Protein AF-A0A5C5TGF4-F1 (afdb_monomer_lite)

Radius of gyration: 31.12 Å; chains: 1; bounding box: 78×48×120 Å

pLDDT: mean 72.96, std 18.48, range [24.88, 97.19]

Secondary structure (DSSP, 8-state):
--EEEEEE---GGGGHHHHHHHHHHHHTT-EEEEEEEETHHHHHHHHHHTT--HHHH---SSTTTTS-HHHHHTT-SSGGGGS-HHHHHHIIIIIHHHHH-THHHHHHHHHHHHHHHHHHHHHHHH-HHHHHHHHHHHHHHHHHHHHHHHH-SB--HHHHHHHHHHHHHHHTGGGSTT-PPBHHHHHTTT--EEEEEEETTTTEEEEEETTT-TTSBHHHHHHHHT--TTTBPPEEETTEEEEEGGGT-SS-GGGGHHHHHH-TT-EEEEEEEE-TTSSS-----SHHHHHHHHHHHHHHSTHHHHTTT-TTEEEEEEE----TT-TT--HHHHHHHHHHHHHHHHHHHHIIIIIHHHHHHHHHHHHHHHHHHHHHT-TTGGG-SS-GGG--EEEEEEEPPTT-SSEEEEEEEES-TT-TTTT-EEESTTBHHHHHHHH---EEEE--SSSS--TTB-SGGGHHHHHHS-TT--EEEEEEE----TTS-TTS---EEEEEEESS-GGGGT----HHHHHHHHHHHHHHHHHHHHHHHTSTT-S-TT-------S----TTT-----SS-HHHHHHHHHHHHHHHHHHHHHHHHHHHHHHHHHHHHHTS-S-HHHHHHHHH-

Foldseek 3Di:
DFEEAEWEFDQAPLSLLVLLLQQLCVVVVYHYQAYEAFAVSLLVRLLVLLPDGSCCQANCDDPRRLFHVLCVVLPHGALCQLFDPQLVCLCVVPVCCLQPVQVVVVVVVVCLVVVLLVVLVVCCVVPVVSSVVSVVVSVVVVVVLVVCLQQASGESVSNLVSSQVSSCVSLVVPVPPPQGDFLLSSVVVSYKYWYWWAFPVVRDIDIGTCVPGRRDHSSLRNRLQNAQHSHYGFRADPNTTIHHRLLAPRTPQCPCVVVCVVVVSYAYEYEAADDLPPFDDPDDPDPSCVVSVCSCCSRPVNHQVNQVRHPRYDYDHQYAPDHNHVSPDDSVRSSVSSNSSNVLSSQAVCCSSPVVLVLLQVLQVLVQVLLVVLQVPQPLLVVFPQPPVRKAKKKWKWWQGRNRPFWTWTDYMDRCPPALNRGPIGTLPQAPLNVCLVVQFKDKFFQDPDPQQRSRHGDPVCVVVVVRDDPLWGMKTKAWLDQDPVPDDSQFDTIMIMIMIISTHPVSSNCPDDSVNSRVVSVLSSVLVNLSVVLSCPPPNRGGPRPDPPPPPPDDPDPVNPPDCPDQDPSNVVSVVVSVVVSVVSVVVSVVVSVVVVVVQLVVLVVDPDDPVVSVVSVVD

Structure (mmCIF, N/CA/C/O backbone):
data_AF-A0A5C5TGF4-F1
#
_entry.id   AF-A0A5C5TGF4-F1
#
loop_
_atom_site.group_PDB
_atom_site.id
_atom_site.type_symbol
_atom_site.label_atom_id
_atom_site.label_alt_id
_atom_site.label_comp_id
_atom_site.label_asym_id
_atom_site.label_entity_id
_atom_site.label_seq_id
_atom_site.pdbx_PDB_ins_code
_atom_site.Cartn_x
_atom_site.Cartn_y
_atom_site.Cartn_z
_atom_site.occupancy
_atom_site.B_iso_or_equiv
_atom_site.auth_seq_id
_atom_site.auth_comp_id
_atom_site.auth_asym_id
_atom_site.auth_atom_id
_atom_site.pdbx_PDB_model_num
ATOM 1 N N . MET A 1 1 ? -8.331 -2.975 -20.069 1.00 56.41 1 MET A N 1
ATOM 2 C CA . MET A 1 1 ? -8.323 -2.434 -18.689 1.00 56.41 1 MET A CA 1
ATOM 3 C C . MET A 1 1 ? -7.082 -2.961 -18.004 1.00 56.41 1 MET A C 1
ATOM 5 O O . MET A 1 1 ? -6.738 -4.104 -18.270 1.00 56.41 1 MET A O 1
ATOM 9 N N . LYS A 1 2 ? -6.389 -2.155 -17.195 1.00 74.81 2 LYS A N 1
ATOM 10 C CA . LYS A 1 2 ? -5.240 -2.655 -16.430 1.00 74.81 2 LYS A CA 1
ATOM 11 C C . LYS A 1 2 ? -5.717 -3.359 -15.167 1.00 74.81 2 LYS A C 1
ATOM 13 O O . LYS A 1 2 ? -6.590 -2.838 -14.469 1.00 74.81 2 LYS A O 1
ATOM 18 N N . ASP A 1 3 ? -5.130 -4.518 -14.912 1.00 88.00 3 ASP A N 1
ATOM 19 C CA . ASP A 1 3 ? -5.316 -5.277 -13.685 1.00 88.00 3 ASP A CA 1
ATOM 20 C C . ASP A 1 3 ? -4.475 -4.643 -12.568 1.00 88.00 3 ASP A C 1
ATOM 22 O O . ASP A 1 3 ? -3.326 -4.254 -12.791 1.00 88.00 3 ASP A O 1
ATOM 26 N N . VAL A 1 4 ? -5.071 -4.470 -11.385 1.00 90.19 4 VAL A N 1
ATOM 27 C CA . VAL A 1 4 ? -4.455 -3.739 -10.271 1.00 90.19 4 VAL A CA 1
ATOM 28 C C . VAL A 1 4 ? -4.676 -4.443 -8.934 1.00 90.19 4 VAL A C 1
ATOM 30 O O . VAL A 1 4 ? -5.807 -4.781 -8.583 1.00 90.19 4 VAL A O 1
ATOM 33 N N . PHE A 1 5 ? -3.618 -4.576 -8.135 1.00 92.62 5 PHE A N 1
ATOM 34 C CA . PHE A 1 5 ? -3.720 -4.842 -6.696 1.00 92.62 5 PHE A CA 1
ATOM 35 C C . PHE A 1 5 ? -3.721 -3.523 -5.930 1.00 92.62 5 PHE A C 1
ATOM 37 O O . PHE A 1 5 ? -2.835 -2.696 -6.133 1.00 92.62 5 PHE A O 1
ATOM 44 N N . LEU A 1 6 ? -4.708 -3.311 -5.060 1.00 94.38 6 LEU A N 1
ATOM 45 C CA . LEU A 1 6 ? -4.896 -2.037 -4.370 1.00 94.38 6 LEU A CA 1
ATOM 46 C C . LEU A 1 6 ? -4.580 -2.155 -2.877 1.00 94.38 6 LEU A C 1
ATOM 48 O O . LEU A 1 6 ? -5.149 -2.979 -2.164 1.00 94.38 6 LEU A O 1
ATOM 52 N N . ILE A 1 7 ? -3.674 -1.313 -2.394 1.00 94.62 7 ILE A N 1
ATOM 53 C CA . ILE A 1 7 ? -3.165 -1.330 -1.024 1.00 94.62 7 ILE A CA 1
ATOM 54 C C . ILE A 1 7 ? -3.574 -0.035 -0.325 1.00 94.62 7 ILE A C 1
ATOM 56 O O . ILE A 1 7 ? -3.329 1.055 -0.837 1.00 94.62 7 ILE A O 1
ATOM 60 N N . PHE A 1 8 ? -4.179 -0.149 0.854 1.00 95.19 8 PHE A N 1
ATOM 61 C CA . PHE A 1 8 ? -4.631 0.978 1.665 1.00 95.19 8 PHE A CA 1
ATOM 62 C C . PHE A 1 8 ? -3.773 1.112 2.926 1.00 95.19 8 PHE A C 1
ATOM 64 O O . PHE A 1 8 ? -3.898 0.309 3.855 1.00 95.19 8 PHE A O 1
ATOM 71 N N . GLU A 1 9 ? -2.934 2.148 2.979 1.00 91.38 9 GLU A N 1
ATOM 72 C CA . GLU A 1 9 ? -2.116 2.443 4.158 1.00 91.38 9 GLU A CA 1
ATOM 73 C C . GLU A 1 9 ? -2.989 2.835 5.366 1.00 91.38 9 GLU A C 1
ATOM 75 O O . GLU A 1 9 ? -4.045 3.474 5.222 1.00 91.38 9 GLU A O 1
ATOM 80 N N . GLY A 1 10 ? -2.539 2.473 6.569 1.00 87.25 10 GLY A N 1
ATOM 81 C CA . GLY A 1 10 ? -3.119 2.942 7.821 1.00 87.25 10 GLY A CA 1
ATOM 82 C C . GLY A 1 10 ? -2.834 4.423 8.098 1.00 87.25 10 GLY A C 1
ATOM 83 O O . GLY A 1 10 ? -1.734 4.928 7.900 1.00 87.25 10 GLY A O 1
ATOM 84 N N . GLY A 1 11 ? -3.845 5.141 8.592 1.00 82.88 11 GLY A N 1
ATOM 85 C CA . GLY A 1 11 ? -3.732 6.575 8.889 1.00 82.88 11 GLY A CA 1
ATOM 86 C C . GLY A 1 11 ? -4.892 7.155 9.702 1.00 82.88 11 GLY A C 1
ATOM 87 O O . GLY A 1 11 ? -5.115 8.367 9.686 1.00 82.88 11 GLY A O 1
ATOM 88 N N . GLY A 1 12 ? -5.664 6.314 10.402 1.00 85.06 12 GLY A N 1
ATOM 89 C CA . GLY A 1 12 ? -6.824 6.741 11.196 1.00 85.06 12 GLY A CA 1
ATOM 90 C C . GLY A 1 12 ? -7.849 7.531 10.373 1.00 85.06 12 GLY A C 1
ATOM 91 O O . GLY A 1 12 ? -8.241 7.114 9.285 1.00 85.06 12 GLY A O 1
ATOM 92 N N . ALA A 1 13 ? -8.281 8.694 10.868 1.00 83.75 13 ALA A N 1
ATOM 93 C CA . ALA A 1 13 ? -9.261 9.533 10.170 1.00 83.75 13 ALA A CA 1
ATOM 94 C C . ALA A 1 13 ? -8.759 10.079 8.814 1.00 83.75 13 ALA A C 1
ATOM 96 O O . ALA A 1 13 ? -9.575 10.424 7.956 1.00 83.75 13 ALA A O 1
ATOM 97 N N . ARG A 1 14 ? -7.437 10.107 8.574 1.00 87.25 14 ARG A N 1
ATOM 98 C CA . ARG A 1 14 ? -6.843 10.533 7.292 1.00 87.25 14 ARG A CA 1
ATOM 99 C C . ARG A 1 14 ? -7.231 9.624 6.128 1.00 87.25 14 ARG A C 1
ATOM 101 O O . ARG A 1 14 ? -7.329 10.107 5.003 1.00 87.25 14 ARG A O 1
ATOM 108 N N . CYS A 1 15 ? -7.540 8.354 6.404 1.00 89.88 15 CYS A N 1
ATOM 109 C CA . CYS A 1 15 ? -7.978 7.377 5.405 1.00 89.88 15 CYS A CA 1
ATOM 110 C C . CYS A 1 15 ? -9.277 7.779 4.688 1.00 89.88 15 CYS A C 1
ATOM 112 O O . CYS A 1 15 ? -9.629 7.159 3.694 1.00 89.88 15 CYS A O 1
ATOM 114 N N . ILE A 1 16 ? -9.973 8.841 5.112 1.00 90.38 16 ILE A N 1
ATOM 115 C CA . ILE A 1 16 ? -11.055 9.427 4.313 1.00 90.38 16 ILE A CA 1
ATOM 116 C C . ILE A 1 16 ? -10.588 9.846 2.907 1.00 90.38 16 ILE A C 1
ATOM 118 O O . ILE A 1 16 ? -11.365 9.774 1.960 1.00 90.38 16 ILE A O 1
ATOM 122 N N . ALA A 1 17 ? -9.311 10.219 2.754 1.00 91.25 17 ALA A N 1
ATOM 123 C CA . ALA A 1 17 ? -8.700 10.523 1.462 1.00 91.25 17 ALA A CA 1
ATOM 124 C C . ALA A 1 17 ? -8.717 9.316 0.505 1.00 91.25 17 ALA A C 1
ATOM 126 O O . ALA A 1 17 ? -8.922 9.493 -0.697 1.00 91.25 17 ALA A O 1
ATOM 127 N N . HIS A 1 18 ? -8.610 8.089 1.034 1.00 95.38 18 HIS A N 1
ATOM 128 C CA . HIS A 1 18 ? -8.654 6.854 0.241 1.00 95.38 18 HIS A CA 1
ATOM 129 C C . HIS A 1 18 ? -9.961 6.712 -0.542 1.00 95.38 18 HIS A C 1
ATOM 131 O O . HIS A 1 18 ? -9.957 6.123 -1.615 1.00 95.38 18 HIS A O 1
ATOM 137 N N . ILE A 1 19 ? -11.072 7.276 -0.049 1.00 94.75 19 ILE A N 1
ATOM 138 C CA . ILE A 1 19 ? -12.363 7.258 -0.757 1.00 94.75 19 ILE A CA 1
ATOM 139 C C . ILE A 1 19 ? -12.278 8.071 -2.056 1.00 94.75 19 ILE A C 1
ATOM 141 O O . ILE A 1 19 ? -12.780 7.636 -3.090 1.00 94.75 19 ILE A O 1
ATOM 145 N N . GLY A 1 20 ? -11.621 9.235 -2.015 1.00 92.75 20 GLY A N 1
ATOM 146 C CA . GLY A 1 20 ? -11.423 10.076 -3.196 1.00 92.75 20 GLY A CA 1
ATOM 147 C C . GLY A 1 20 ? -10.522 9.404 -4.227 1.00 92.75 20 GLY A C 1
ATOM 148 O O . GLY A 1 20 ? -10.854 9.363 -5.409 1.00 92.75 20 GLY A O 1
ATOM 149 N N . ALA A 1 21 ? -9.424 8.807 -3.765 1.00 93.50 21 ALA A N 1
ATOM 150 C CA . ALA A 1 21 ? -8.505 8.070 -4.623 1.00 93.50 21 ALA A CA 1
ATOM 151 C C . ALA A 1 21 ? -9.158 6.816 -5.240 1.00 93.50 21 ALA A C 1
ATOM 153 O O . ALA A 1 21 ? -9.010 6.554 -6.434 1.00 93.50 21 ALA A O 1
ATOM 154 N N . LEU A 1 22 ? -9.964 6.084 -4.463 1.00 95.50 22 LEU A N 1
ATOM 155 C CA . LEU A 1 22 ? -10.764 4.963 -4.959 1.00 95.50 22 LEU A CA 1
ATOM 156 C C . LEU A 1 22 ? -11.753 5.415 -6.039 1.00 95.50 22 LEU A C 1
ATOM 158 O O . LEU A 1 22 ? -11.888 4.740 -7.056 1.00 95.50 22 LEU A O 1
ATOM 162 N N . ARG A 1 23 ? -12.411 6.570 -5.865 1.00 94.31 23 ARG A N 1
ATOM 163 C CA . ARG A 1 23 ? -13.320 7.103 -6.887 1.00 94.31 23 ARG A CA 1
ATOM 164 C C . ARG A 1 23 ? -12.602 7.381 -8.205 1.00 94.31 23 ARG A C 1
ATOM 166 O O . ARG A 1 23 ? -13.139 7.055 -9.261 1.00 94.31 23 ARG A O 1
ATOM 173 N N . ALA A 1 24 ? -11.407 7.966 -8.149 1.00 92.00 24 ALA A N 1
ATOM 174 C CA . ALA A 1 24 ? -10.595 8.211 -9.339 1.00 92.00 24 ALA A CA 1
ATOM 175 C C . ALA A 1 24 ? -10.281 6.895 -10.077 1.00 92.00 24 ALA A C 1
ATOM 177 O O . ALA A 1 24 ? -10.525 6.781 -11.279 1.00 92.00 24 ALA A O 1
ATOM 178 N N . LEU A 1 25 ? -9.855 5.854 -9.347 1.00 92.38 25 LEU A N 1
ATOM 179 C CA . LEU A 1 25 ? -9.638 4.516 -9.914 1.00 92.38 25 LEU A CA 1
ATOM 180 C C . LEU A 1 25 ? -10.903 3.945 -10.572 1.00 92.38 25 LEU A C 1
ATOM 182 O O . LEU A 1 25 ? -10.859 3.494 -11.718 1.00 92.38 25 LEU A O 1
ATOM 186 N N . GLU A 1 26 ? -12.037 3.981 -9.869 1.00 92.19 26 GLU A N 1
ATOM 187 C CA . GLU A 1 26 ? -13.316 3.464 -10.367 1.00 92.19 26 GLU A CA 1
ATOM 188 C C . GLU A 1 26 ? -13.758 4.166 -11.659 1.00 92.19 26 GLU A C 1
ATOM 190 O O . GLU A 1 26 ? -14.243 3.508 -12.580 1.00 92.19 26 GLU A O 1
ATOM 195 N N . ARG A 1 27 ? -13.560 5.488 -11.760 1.00 91.19 27 ARG A N 1
ATOM 196 C CA . ARG A 1 27 ? -13.882 6.275 -12.964 1.00 91.19 27 ARG A CA 1
ATOM 197 C C . ARG A 1 27 ? -13.002 5.920 -14.158 1.00 91.19 27 ARG A C 1
ATOM 199 O O . ARG A 1 27 ? -13.466 6.002 -15.291 1.00 91.19 27 ARG A O 1
ATOM 206 N N . LYS A 1 28 ? -11.753 5.513 -13.919 1.00 88.50 28 LYS A N 1
ATOM 207 C CA . LYS A 1 28 ? -10.829 5.046 -14.964 1.00 88.50 28 LYS A CA 1
ATOM 208 C C . LYS A 1 28 ? -11.100 3.610 -15.415 1.00 88.50 28 LYS A C 1
ATOM 210 O O . LYS A 1 28 ? -10.481 3.153 -16.373 1.00 88.50 28 LYS A O 1
ATOM 215 N N . GLY A 1 29 ? -12.014 2.896 -14.754 1.00 87.88 29 GLY A N 1
ATOM 216 C CA . GLY A 1 29 ? -12.360 1.521 -15.109 1.00 87.88 29 GLY A CA 1
ATOM 217 C C . GLY A 1 29 ? -11.197 0.546 -14.917 1.00 87.88 29 GLY A C 1
ATOM 218 O O . GLY A 1 29 ? -11.022 -0.367 -15.723 1.00 87.88 29 GLY A O 1
ATOM 219 N N . VAL A 1 30 ? -10.362 0.752 -13.892 1.00 87.56 30 VAL A N 1
ATOM 220 C CA . VAL A 1 30 ? -9.318 -0.224 -13.538 1.00 87.56 30 VAL A CA 1
ATOM 221 C C . VAL A 1 30 ? -9.948 -1.504 -12.990 1.00 87.56 30 VAL A C 1
ATOM 223 O O . VAL A 1 30 ? -10.977 -1.465 -12.314 1.00 87.56 30 VAL A O 1
ATOM 226 N N . ASN A 1 31 ? -9.317 -2.645 -13.259 1.00 89.94 31 ASN A N 1
ATOM 227 C CA . ASN A 1 31 ? -9.803 -3.935 -12.788 1.00 89.94 31 ASN A CA 1
ATOM 228 C C . ASN A 1 31 ? -9.072 -4.335 -11.503 1.00 89.94 31 ASN A C 1
ATOM 230 O O . ASN A 1 31 ? -7.909 -4.738 -11.541 1.00 89.94 31 ASN A O 1
ATOM 234 N N . ILE A 1 32 ? -9.736 -4.204 -10.355 1.00 92.25 32 ILE A N 1
ATOM 235 C CA . ILE A 1 32 ? -9.128 -4.520 -9.059 1.00 92.25 32 ILE A CA 1
ATOM 236 C C . ILE A 1 32 ? -9.110 -6.044 -8.873 1.00 92.25 32 ILE A C 1
ATOM 238 O O . ILE A 1 32 ? -10.160 -6.681 -8.837 1.00 92.25 32 ILE A O 1
ATOM 242 N N . LYS A 1 33 ? -7.916 -6.627 -8.736 1.00 91.69 33 LYS A N 1
ATOM 243 C CA . LYS A 1 33 ? -7.697 -8.075 -8.557 1.00 91.69 33 LYS A CA 1
ATOM 244 C C . LYS A 1 33 ? -7.577 -8.513 -7.110 1.00 91.69 33 LYS A C 1
ATOM 246 O O . LYS A 1 33 ? -7.691 -9.698 -6.823 1.00 91.69 33 LYS A O 1
ATOM 251 N N . GLY A 1 34 ? -7.336 -7.577 -6.205 1.00 92.81 34 GLY A N 1
ATOM 252 C CA . GLY A 1 34 ? -7.210 -7.844 -4.782 1.00 92.81 34 GLY A CA 1
ATOM 253 C C . GLY A 1 34 ? -6.989 -6.558 -4.010 1.00 92.81 34 GLY A C 1
ATOM 254 O O . GLY A 1 34 ? -6.498 -5.569 -4.561 1.00 92.81 34 GLY A O 1
ATOM 255 N N . VAL A 1 35 ? -7.369 -6.579 -2.735 1.00 96.25 35 VAL A N 1
ATOM 256 C CA . VAL A 1 35 ? -7.209 -5.445 -1.827 1.00 96.25 35 VAL A CA 1
ATOM 257 C C . VAL A 1 35 ? -6.501 -5.848 -0.539 1.00 96.25 35 VAL A C 1
ATOM 259 O O . VAL A 1 35 ? -6.792 -6.892 0.049 1.00 96.25 35 VAL A O 1
ATOM 262 N N . ALA A 1 36 ? -5.582 -5.010 -0.072 1.00 95.88 36 ALA A N 1
ATOM 263 C CA . ALA A 1 36 ? -4.975 -5.154 1.247 1.00 95.88 36 ALA A CA 1
ATOM 264 C C . ALA A 1 36 ? -5.049 -3.848 2.027 1.00 95.88 36 ALA A C 1
ATOM 266 O O . ALA A 1 36 ? -5.083 -2.768 1.440 1.00 95.88 36 ALA A O 1
ATOM 267 N N . GLY A 1 37 ? -5.034 -3.929 3.353 1.00 95.31 37 GLY A N 1
ATOM 268 C CA . GLY A 1 37 ? -4.913 -2.727 4.163 1.00 95.31 37 GLY A CA 1
ATOM 269 C C . GLY A 1 37 ? -4.522 -2.973 5.609 1.00 95.31 37 GLY A C 1
ATOM 270 O O . GLY A 1 37 ? -4.650 -4.082 6.135 1.00 95.31 37 GLY A O 1
ATOM 271 N N . THR A 1 38 ? -4.087 -1.889 6.243 1.00 93.56 38 THR A N 1
ATOM 272 C CA . THR A 1 38 ? -3.729 -1.829 7.664 1.00 93.56 38 THR A CA 1
ATOM 273 C C . THR A 1 38 ? -4.552 -0.745 8.361 1.00 93.56 38 THR A C 1
ATOM 275 O O . THR A 1 38 ? -4.883 0.282 7.764 1.00 93.56 38 THR A O 1
ATOM 278 N N . SER A 1 39 ? -4.921 -0.955 9.627 1.00 92.94 39 SER A N 1
ATOM 279 C CA . SER A 1 39 ? -5.671 0.004 10.444 1.00 92.94 39 SER A CA 1
ATOM 280 C C . SER A 1 39 ? -6.953 0.485 9.751 1.00 92.94 39 SER A C 1
ATOM 282 O O . SER A 1 39 ? -7.720 -0.315 9.215 1.00 92.94 39 SER A O 1
ATOM 284 N N . ALA A 1 40 ? -7.228 1.790 9.744 1.00 91.69 40 ALA A N 1
ATOM 285 C CA . ALA A 1 40 ? -8.383 2.350 9.044 1.00 91.69 40 ALA A CA 1
ATOM 286 C C . ALA A 1 40 ? -8.377 2.059 7.523 1.00 91.69 40 ALA A C 1
ATOM 288 O O . ALA A 1 40 ? -9.447 2.007 6.915 1.00 91.69 40 ALA A O 1
ATOM 289 N N . GLY A 1 41 ? -7.211 1.797 6.919 1.00 94.38 41 GLY A N 1
ATOM 290 C CA . GLY A 1 41 ? -7.096 1.299 5.547 1.00 94.38 41 GLY A CA 1
ATOM 291 C C . GLY A 1 41 ? -7.662 -0.116 5.381 1.00 94.38 41 GLY A C 1
ATOM 292 O O . GLY A 1 41 ? -8.352 -0.380 4.399 1.00 94.38 41 GLY A O 1
ATOM 293 N N . ALA A 1 42 ? -7.490 -0.997 6.376 1.00 96.56 42 ALA A N 1
ATOM 294 C CA . ALA A 1 42 ? -8.073 -2.345 6.384 1.00 96.56 42 ALA A CA 1
ATOM 295 C C . ALA A 1 42 ? -9.608 -2.318 6.361 1.00 96.56 42 ALA A C 1
ATOM 297 O O . ALA A 1 42 ? -10.239 -3.153 5.716 1.00 96.56 42 ALA A O 1
ATOM 298 N N . MET A 1 43 ? -10.219 -1.338 7.035 1.00 95.94 43 MET A N 1
ATOM 299 C CA . MET A 1 43 ? -11.670 -1.142 7.006 1.00 95.94 43 MET A CA 1
ATOM 300 C C . MET A 1 43 ? -12.160 -0.796 5.596 1.00 95.94 43 MET A C 1
ATOM 302 O O . MET A 1 43 ? -13.142 -1.373 5.134 1.00 95.94 43 MET A O 1
ATOM 306 N N . ILE A 1 44 ? -11.473 0.116 4.902 1.00 96.25 44 ILE A N 1
ATOM 307 C CA . ILE A 1 44 ? -11.818 0.487 3.523 1.00 96.25 44 ILE A CA 1
ATOM 308 C C . ILE A 1 44 ? -11.588 -0.703 2.588 1.00 96.25 44 ILE A C 1
ATOM 310 O O . ILE A 1 44 ? -12.485 -1.037 1.820 1.00 96.25 44 ILE A O 1
ATOM 314 N N . ALA A 1 45 ? -10.458 -1.404 2.718 1.00 96.94 45 ALA A N 1
ATOM 315 C CA . ALA A 1 45 ? -10.171 -2.616 1.953 1.00 96.94 45 ALA A CA 1
ATOM 316 C C . ALA A 1 45 ? -11.268 -3.681 2.129 1.00 96.94 45 ALA A C 1
ATOM 318 O O . ALA A 1 45 ? -11.747 -4.234 1.144 1.00 96.94 45 ALA A O 1
ATOM 319 N N . ALA A 1 46 ? -11.727 -3.930 3.360 1.00 97.19 46 ALA A N 1
ATOM 320 C CA . ALA A 1 46 ? -12.792 -4.896 3.633 1.00 97.19 46 ALA A CA 1
ATOM 321 C C . ALA A 1 46 ? -14.127 -4.512 2.976 1.00 97.19 46 ALA A C 1
ATOM 323 O O . ALA A 1 46 ? -14.817 -5.369 2.423 1.00 97.19 46 ALA A O 1
ATOM 324 N N . LEU A 1 47 ? -14.483 -3.225 3.003 1.00 96.44 47 LEU A N 1
ATOM 325 C CA . LEU A 1 47 ? -15.687 -2.727 2.340 1.00 96.44 47 LEU A CA 1
ATOM 326 C C . LEU A 1 47 ? -15.571 -2.864 0.812 1.00 96.44 47 LEU A C 1
ATOM 328 O O . LEU A 1 47 ? -16.501 -3.354 0.172 1.00 96.44 47 LEU A O 1
ATOM 332 N N . VAL A 1 48 ? -14.420 -2.517 0.231 1.00 96.06 48 VAL A N 1
ATOM 333 C CA . VAL A 1 48 ? -14.166 -2.683 -1.210 1.00 96.06 48 VAL A CA 1
ATOM 334 C C . VAL A 1 48 ? -14.210 -4.159 -1.615 1.00 96.06 48 VAL A C 1
ATOM 336 O O . VAL A 1 48 ? -14.860 -4.492 -2.602 1.00 96.06 48 VAL A O 1
ATOM 339 N N . ALA A 1 49 ? -13.624 -5.066 -0.826 1.00 95.75 49 ALA A N 1
ATOM 340 C CA . ALA A 1 49 ? -13.688 -6.512 -1.068 1.00 95.75 49 ALA A CA 1
ATOM 341 C C . ALA A 1 49 ? -15.126 -7.062 -1.035 1.00 95.75 49 ALA A C 1
ATOM 343 O O . ALA A 1 49 ? -15.468 -7.965 -1.796 1.00 95.75 49 ALA A O 1
ATOM 344 N N . ALA A 1 50 ? -15.999 -6.497 -0.193 1.00 94.69 50 ALA A N 1
ATOM 345 C CA . ALA A 1 50 ? -17.428 -6.827 -0.188 1.00 94.69 50 ALA A CA 1
ATOM 346 C C . ALA A 1 50 ? -18.186 -6.264 -1.407 1.00 94.69 50 ALA A C 1
ATOM 348 O O . ALA A 1 50 ? -19.335 -6.639 -1.665 1.00 94.69 50 ALA A O 1
ATOM 349 N N . GLY A 1 51 ? -17.548 -5.386 -2.182 1.00 93.31 51 GLY A N 1
ATOM 350 C CA . GLY A 1 51 ? -18.092 -4.758 -3.378 1.00 93.31 51 GLY A CA 1
ATOM 351 C C . GLY A 1 51 ? -18.748 -3.406 -3.119 1.00 93.31 51 GLY A C 1
ATOM 352 O O . GLY A 1 51 ? -19.607 -3.009 -3.907 1.00 93.31 51 GLY A O 1
ATOM 353 N N . TYR A 1 52 ? -18.423 -2.720 -2.021 1.00 94.31 52 TYR A N 1
ATOM 354 C CA . TYR A 1 52 ? -18.782 -1.311 -1.853 1.00 94.31 52 TYR A CA 1
ATOM 355 C C . TYR A 1 52 ? -17.943 -0.430 -2.776 1.00 94.31 52 TYR A C 1
ATOM 357 O O . TYR A 1 52 ? -16.730 -0.607 -2.871 1.00 94.31 52 TYR A O 1
ATOM 365 N N . ARG A 1 53 ? -18.599 0.535 -3.420 1.00 93.75 53 ARG A N 1
ATOM 366 C CA . ARG A 1 53 ? -17.955 1.544 -4.265 1.00 93.75 53 ARG A CA 1
ATOM 367 C C . ARG A 1 53 ? -17.684 2.829 -3.498 1.00 93.75 53 ARG A C 1
ATOM 369 O O . ARG A 1 53 ? -18.308 3.084 -2.467 1.00 93.75 53 ARG A O 1
ATOM 376 N N . SER A 1 54 ? -16.820 3.681 -4.035 1.00 93.56 54 SER A N 1
ATOM 377 C CA . SER A 1 54 ? -16.528 5.008 -3.475 1.00 93.56 54 SER A CA 1
ATOM 378 C C . SER A 1 54 ? -17.791 5.829 -3.153 1.00 93.56 54 SER A C 1
ATOM 380 O O . SER A 1 54 ? -17.882 6.422 -2.076 1.00 93.56 54 SER A O 1
ATOM 382 N N . ASP A 1 55 ? -18.805 5.787 -4.021 1.00 90.81 55 ASP A N 1
ATOM 383 C CA . ASP A 1 55 ? -20.087 6.478 -3.824 1.00 90.81 55 ASP A CA 1
ATOM 384 C C . ASP A 1 55 ? -20.957 5.865 -2.721 1.00 90.81 55 ASP A C 1
ATOM 386 O O . ASP A 1 55 ? -21.672 6.598 -2.035 1.00 90.81 55 ASP A O 1
ATOM 390 N N . ASP A 1 56 ? -20.857 4.550 -2.490 1.00 91.81 56 ASP A N 1
ATOM 391 C CA . ASP A 1 56 ? -21.518 3.899 -1.356 1.00 91.81 56 ASP A CA 1
ATOM 392 C C . ASP A 1 56 ? -20.880 4.353 -0.029 1.00 91.81 56 ASP A C 1
ATOM 394 O O . ASP A 1 56 ? -21.572 4.539 0.977 1.00 91.81 56 ASP A O 1
ATOM 398 N N . LEU A 1 57 ? -19.554 4.548 -0.022 1.00 90.56 57 LEU A N 1
ATOM 399 C CA . LEU A 1 57 ? -18.802 4.992 1.153 1.00 90.56 57 LEU A CA 1
ATOM 400 C C . LEU A 1 57 ? -19.080 6.459 1.475 1.00 90.56 57 LEU A C 1
ATOM 402 O O . LEU A 1 57 ? -19.336 6.795 2.635 1.00 90.56 57 LEU A O 1
ATOM 406 N N . PHE A 1 58 ? -19.045 7.335 0.472 1.00 88.94 58 PHE A N 1
ATOM 407 C CA . PHE A 1 58 ? -19.337 8.753 0.639 1.00 88.94 58 PHE A CA 1
ATOM 408 C C . PHE A 1 58 ? -19.758 9.394 -0.685 1.00 88.94 58 PHE A C 1
ATOM 410 O O . PHE A 1 58 ? -18.932 9.612 -1.566 1.00 88.94 58 PHE A O 1
ATOM 417 N N . SER A 1 59 ? -21.024 9.780 -0.801 1.00 84.50 59 SER A N 1
ATOM 418 C CA . SER A 1 59 ? -21.550 10.467 -1.981 1.00 84.50 59 SER A CA 1
ATOM 419 C C . SER A 1 59 ? -21.052 11.915 -2.021 1.00 84.50 59 SER A C 1
ATOM 421 O O . SER A 1 59 ? -21.083 12.616 -1.010 1.00 84.50 59 SER A O 1
ATOM 423 N N . THR A 1 60 ? -20.605 12.396 -3.183 1.00 73.25 60 THR A N 1
ATOM 424 C CA . THR A 1 60 ? -20.253 13.817 -3.405 1.00 73.25 60 THR A CA 1
ATOM 425 C C . THR A 1 60 ? -21.124 14.512 -4.445 1.00 73.25 60 THR A C 1
ATOM 427 O O . THR A 1 60 ? -20.918 15.702 -4.688 1.00 73.25 60 THR A O 1
ATOM 430 N N . GLU A 1 61 ? -22.070 13.788 -5.040 1.00 68.06 61 GLU A N 1
ATOM 431 C CA . GLU A 1 61 ? -22.911 14.214 -6.162 1.00 68.06 61 GLU A CA 1
ATOM 432 C C . GLU A 1 61 ? -24.375 13.796 -5.922 1.00 68.06 61 GLU A C 1
ATOM 434 O O . GLU A 1 61 ? -24.650 12.867 -5.158 1.00 68.06 61 GLU A O 1
ATOM 439 N N . GLY A 1 62 ? -25.319 14.502 -6.551 1.00 68.75 62 GLY A N 1
ATOM 440 C CA . GLY A 1 62 ? -26.760 14.259 -6.410 1.00 68.75 62 GLY A CA 1
ATOM 441 C C . GLY A 1 62 ? -27.364 14.725 -5.077 1.00 68.75 62 GLY A C 1
ATOM 442 O O . GLY A 1 62 ? -26.719 15.397 -4.272 1.00 68.75 62 GLY A O 1
ATOM 443 N N . GLU A 1 63 ? -28.619 14.347 -4.818 1.00 62.03 63 GLU A N 1
ATOM 444 C CA . GLU A 1 63 ? -29.377 14.761 -3.619 1.00 62.03 63 GLU A CA 1
ATOM 445 C C . GLU A 1 63 ? -28.729 14.312 -2.295 1.00 62.03 63 GLU A C 1
ATOM 447 O O . GLU A 1 63 ? -28.931 14.916 -1.240 1.00 62.03 63 GLU A O 1
ATOM 452 N N . MET A 1 64 ? -27.900 13.265 -2.345 1.00 66.25 64 MET A N 1
ATOM 453 C CA . MET A 1 64 ? -27.168 12.729 -1.194 1.00 66.25 64 MET A CA 1
ATOM 454 C C . MET A 1 64 ? -25.742 13.289 -1.044 1.00 66.25 64 MET A C 1
ATOM 456 O O . MET A 1 64 ? -25.023 12.875 -0.124 1.00 66.25 64 MET A O 1
ATOM 460 N N . ALA A 1 65 ? -25.339 14.259 -1.873 1.00 72.06 65 ALA A N 1
ATOM 461 C CA . ALA A 1 65 ? -23.993 14.828 -1.892 1.00 72.06 65 ALA A CA 1
ATOM 462 C C . ALA A 1 65 ? -23.532 15.301 -0.510 1.00 72.06 65 ALA A C 1
ATOM 464 O O . ALA A 1 65 ? -24.151 16.149 0.123 1.00 72.06 65 ALA A O 1
ATOM 465 N N . GLY A 1 66 ? -22.416 14.771 -0.024 1.00 72.69 66 GLY A N 1
ATOM 466 C CA . GLY A 1 66 ? -21.831 15.035 1.286 1.00 72.69 66 GLY A CA 1
ATOM 467 C C . GLY A 1 66 ? -22.315 14.098 2.394 1.00 72.69 66 GLY A C 1
ATOM 468 O O . GLY A 1 66 ? -22.049 14.372 3.562 1.00 72.69 66 GLY A O 1
ATOM 469 N N . THR A 1 67 ? -23.073 13.049 2.085 1.00 78.94 67 THR A N 1
ATOM 470 C CA . THR A 1 67 ? -23.440 12.017 3.065 1.00 78.94 67 THR A CA 1
ATOM 471 C C . THR A 1 67 ? -22.810 10.680 2.721 1.00 78.94 67 THR A C 1
ATOM 473 O O . THR A 1 67 ? -22.365 10.461 1.601 1.00 78.94 67 THR A O 1
ATOM 476 N N . SER A 1 68 ? -22.765 9.780 3.700 1.00 84.31 68 SER A N 1
ATOM 477 C CA . SER A 1 68 ? -22.377 8.389 3.485 1.00 84.31 68 SER A CA 1
ATOM 478 C C . SER A 1 68 ? -23.638 7.522 3.402 1.00 84.31 68 SER A C 1
ATOM 480 O O . SER A 1 68 ? -24.296 7.332 4.436 1.00 84.31 68 SER A O 1
ATOM 482 N N . PRO A 1 69 ? -24.000 7.014 2.206 1.00 84.88 69 PRO A N 1
ATOM 483 C CA . PRO A 1 69 ? -25.091 6.052 2.049 1.00 84.88 69 PRO A CA 1
ATOM 484 C C . PRO A 1 69 ? -24.888 4.825 2.936 1.00 84.88 69 PRO A C 1
ATOM 486 O O . PRO A 1 69 ? -25.817 4.399 3.624 1.00 84.88 69 PRO A O 1
ATOM 489 N N . LEU A 1 70 ? -23.648 4.331 3.006 1.00 87.19 70 LEU A N 1
ATOM 490 C CA . LEU A 1 70 ? -23.252 3.249 3.892 1.00 87.19 70 LEU A CA 1
ATOM 491 C C . LEU A 1 70 ? -23.610 3.552 5.348 1.00 87.19 70 LEU A C 1
ATOM 493 O O . LEU A 1 70 ? -24.369 2.789 5.940 1.00 87.19 70 LEU A O 1
ATOM 497 N N . LEU A 1 71 ? -23.122 4.660 5.922 1.00 84.62 71 LEU A N 1
ATOM 498 C CA . LEU A 1 71 ? -23.398 4.983 7.327 1.00 84.62 71 LEU A CA 1
ATOM 499 C C . LEU A 1 71 ? -24.904 5.064 7.597 1.00 84.62 71 LEU A C 1
ATOM 501 O O . LEU A 1 71 ? -25.373 4.501 8.586 1.00 84.62 71 LEU A O 1
ATOM 505 N N . ARG A 1 72 ? -25.675 5.677 6.690 1.00 84.62 72 ARG A N 1
ATOM 506 C CA . ARG A 1 72 ? -27.138 5.748 6.812 1.00 84.62 72 ARG A CA 1
ATOM 507 C C . ARG A 1 72 ? -27.789 4.366 6.792 1.00 84.62 72 ARG A C 1
ATOM 509 O O . ARG A 1 72 ? -28.655 4.112 7.625 1.00 84.62 72 ARG A O 1
ATOM 516 N N . SER A 1 73 ? -27.343 3.470 5.909 1.00 83.06 73 SER A N 1
ATOM 517 C CA . SER A 1 73 ? -27.885 2.107 5.789 1.00 83.06 73 SER A CA 1
ATOM 518 C C . SER A 1 73 ? -27.711 1.270 7.064 1.00 83.06 73 SER A C 1
ATOM 520 O O . SER A 1 73 ? -28.549 0.429 7.374 1.00 83.06 73 SER A O 1
ATOM 522 N N . ILE A 1 74 ? -26.672 1.553 7.858 1.00 84.88 74 ILE A N 1
ATOM 523 C CA . ILE A 1 74 ? -26.416 0.906 9.156 1.00 84.88 74 ILE A CA 1
ATOM 524 C C . ILE A 1 74 ? -26.898 1.741 10.357 1.00 84.88 74 ILE A C 1
ATOM 526 O O . ILE A 1 74 ? -26.571 1.434 11.512 1.00 84.88 74 ILE A O 1
ATOM 530 N N . GLY A 1 75 ? -27.698 2.783 10.106 1.00 81.94 75 GLY A N 1
ATOM 531 C CA . GLY A 1 75 ? -28.334 3.616 11.129 1.00 81.94 75 GLY A CA 1
ATOM 532 C C . GLY A 1 75 ? -27.393 4.600 11.831 1.00 81.94 75 GLY A C 1
ATOM 533 O O . GLY A 1 75 ? -27.642 4.974 12.976 1.00 81.94 75 GLY A O 1
ATOM 534 N N . LEU A 1 76 ? -26.299 4.999 11.183 1.00 84.50 76 LEU A N 1
ATOM 535 C CA . LEU A 1 76 ? -25.332 5.973 11.691 1.00 84.50 76 LEU A CA 1
ATOM 536 C C . LEU A 1 76 ? -25.459 7.299 10.934 1.00 84.50 76 LEU A C 1
ATOM 538 O O . LEU A 1 76 ? -25.697 7.330 9.727 1.00 84.50 76 LEU A O 1
ATOM 542 N N . ARG A 1 77 ? -25.288 8.420 11.645 1.00 77.31 77 ARG A N 1
ATOM 543 C CA . ARG A 1 77 ? -25.331 9.762 11.041 1.00 77.31 77 ARG A CA 1
ATOM 544 C C . ARG A 1 77 ? -23.931 10.292 10.763 1.00 77.31 77 ARG A C 1
ATOM 546 O O . ARG A 1 77 ? -23.726 10.995 9.778 1.00 77.31 77 ARG A O 1
ATOM 553 N N . THR A 1 78 ? -22.979 9.968 11.635 1.00 78.44 78 THR A N 1
ATOM 554 C CA . THR A 1 78 ? -21.603 10.473 11.593 1.00 78.44 78 THR A CA 1
ATOM 555 C C . THR A 1 78 ? -20.593 9.387 11.963 1.00 78.44 78 THR A C 1
ATOM 557 O O . THR A 1 78 ? -20.934 8.410 12.625 1.00 78.44 78 THR A O 1
ATOM 560 N N . ALA A 1 79 ? -19.321 9.577 11.595 1.00 76.44 79 ALA A N 1
ATOM 561 C CA . ALA A 1 79 ? -18.239 8.660 11.970 1.00 76.44 79 ALA A CA 1
ATOM 562 C C . ALA A 1 79 ? -18.052 8.537 13.497 1.00 76.44 79 ALA A C 1
ATOM 564 O O . ALA A 1 79 ? -17.660 7.482 13.988 1.00 76.44 79 ALA A O 1
ATOM 565 N N . ARG A 1 80 ? -18.409 9.574 14.274 1.00 80.75 80 ARG A N 1
ATOM 566 C CA . ARG A 1 80 ? -18.409 9.533 15.750 1.00 80.75 80 ARG A CA 1
ATOM 567 C C . ARG A 1 80 ? -19.317 8.436 16.304 1.00 80.75 80 ARG A C 1
ATOM 569 O O . ARG A 1 80 ? -19.036 7.892 17.369 1.00 80.75 80 ARG A O 1
ATOM 576 N N . ASP A 1 81 ? -20.389 8.103 15.584 1.00 81.94 81 ASP A N 1
ATOM 577 C CA . ASP A 1 81 ? -21.366 7.105 16.019 1.00 81.94 81 ASP A CA 1
ATOM 578 C C . ASP A 1 81 ? -20.805 5.674 15.977 1.00 81.94 81 ASP A C 1
ATOM 580 O O . ASP A 1 81 ? -21.410 4.768 16.550 1.00 81.94 81 ASP A O 1
ATOM 584 N N . LEU A 1 82 ? -19.635 5.467 15.359 1.00 81.25 82 LEU A N 1
ATOM 585 C CA . LEU A 1 82 ? -18.900 4.199 15.404 1.00 81.25 82 LEU A CA 1
ATOM 586 C C . LEU A 1 82 ? -18.362 3.891 16.808 1.00 81.25 82 LEU A C 1
ATOM 588 O O . LEU A 1 82 ? -18.144 2.728 17.143 1.00 81.25 82 LEU A O 1
ATOM 592 N N . PHE A 1 83 ? -18.216 4.908 17.660 1.00 84.69 83 PHE A N 1
ATOM 593 C CA . PHE A 1 83 ? -17.748 4.773 19.037 1.00 84.69 83 PHE A CA 1
ATOM 594 C C . PHE A 1 83 ? -18.910 4.932 20.028 1.00 84.69 83 PHE A C 1
ATOM 596 O O . PHE A 1 83 ? -19.938 5.551 19.733 1.00 84.69 83 PHE A O 1
ATOM 603 N N . ARG A 1 84 ? -18.804 4.352 21.232 1.00 86.12 84 ARG A N 1
ATOM 604 C CA . ARG A 1 84 ? -19.781 4.633 22.303 1.00 86.12 84 ARG A CA 1
ATOM 605 C C . ARG A 1 84 ? -19.501 6.023 22.879 1.00 86.12 84 ARG A C 1
ATOM 607 O O . ARG A 1 84 ? -18.355 6.458 22.908 1.00 86.12 84 ARG A O 1
ATOM 614 N N . ARG A 1 85 ? -20.523 6.697 23.423 1.00 82.81 85 ARG A N 1
ATOM 615 C CA . ARG A 1 85 ? -20.367 8.042 24.023 1.00 82.81 85 ARG A CA 1
ATOM 616 C C . ARG A 1 85 ? -19.257 8.098 25.079 1.00 82.81 85 ARG A C 1
ATOM 618 O O . ARG A 1 85 ? -18.460 9.027 25.073 1.00 82.81 85 ARG A O 1
ATOM 625 N N . ARG A 1 86 ? -19.176 7.075 25.937 1.00 82.94 86 ARG A N 1
ATOM 626 C CA . ARG A 1 86 ? -18.130 6.946 26.968 1.00 82.94 86 ARG A CA 1
ATOM 627 C C . ARG A 1 86 ? -16.720 6.807 26.381 1.00 82.94 86 ARG A C 1
ATOM 629 O O . ARG A 1 86 ? -15.779 7.367 26.925 1.00 82.94 86 ARG A O 1
ATOM 636 N N . ASP A 1 87 ? -16.595 6.083 25.271 1.00 83.38 87 ASP A N 1
ATOM 637 C CA . ASP A 1 87 ? -15.313 5.795 24.628 1.00 83.38 87 ASP A CA 1
ATOM 638 C C . ASP A 1 87 ? -14.816 7.057 23.911 1.00 83.38 87 ASP A C 1
ATOM 640 O O . ASP A 1 87 ? -13.653 7.429 24.029 1.00 83.38 87 ASP A O 1
ATOM 644 N N . LEU A 1 88 ? -15.729 7.783 23.254 1.00 78.25 88 LEU A N 1
ATOM 645 C CA . LEU A 1 88 ? -15.433 9.079 22.652 1.00 78.25 88 LEU A CA 1
ATOM 646 C C . LEU A 1 88 ? -15.021 10.102 23.716 1.00 78.25 88 LEU A C 1
ATOM 648 O O . LEU A 1 88 ? -14.018 10.776 23.525 1.00 78.25 88 LEU A O 1
ATOM 652 N N . ALA A 1 89 ? -15.736 10.168 24.846 1.00 77.75 89 ALA A N 1
ATOM 653 C CA . ALA A 1 89 ? -15.379 11.038 25.965 1.00 77.75 89 ALA A CA 1
ATOM 654 C C . ALA A 1 89 ? -13.976 10.723 26.507 1.00 77.75 89 ALA A C 1
ATOM 656 O O . ALA A 1 89 ? -13.188 11.641 26.718 1.00 77.75 89 ALA A O 1
ATOM 657 N N . ALA A 1 90 ? -13.629 9.441 26.667 1.00 75.69 90 ALA A N 1
ATOM 658 C CA . ALA A 1 90 ? -12.286 9.030 27.074 1.00 75.69 90 ALA A CA 1
ATOM 659 C C . ALA A 1 90 ? -11.220 9.457 26.049 1.00 75.69 90 ALA A C 1
ATOM 661 O O . ALA A 1 90 ? -10.192 10.017 26.425 1.00 75.69 90 ALA A O 1
ATOM 662 N N . LEU A 1 91 ? -11.475 9.274 24.751 1.00 73.25 91 LEU A N 1
ATOM 663 C CA . LEU A 1 91 ? -10.556 9.711 23.696 1.00 73.25 91 LEU A CA 1
ATOM 664 C C . LEU A 1 91 ? -10.413 11.240 23.644 1.00 73.25 91 LEU A C 1
ATOM 666 O O . LEU A 1 91 ? -9.310 11.750 23.461 1.00 73.25 91 LEU A O 1
ATOM 670 N N . THR A 1 92 ? -11.494 11.997 23.831 1.00 70.44 92 THR A N 1
ATOM 671 C CA . THR A 1 92 ? -11.450 13.464 23.775 1.00 70.44 92 THR A CA 1
ATOM 672 C C . THR A 1 92 ? -10.873 14.101 25.034 1.00 70.44 92 THR A C 1
ATOM 674 O O . THR A 1 92 ? -10.185 15.108 24.924 1.00 70.44 92 THR A O 1
ATOM 677 N N . LEU A 1 93 ? -11.143 13.542 26.217 1.00 67.00 93 LEU A N 1
ATOM 678 C CA . LEU A 1 93 ? -10.726 14.121 27.499 1.00 67.00 93 LEU A CA 1
ATOM 679 C C . LEU A 1 93 ? -9.336 13.654 27.935 1.00 67.00 93 LEU A C 1
ATOM 681 O O . LEU A 1 93 ? -8.637 14.406 28.603 1.00 67.00 93 LEU A O 1
ATOM 685 N N . LEU A 1 94 ? -8.934 12.433 27.568 1.00 66.50 94 LEU A N 1
ATOM 686 C CA . LEU A 1 94 ? -7.650 11.857 27.978 1.00 66.50 94 LEU A CA 1
ATOM 687 C C . LEU A 1 94 ? -6.670 11.812 26.803 1.00 66.50 94 LEU A C 1
ATOM 689 O O . LEU A 1 94 ? -5.592 12.391 26.885 1.00 66.50 94 LEU A O 1
ATOM 693 N N . ALA A 1 95 ? -7.039 11.184 25.683 1.00 64.81 95 ALA A N 1
ATOM 694 C CA . ALA A 1 95 ? -6.089 10.946 24.592 1.00 64.81 95 ALA A CA 1
ATOM 695 C C . ALA A 1 95 ? -5.747 12.200 23.771 1.00 64.81 95 ALA A C 1
ATOM 697 O O . ALA A 1 95 ? -4.576 12.432 23.479 1.00 64.81 95 ALA A O 1
ATOM 698 N N . ARG A 1 96 ? -6.741 13.023 23.404 1.00 63.66 96 ARG A N 1
ATOM 699 C CA . ARG A 1 96 ? -6.513 14.267 22.648 1.00 63.66 96 ARG A CA 1
ATOM 700 C C . ARG A 1 96 ? -5.506 15.191 23.336 1.00 63.66 96 ARG A C 1
ATOM 702 O O . ARG A 1 96 ? -4.503 15.468 22.694 1.00 63.66 96 ARG A O 1
ATOM 709 N N . PRO A 1 97 ? -5.670 15.614 24.604 1.00 61.06 97 PRO A N 1
ATOM 710 C CA . PRO A 1 97 ? -4.686 16.489 25.241 1.00 61.06 97 PRO A CA 1
ATOM 711 C C . PRO A 1 97 ? -3.302 15.838 25.367 1.00 61.06 97 PRO A C 1
ATOM 713 O O . PRO A 1 97 ? -2.304 16.511 25.129 1.00 61.06 97 PRO A O 1
ATOM 716 N N . LEU A 1 98 ? -3.218 14.530 25.635 1.00 58.06 98 LEU A N 1
ATOM 717 C CA . LEU A 1 98 ? -1.946 13.792 25.630 1.00 58.06 98 LEU A CA 1
ATOM 718 C C . LEU A 1 98 ? -1.220 13.861 24.271 1.00 58.06 98 LEU A C 1
ATOM 720 O O . LEU A 1 98 ? 0.003 13.974 24.236 1.00 58.06 98 LEU A O 1
ATOM 724 N N . LEU A 1 99 ? -1.961 13.827 23.160 1.00 55.38 99 LEU A N 1
ATOM 725 C CA . LEU A 1 99 ? -1.411 13.795 21.799 1.00 55.38 99 LEU A CA 1
ATOM 726 C C . LEU A 1 99 ? -1.259 15.179 21.147 1.00 55.38 99 LEU A C 1
ATOM 728 O O . LEU A 1 99 ? -0.372 15.365 20.316 1.00 55.38 99 LEU A O 1
ATOM 732 N N . THR A 1 100 ? -2.111 16.149 21.493 1.00 54.16 100 THR A N 1
ATOM 733 C CA . THR A 1 100 ? -2.149 17.484 20.873 1.00 54.16 100 THR A CA 1
ATOM 734 C C . THR A 1 100 ? -1.573 18.581 21.758 1.00 54.16 100 THR A C 1
ATOM 736 O O . THR A 1 100 ? -1.099 19.581 21.226 1.00 54.16 100 THR A O 1
ATOM 739 N N . ALA A 1 101 ? -1.603 18.438 23.088 1.00 49.69 101 ALA A N 1
ATOM 740 C CA . ALA A 1 101 ? -1.250 19.528 24.002 1.00 49.69 101 ALA A CA 1
ATOM 741 C C . ALA A 1 101 ? 0.236 19.564 24.400 1.00 49.69 101 ALA A C 1
ATOM 743 O O . ALA A 1 101 ? 0.658 20.508 25.069 1.00 49.69 101 ALA A O 1
ATOM 744 N N . GLY A 1 102 ? 1.047 18.584 23.985 1.00 60.38 102 GLY A N 1
ATOM 745 C CA . GLY A 1 102 ? 2.496 18.583 24.208 1.00 60.38 102 GLY A CA 1
ATOM 746 C C . GLY A 1 102 ? 2.880 18.952 25.650 1.00 60.38 102 GLY A C 1
ATOM 747 O O . GLY A 1 102 ? 2.499 18.264 26.596 1.00 60.38 102 GLY A O 1
ATOM 748 N N . ARG A 1 103 ? 3.606 20.068 25.821 1.00 48.50 103 ARG A N 1
ATOM 749 C CA . ARG A 1 103 ? 4.081 20.595 27.118 1.00 48.50 103 ARG A CA 1
ATOM 750 C C . ARG A 1 103 ? 2.972 20.743 28.167 1.00 48.50 103 ARG A C 1
ATOM 752 O O . ARG A 1 103 ? 3.260 20.562 29.340 1.00 48.50 103 ARG A O 1
ATOM 759 N N . TRP A 1 104 ? 1.723 21.004 27.781 1.00 52.50 104 TRP A N 1
ATOM 760 C CA . TRP A 1 104 ? 0.628 21.202 28.736 1.00 52.50 104 TRP A CA 1
ATOM 761 C C . TRP A 1 104 ? 0.130 19.910 29.378 1.00 52.50 104 TRP A C 1
ATOM 763 O O . TRP A 1 104 ? -0.250 19.941 30.539 1.00 52.50 104 TRP A O 1
ATOM 773 N N . ALA A 1 105 ? 0.183 18.766 28.689 1.00 56.78 105 ALA A N 1
ATOM 774 C CA . ALA A 1 105 ? -0.154 17.482 29.311 1.00 56.78 105 ALA A CA 1
ATOM 775 C C . ALA A 1 105 ? 0.892 17.091 30.368 1.00 56.78 105 ALA A C 1
ATOM 777 O O . ALA A 1 105 ? 0.537 16.633 31.451 1.00 56.78 105 ALA A O 1
ATOM 778 N N . ALA A 1 106 ? 2.173 17.348 30.079 1.00 55.69 106 ALA A N 1
ATOM 779 C CA . ALA A 1 106 ? 3.255 17.183 31.043 1.00 55.69 106 ALA A CA 1
ATOM 780 C C . ALA A 1 106 ? 3.141 18.186 32.196 1.00 55.69 106 ALA A C 1
ATOM 782 O O . ALA A 1 106 ? 3.294 17.788 33.339 1.00 55.69 106 ALA A O 1
ATOM 783 N N . VAL A 1 107 ? 2.810 19.454 31.929 1.00 58.69 107 VAL A N 1
ATOM 784 C CA . VAL A 1 107 ? 2.571 20.457 32.978 1.00 58.69 107 VAL A CA 1
ATOM 785 C C . VAL A 1 107 ? 1.378 20.062 33.838 1.00 58.69 107 VAL A C 1
ATOM 787 O O . VAL A 1 107 ? 1.519 20.072 35.042 1.00 58.69 107 VAL A O 1
ATOM 790 N N . ILE A 1 108 ? 0.249 19.631 33.273 1.00 65.75 108 ILE A N 1
ATOM 791 C CA . ILE A 1 108 ? -0.911 19.176 34.055 1.00 65.75 108 ILE A CA 1
ATOM 792 C C . ILE A 1 108 ? -0.551 17.946 34.891 1.00 65.75 108 ILE A C 1
ATOM 794 O O . ILE A 1 108 ? -0.874 17.913 36.072 1.00 65.75 108 ILE A O 1
ATOM 798 N N . ALA A 1 109 ? 0.149 16.959 34.323 1.00 65.81 109 ALA A N 1
ATOM 799 C CA . ALA A 1 109 ? 0.598 15.787 35.071 1.00 65.81 109 ALA A CA 1
ATOM 800 C C . ALA A 1 109 ? 1.584 16.167 36.189 1.00 65.81 109 ALA A C 1
ATOM 802 O O . ALA A 1 109 ? 1.411 15.736 37.321 1.00 65.81 109 ALA A O 1
ATOM 803 N N . ILE A 1 110 ? 2.568 17.025 35.902 1.00 66.50 110 ILE A N 1
ATOM 804 C CA . ILE A 1 110 ? 3.532 17.538 36.884 1.00 66.50 110 ILE A CA 1
ATOM 805 C C . ILE A 1 110 ? 2.818 18.378 37.942 1.00 66.50 110 ILE A C 1
ATOM 807 O O . ILE A 1 110 ? 3.127 18.238 39.110 1.00 66.50 110 ILE A O 1
ATOM 811 N N . THR A 1 111 ? 1.848 19.215 37.585 1.00 71.25 111 THR A N 1
ATOM 812 C CA . THR A 1 111 ? 1.074 20.030 38.527 1.00 71.25 111 THR A CA 1
ATOM 813 C C . THR A 1 111 ? 0.156 19.168 39.386 1.00 71.25 111 THR A C 1
ATOM 815 O O . THR A 1 111 ? 0.010 19.464 40.565 1.00 71.25 111 THR A O 1
ATOM 818 N N . LEU A 1 112 ? -0.424 18.093 38.847 1.00 71.62 112 LEU A N 1
ATOM 819 C CA . LEU A 1 112 ? -1.197 17.126 39.629 1.00 71.62 112 LEU A CA 1
ATOM 820 C C . LEU A 1 112 ? -0.301 16.358 40.601 1.00 71.62 112 LEU A C 1
ATOM 822 O O . LEU A 1 112 ? -0.676 16.228 41.758 1.00 71.62 112 LEU A O 1
ATOM 826 N N . ILE A 1 113 ? 0.885 15.931 40.157 1.00 77.12 113 ILE A N 1
ATOM 827 C CA . ILE A 1 113 ? 1.872 15.251 41.004 1.00 77.12 113 ILE A CA 1
ATOM 828 C C . ILE A 1 113 ? 2.394 16.213 42.081 1.00 77.12 113 ILE A C 1
ATOM 830 O O . ILE A 1 113 ? 2.279 15.967 43.272 1.00 77.12 113 ILE A O 1
ATOM 834 N N . VAL A 1 114 ? 2.927 17.370 41.689 1.00 79.56 114 VAL A N 1
ATOM 835 C CA . VAL A 1 114 ? 3.485 18.370 42.613 1.00 79.56 114 VAL A CA 1
ATOM 836 C C . VAL A 1 114 ? 2.410 18.908 43.555 1.00 79.56 114 VAL A C 1
ATOM 838 O O . VAL A 1 114 ? 2.655 19.021 44.751 1.00 79.56 114 VAL A O 1
ATOM 841 N N . GLY A 1 115 ? 1.217 19.217 43.046 1.00 78.44 115 GLY A N 1
ATOM 842 C CA . GLY A 1 115 ? 0.085 19.681 43.845 1.00 78.44 115 GLY A CA 1
ATOM 843 C C . GLY A 1 115 ? -0.447 18.607 44.794 1.00 78.44 115 GLY A C 1
ATOM 844 O O . GLY A 1 115 ? -0.769 18.926 45.937 1.00 78.44 115 GLY A O 1
ATOM 845 N N . GLY A 1 116 ? -0.478 17.346 44.358 1.00 77.44 116 GLY A N 1
ATOM 846 C CA . GLY A 1 116 ? -0.829 16.186 45.176 1.00 77.44 116 GLY A CA 1
ATOM 847 C C . GLY A 1 116 ? 0.163 15.970 46.318 1.00 77.44 116 GLY A C 1
ATOM 848 O O . GLY A 1 116 ? -0.237 15.999 47.482 1.00 77.44 116 GLY A O 1
ATOM 849 N N . PHE A 1 117 ? 1.465 15.929 46.018 1.00 79.19 117 PHE A N 1
ATOM 850 C CA . PHE A 1 117 ? 2.528 15.840 47.024 1.00 79.19 117 PHE A CA 1
ATOM 851 C C . PHE A 1 117 ? 2.564 17.049 47.970 1.00 79.19 117 PHE A C 1
ATOM 853 O O . PHE A 1 117 ? 2.772 16.879 49.173 1.00 79.19 117 PHE A O 1
ATOM 860 N N . MET A 1 118 ? 2.329 18.270 47.474 1.00 81.00 118 MET A N 1
ATOM 861 C CA . MET A 1 118 ? 2.212 19.459 48.328 1.00 81.00 118 MET A CA 1
ATOM 862 C C . MET A 1 118 ? 0.984 19.385 49.238 1.00 81.00 118 MET A C 1
ATOM 864 O O . MET A 1 118 ? 1.089 19.703 50.422 1.00 81.00 118 MET A O 1
ATOM 868 N N . GLY A 1 119 ? -0.160 18.930 48.721 1.00 79.81 119 GLY A N 1
ATOM 869 C CA . GLY A 1 119 ? -1.374 18.705 49.501 1.00 79.81 119 GLY A CA 1
ATOM 870 C C . GLY A 1 119 ? -1.176 17.629 50.568 1.00 79.81 119 GLY A C 1
ATOM 871 O O . GLY A 1 119 ? -1.492 17.856 51.734 1.00 79.81 119 GLY A O 1
ATOM 872 N N . ALA A 1 120 ? -0.578 16.494 50.205 1.00 79.50 120 ALA A N 1
ATOM 873 C CA . ALA A 1 120 ? -0.221 15.428 51.133 1.00 79.50 120 ALA A CA 1
ATOM 874 C C . ALA A 1 120 ? 0.750 15.924 52.215 1.00 79.50 120 ALA A C 1
ATOM 876 O O . ALA A 1 120 ? 0.550 15.640 53.393 1.00 79.50 120 ALA A O 1
ATOM 877 N N . GLY A 1 121 ? 1.751 16.729 51.846 1.00 81.12 121 GLY A N 1
ATOM 878 C CA . GLY A 1 121 ? 2.681 17.360 52.784 1.00 81.12 121 GLY A CA 1
ATOM 879 C C . GLY A 1 121 ? 2.012 18.373 53.719 1.00 81.12 121 GLY A C 1
ATOM 880 O O . GLY A 1 121 ? 2.319 18.402 54.911 1.00 81.12 121 GLY A O 1
ATOM 881 N N . TYR A 1 122 ? 1.070 19.176 53.216 1.00 85.50 122 TYR A N 1
ATOM 882 C CA . TYR A 1 122 ? 0.264 20.085 54.034 1.00 85.50 122 TYR A CA 1
ATOM 883 C C . TYR A 1 122 ? -0.570 19.308 55.054 1.00 85.50 122 TYR A C 1
ATOM 885 O O . TYR A 1 122 ? -0.479 19.566 56.255 1.00 85.50 122 TYR A O 1
ATOM 893 N N . TRP A 1 123 ? -1.315 18.300 54.596 1.00 80.94 123 TRP A N 1
ATOM 894 C CA . TRP A 1 123 ? -2.099 17.446 55.481 1.00 80.94 123 TRP A CA 1
ATOM 895 C C . TRP A 1 123 ? -1.217 16.682 56.457 1.00 80.94 123 TRP A C 1
ATOM 897 O O . TRP A 1 123 ? -1.605 16.573 57.605 1.00 80.94 123 TRP A O 1
ATOM 907 N N . ALA A 1 124 ? -0.018 16.239 56.074 1.00 79.06 124 ALA A N 1
ATOM 908 C CA . ALA A 1 124 ? 0.912 15.583 56.991 1.00 79.06 124 ALA A CA 1
ATOM 909 C C . ALA A 1 124 ? 1.371 16.506 58.133 1.00 79.06 124 ALA A C 1
ATOM 911 O O . ALA A 1 124 ? 1.542 16.039 59.258 1.00 79.06 124 ALA A O 1
ATOM 912 N N . ARG A 1 125 ? 1.534 17.811 57.864 1.00 84.69 125 ARG A N 1
ATOM 913 C CA . ARG A 1 125 ? 1.868 18.821 58.885 1.00 84.69 125 ARG A CA 1
ATOM 914 C C . ARG A 1 125 ? 0.708 19.104 59.840 1.00 84.69 125 ARG A C 1
ATOM 916 O O . ARG A 1 125 ? 0.957 19.394 61.003 1.00 84.69 125 ARG A O 1
ATOM 923 N N . VAL A 1 126 ? -0.534 19.036 59.356 1.00 86.38 126 VAL A N 1
ATOM 924 C CA . VAL A 1 126 ? -1.746 19.262 60.168 1.00 86.38 126 VAL A CA 1
ATOM 925 C C . VAL A 1 126 ? -2.161 17.988 60.919 1.00 86.38 126 VAL A C 1
ATOM 927 O O . VAL A 1 126 ? -2.522 18.034 62.089 1.00 86.38 126 VAL A O 1
ATOM 930 N N . CYS A 1 127 ? -2.119 16.843 60.241 1.00 86.75 127 CYS A N 1
ATOM 931 C CA . CYS A 1 127 ? -2.542 15.526 60.702 1.00 86.75 127 CYS A CA 1
ATOM 932 C C . CYS A 1 127 ? -1.843 14.421 59.878 1.00 86.75 127 CYS A C 1
ATOM 934 O O . CYS A 1 127 ? -2.262 14.091 58.765 1.00 86.75 127 CYS A O 1
ATOM 936 N N . LEU A 1 128 ? -0.791 13.807 60.434 1.00 82.81 128 LEU A N 1
ATOM 937 C CA . LEU A 1 128 ? 0.026 12.787 59.755 1.00 82.81 128 LEU A CA 1
ATOM 938 C C . LEU A 1 128 ? -0.790 11.663 59.064 1.00 82.81 128 LEU A C 1
ATOM 940 O O . LEU A 1 128 ? -0.511 11.383 57.895 1.00 82.81 128 LEU A O 1
ATOM 944 N N . PRO A 1 129 ? -1.834 11.070 59.686 1.00 87.56 129 PRO A N 1
ATOM 945 C CA . PRO A 1 129 ? -2.694 10.088 59.017 1.00 87.56 129 PRO A CA 1
ATOM 946 C C . PRO A 1 129 ? -3.392 10.618 57.756 1.00 87.56 129 PRO A C 1
ATOM 948 O O . PRO A 1 129 ? -3.504 9.893 56.768 1.00 87.56 129 PRO A O 1
ATOM 951 N N . CYS A 1 130 ? -3.825 11.884 57.754 1.00 80.94 130 CYS A N 1
ATOM 952 C CA . CYS A 1 130 ? -4.476 12.504 56.596 1.00 80.94 130 CYS A CA 1
ATOM 953 C C . CYS A 1 130 ? -3.493 12.696 55.433 1.00 80.94 130 CYS A C 1
ATOM 955 O O . CYS A 1 130 ? -3.852 12.468 54.280 1.00 80.94 130 CYS A O 1
ATOM 957 N N . GLY A 1 131 ? -2.242 13.066 55.729 1.00 79.00 131 GLY A N 1
ATOM 958 C CA . GLY A 1 131 ? -1.189 13.187 54.717 1.00 79.00 131 GLY A CA 1
ATOM 959 C C . GLY A 1 131 ? -0.830 11.850 54.065 1.00 79.00 131 GLY A C 1
ATOM 960 O O . GLY A 1 131 ? -0.737 11.767 52.840 1.00 79.00 131 GLY A O 1
ATOM 961 N N . ILE A 1 132 ? -0.706 10.785 54.867 1.00 82.06 132 ILE A N 1
ATOM 962 C CA . ILE A 1 132 ? -0.470 9.422 54.361 1.00 82.06 132 ILE A CA 1
ATOM 963 C C . ILE A 1 132 ? -1.646 8.968 53.486 1.00 82.06 132 ILE A C 1
ATOM 965 O O . ILE A 1 132 ? -1.430 8.469 52.383 1.00 82.06 132 ILE A O 1
ATOM 969 N N . ALA A 1 133 ? -2.888 9.183 53.934 1.00 84.06 133 ALA A N 1
ATOM 970 C CA . ALA A 1 133 ? -4.078 8.828 53.163 1.00 84.06 133 ALA A CA 1
ATOM 971 C C . ALA A 1 133 ? -4.130 9.552 51.805 1.00 84.06 133 ALA A C 1
ATOM 973 O O . ALA A 1 133 ? -4.402 8.918 50.786 1.00 84.06 133 ALA A O 1
ATOM 974 N N . ALA A 1 134 ? -3.812 10.850 51.769 1.00 80.62 134 ALA A N 1
ATOM 975 C CA . ALA A 1 134 ? -3.770 11.630 50.533 1.00 80.62 134 ALA A CA 1
ATOM 976 C C . ALA A 1 134 ? -2.723 11.096 49.537 1.00 80.62 134 ALA A C 1
ATOM 978 O O . ALA A 1 134 ? -3.049 10.888 48.368 1.00 80.62 134 ALA A O 1
ATOM 979 N N . ALA A 1 135 ? -1.503 10.798 50.001 1.00 80.38 135 ALA A N 1
ATOM 980 C CA . ALA A 1 135 ? -0.445 10.238 49.156 1.00 80.38 135 ALA A CA 1
ATOM 981 C C . ALA A 1 135 ? -0.810 8.847 48.603 1.00 80.38 135 ALA A C 1
ATOM 983 O O . ALA A 1 135 ? -0.573 8.554 47.431 1.00 80.38 135 ALA A O 1
ATOM 984 N N . VAL A 1 136 ? -1.434 7.992 49.421 1.00 86.75 136 VAL A N 1
ATOM 985 C CA . VAL A 1 136 ? -1.909 6.669 48.981 1.00 86.75 136 VAL A CA 1
ATOM 986 C C . VAL A 1 136 ? -2.986 6.804 47.903 1.00 86.75 136 VAL A C 1
ATOM 988 O O . VAL A 1 136 ? -2.919 6.109 46.889 1.00 86.75 136 VAL A O 1
ATOM 991 N N . ILE A 1 137 ? -3.953 7.710 48.080 1.00 86.75 137 ILE A N 1
ATOM 992 C CA . ILE A 1 137 ? -5.000 7.976 47.081 1.00 86.75 137 ILE A CA 1
ATOM 993 C C . ILE A 1 137 ? -4.377 8.428 45.755 1.00 86.75 137 ILE A C 1
ATOM 995 O O . ILE A 1 137 ? -4.757 7.924 44.700 1.00 86.75 137 ILE A O 1
ATOM 999 N N . GLU A 1 138 ? -3.400 9.331 45.795 1.00 80.94 138 GLU A N 1
ATOM 1000 C CA . GLU A 1 138 ? -2.711 9.818 44.598 1.00 80.94 138 GLU A CA 1
ATOM 1001 C C . GLU A 1 138 ? -1.985 8.693 43.846 1.00 80.94 138 GLU A C 1
ATOM 1003 O O . GLU A 1 138 ? -2.182 8.525 42.639 1.00 80.94 138 GLU A O 1
ATOM 1008 N N . ILE A 1 139 ? -1.211 7.865 44.555 1.00 83.19 139 ILE A N 1
ATOM 1009 C CA . ILE A 1 139 ? -0.517 6.711 43.964 1.00 83.19 139 ILE A CA 1
ATOM 1010 C C . ILE A 1 139 ? -1.524 5.744 43.331 1.00 83.19 139 ILE A C 1
ATOM 1012 O O . ILE A 1 139 ? -1.320 5.292 42.203 1.00 83.19 139 ILE A O 1
ATOM 1016 N N . LEU A 1 140 ? -2.634 5.449 44.012 1.00 86.81 140 LEU A N 1
ATOM 1017 C CA . LEU A 1 140 ? -3.685 4.580 43.478 1.00 86.81 140 LEU A CA 1
ATOM 1018 C C . LEU A 1 140 ? -4.330 5.162 42.214 1.00 86.81 140 LEU A C 1
ATOM 1020 O O . LEU A 1 140 ? -4.586 4.418 41.266 1.00 86.81 140 LEU A O 1
ATOM 1024 N N . LEU A 1 141 ? -4.558 6.477 42.157 1.00 82.50 141 LEU A N 1
ATOM 1025 C CA . LEU A 1 141 ? -5.083 7.152 40.965 1.00 82.50 141 LEU A CA 1
ATOM 1026 C C . LEU A 1 141 ? -4.093 7.095 39.793 1.00 82.50 141 LEU A C 1
ATOM 1028 O O . LEU A 1 141 ? -4.510 6.828 38.664 1.00 82.50 141 LEU A O 1
ATOM 1032 N N . LEU A 1 142 ? -2.794 7.282 40.048 1.00 79.56 142 LEU A N 1
ATOM 1033 C CA . LEU A 1 142 ? -1.743 7.152 39.033 1.00 79.56 142 LEU A CA 1
ATOM 1034 C C . LEU A 1 142 ? -1.630 5.715 38.512 1.00 79.56 142 LEU A C 1
ATOM 1036 O O . LEU A 1 142 ? -1.571 5.506 37.299 1.00 79.56 142 LEU A O 1
ATOM 1040 N N . LEU A 1 143 ? -1.671 4.719 39.402 1.00 82.38 143 LEU A N 1
ATOM 1041 C CA . LEU A 1 143 ? -1.685 3.302 39.028 1.00 82.38 143 LEU A CA 1
ATOM 1042 C C . LEU A 1 143 ? -2.939 2.945 38.221 1.00 82.38 143 LEU A C 1
ATOM 1044 O O . LEU A 1 143 ? -2.844 2.233 37.222 1.00 82.38 143 LEU A O 1
ATOM 1048 N N . LEU A 1 144 ? -4.106 3.474 38.597 1.00 83.94 144 LEU A N 1
ATOM 1049 C CA . LEU A 1 144 ? -5.353 3.275 37.861 1.00 83.94 144 LEU A CA 1
ATOM 1050 C C . LEU A 1 144 ? -5.301 3.916 36.467 1.00 83.94 144 LEU A C 1
ATOM 1052 O O . LEU A 1 144 ? -5.758 3.310 35.495 1.00 83.94 144 LEU A O 1
ATOM 1056 N N . LEU A 1 145 ? -4.739 5.123 36.353 1.00 79.19 145 LEU A N 1
ATOM 1057 C CA . LEU A 1 145 ? -4.536 5.805 35.076 1.00 79.19 145 LEU A CA 1
ATOM 1058 C C . LEU A 1 145 ? -3.565 5.023 34.183 1.00 79.19 145 LEU A C 1
ATOM 1060 O O . LEU A 1 145 ? -3.876 4.778 33.016 1.00 79.19 145 LEU A O 1
ATOM 1064 N N . ALA A 1 146 ? -2.434 4.575 34.734 1.00 74.88 146 ALA A N 1
ATOM 1065 C CA . ALA A 1 146 ? -1.466 3.739 34.030 1.00 74.88 146 ALA A CA 1
ATOM 1066 C C . ALA A 1 146 ? -2.102 2.422 33.563 1.00 74.88 146 ALA A C 1
ATOM 1068 O O . ALA A 1 146 ? -1.977 2.055 32.396 1.00 74.88 146 ALA A O 1
ATOM 1069 N N . TYR A 1 147 ? -2.867 1.751 34.428 1.00 82.31 147 TYR A N 1
ATOM 1070 C CA . TYR A 1 147 ? -3.603 0.537 34.083 1.00 82.31 147 TYR A CA 1
ATOM 1071 C C . TYR A 1 147 ? -4.625 0.774 32.961 1.00 82.31 147 TYR A C 1
ATOM 1073 O O . TYR A 1 147 ? -4.712 -0.025 32.027 1.00 82.31 147 TYR A O 1
ATOM 1081 N N . ARG A 1 148 ? -5.379 1.882 33.010 1.00 79.88 148 ARG A N 1
ATOM 1082 C CA . ARG A 1 148 ? -6.341 2.274 31.962 1.00 79.88 148 ARG A CA 1
ATOM 1083 C C . ARG A 1 148 ? -5.656 2.528 30.622 1.00 79.88 148 ARG A C 1
ATOM 1085 O O . ARG A 1 148 ? -6.166 2.068 29.605 1.00 79.88 148 ARG A O 1
ATOM 1092 N N . LEU A 1 149 ? -4.518 3.222 30.619 1.00 74.19 149 LEU A N 1
ATOM 1093 C CA . LEU A 1 149 ? -3.729 3.457 29.410 1.00 74.19 149 LEU A CA 1
ATOM 1094 C C . LEU A 1 149 ? -3.176 2.140 28.857 1.00 74.19 149 LEU A C 1
ATOM 1096 O O . LEU A 1 149 ? -3.383 1.846 27.689 1.00 74.19 149 LEU A O 1
ATOM 1100 N N . LEU A 1 150 ? -2.566 1.291 29.685 1.00 76.25 150 LEU A N 1
ATOM 1101 C CA . LEU A 1 150 ? -2.031 -0.006 29.245 1.00 76.25 150 LEU A CA 1
ATOM 1102 C C . LEU A 1 150 ? -3.119 -0.966 28.740 1.00 76.25 150 LEU A C 1
ATOM 1104 O O . LEU A 1 150 ? -2.870 -1.774 27.847 1.00 76.25 150 LEU A O 1
ATOM 1108 N N . SER A 1 151 ? -4.331 -0.867 29.285 1.00 80.06 151 SER A N 1
ATOM 1109 C CA . SER A 1 151 ? -5.466 -1.713 28.899 1.00 80.06 151 SER A CA 1
ATOM 1110 C C . SER A 1 151 ? -6.256 -1.184 27.693 1.00 80.06 151 SER A C 1
ATOM 1112 O O . SER A 1 151 ? -7.090 -1.917 27.161 1.00 80.06 151 SER A O 1
ATOM 1114 N N . GLY A 1 152 ? -6.011 0.059 27.259 1.00 81.94 152 GLY A N 1
ATOM 1115 C CA . GLY A 1 152 ? -6.743 0.752 26.196 1.00 81.94 152 GLY A CA 1
ATOM 1116 C C . GLY A 1 152 ? -7.929 1.588 26.705 1.00 81.94 152 GLY A C 1
ATOM 1117 O O . GLY A 1 152 ? -8.803 1.093 27.424 1.00 81.94 152 GLY A O 1
ATOM 1118 N N . LEU A 1 153 ? -7.985 2.859 26.289 1.00 82.56 153 LEU A N 1
ATOM 1119 C CA . LEU A 1 153 ? -8.991 3.839 26.731 1.00 82.56 153 LEU A CA 1
ATOM 1120 C C . LEU A 1 153 ? -10.401 3.608 26.159 1.00 82.56 153 LEU A C 1
ATOM 1122 O O . LEU A 1 153 ? -11.391 3.907 26.828 1.00 82.56 153 LEU A O 1
ATOM 1126 N N . ALA A 1 154 ? -10.500 3.086 24.937 1.00 86.00 154 ALA A N 1
ATOM 1127 C CA . ALA A 1 154 ? -11.746 2.907 24.196 1.00 86.00 154 ALA A CA 1
ATOM 1128 C C . ALA A 1 154 ? -11.888 1.482 23.640 1.00 86.00 154 ALA A C 1
ATOM 1130 O O . ALA A 1 154 ? -10.901 0.804 23.363 1.00 86.00 154 ALA A O 1
ATOM 1131 N N . SER A 1 155 ? -13.126 1.014 23.451 1.00 89.69 155 SER A N 1
ATOM 1132 C CA . SER A 1 155 ? -13.394 -0.257 22.761 1.00 89.69 155 SER A CA 1
ATOM 1133 C C . SER A 1 155 ? -13.792 -0.042 21.299 1.00 89.69 155 SER A C 1
ATOM 1135 O O . SER A 1 155 ? -14.452 0.943 20.966 1.00 89.69 155 SER A O 1
ATOM 1137 N N . LEU A 1 156 ? -13.448 -1.009 20.445 1.00 91.44 156 LEU A N 1
ATOM 1138 C CA . LEU A 1 156 ? -13.849 -1.070 19.037 1.00 91.44 156 LEU A CA 1
ATOM 1139 C C . LEU A 1 156 ? -15.043 -2.010 18.787 1.00 91.44 156 LEU A C 1
ATOM 1141 O O . LEU A 1 156 ? -15.410 -2.223 17.636 1.00 91.44 156 LEU A O 1
ATOM 1145 N N . ASP A 1 157 ? -15.700 -2.538 19.827 1.00 91.81 157 ASP A N 1
ATOM 1146 C CA . ASP A 1 157 ? -16.816 -3.494 19.666 1.00 91.81 157 ASP A CA 1
ATOM 1147 C C . ASP A 1 157 ? -17.964 -2.919 18.824 1.00 91.81 157 ASP A C 1
ATOM 1149 O O . ASP A 1 157 ? -18.496 -3.577 17.937 1.00 91.81 157 ASP A O 1
ATOM 1153 N N . ARG A 1 158 ? -18.314 -1.644 19.049 1.00 90.81 158 ARG A N 1
ATOM 1154 C CA . ARG A 1 158 ? -19.391 -0.990 18.290 1.00 90.81 158 ARG A CA 1
ATOM 1155 C C . ARG A 1 158 ? -19.023 -0.820 16.813 1.00 90.81 158 ARG A C 1
ATOM 1157 O O . ARG A 1 158 ? -19.884 -1.004 15.957 1.00 90.81 158 ARG A O 1
ATOM 1164 N N . LEU A 1 159 ? -17.761 -0.492 16.525 1.00 91.38 159 LEU A N 1
ATOM 1165 C CA . LEU A 1 159 ? -17.232 -0.427 15.164 1.00 91.38 159 LEU A CA 1
ATOM 1166 C C . LEU A 1 159 ? -17.299 -1.808 14.505 1.00 91.38 159 LEU A C 1
ATOM 1168 O O . LEU A 1 159 ? -17.786 -1.915 13.385 1.00 91.38 159 LEU A O 1
ATOM 1172 N N . ARG A 1 160 ? -16.865 -2.854 15.217 1.00 94.50 160 ARG A N 1
ATOM 1173 C CA . ARG A 1 160 ? -16.912 -4.244 14.755 1.00 94.50 160 ARG A CA 1
ATOM 1174 C C . ARG A 1 160 ? -18.324 -4.656 14.362 1.00 94.50 160 ARG A C 1
ATOM 1176 O O . ARG A 1 160 ? -18.523 -5.132 13.251 1.00 94.50 160 ARG A O 1
ATOM 1183 N N . ASP A 1 161 ? -19.297 -4.442 15.242 1.00 92.38 161 ASP A N 1
ATOM 1184 C CA . ASP A 1 161 ? -20.679 -4.866 14.996 1.00 92.38 161 ASP A CA 1
ATOM 1185 C C . ASP A 1 161 ? -21.299 -4.105 13.818 1.00 92.38 161 ASP A C 1
ATOM 1187 O O . ASP A 1 161 ? -22.019 -4.678 13.002 1.00 92.38 161 ASP A O 1
ATOM 1191 N N . LYS A 1 162 ? -20.989 -2.809 13.690 1.00 92.69 162 LYS A N 1
ATOM 1192 C CA . LYS A 1 162 ? -21.476 -1.975 12.585 1.00 92.69 162 LYS A CA 1
ATOM 1193 C C . LYS A 1 162 ? -20.814 -2.307 11.251 1.00 92.69 162 LYS A C 1
ATOM 1195 O O . LYS A 1 162 ? -21.489 -2.272 10.224 1.00 92.69 162 LYS A O 1
ATOM 1200 N N . LEU A 1 163 ? -19.533 -2.660 11.266 1.00 93.81 163 LEU A N 1
ATOM 1201 C CA . LEU A 1 163 ? -18.822 -3.136 10.087 1.00 93.81 163 LEU A CA 1
ATOM 1202 C C . LEU A 1 163 ? -19.341 -4.508 9.644 1.00 93.81 163 LEU A C 1
ATOM 1204 O O . LEU A 1 163 ? -19.634 -4.684 8.470 1.00 93.81 163 LEU A O 1
ATOM 1208 N N . ASP A 1 164 ? -19.527 -5.454 10.566 1.00 94.12 164 ASP A N 1
ATOM 1209 C CA . ASP A 1 164 ? -20.118 -6.760 10.248 1.00 94.12 164 ASP A CA 1
ATOM 1210 C C . ASP A 1 164 ? -21.540 -6.601 9.686 1.00 94.12 164 ASP A C 1
ATOM 1212 O O . ASP A 1 164 ? -21.877 -7.202 8.669 1.00 94.12 164 ASP A O 1
ATOM 1216 N N . GLN A 1 165 ? -22.349 -5.701 10.262 1.00 92.19 165 GLN A N 1
ATOM 1217 C CA . GLN A 1 165 ? -23.666 -5.351 9.722 1.00 92.19 165 GLN A CA 1
ATOM 1218 C C . GLN A 1 165 ? -23.578 -4.831 8.278 1.00 92.19 165 GLN A C 1
ATOM 1220 O O . GLN A 1 165 ? -24.349 -5.276 7.429 1.00 92.19 165 GLN A O 1
ATOM 1225 N N . ALA A 1 166 ? -22.646 -3.919 7.986 1.00 92.56 166 ALA A N 1
ATOM 1226 C CA . ALA A 1 166 ? -22.408 -3.426 6.630 1.00 92.56 166 ALA A CA 1
ATOM 1227 C C . ALA A 1 166 ? -22.033 -4.564 5.667 1.00 92.56 166 ALA A C 1
ATOM 1229 O O . ALA A 1 166 ? -22.667 -4.746 4.630 1.00 92.56 166 ALA A O 1
ATOM 1230 N N . LEU A 1 167 ? -21.053 -5.390 6.029 1.00 93.69 167 LEU A N 1
ATOM 1231 C CA . LEU A 1 167 ? -20.619 -6.503 5.184 1.00 93.69 167 LEU A CA 1
ATOM 1232 C C . LEU A 1 167 ? -21.776 -7.477 4.900 1.00 93.69 167 LEU A C 1
ATOM 1234 O O . LEU A 1 167 ? -21.993 -7.849 3.747 1.00 93.69 167 LEU A O 1
ATOM 1238 N N . ARG A 1 168 ? -22.585 -7.822 5.911 1.00 91.94 168 ARG A N 1
ATOM 1239 C CA . ARG A 1 168 ? -23.769 -8.682 5.734 1.00 91.94 168 ARG A CA 1
ATOM 1240 C C . ARG A 1 168 ? -24.814 -8.071 4.811 1.00 91.94 168 ARG A C 1
ATOM 1242 O O . ARG A 1 168 ? -25.369 -8.795 3.987 1.00 91.94 168 ARG A O 1
ATOM 1249 N N . LEU A 1 169 ? -25.080 -6.766 4.941 1.00 90.12 169 LEU A N 1
ATOM 1250 C CA . LEU A 1 169 ? -26.010 -6.044 4.066 1.00 90.12 169 LEU A CA 1
ATOM 1251 C C . LEU A 1 169 ? -25.580 -6.178 2.602 1.00 90.12 169 LEU A C 1
ATOM 1253 O O . LEU A 1 169 ? -26.403 -6.517 1.755 1.00 90.12 169 LEU A O 1
ATOM 1257 N N . ARG A 1 170 ? -24.292 -5.966 2.298 1.00 91.81 170 ARG A N 1
ATOM 1258 C CA . ARG A 1 170 ? -23.790 -6.021 0.915 1.00 91.81 170 ARG A CA 1
ATOM 1259 C C . ARG A 1 170 ? -23.727 -7.433 0.342 1.00 91.81 170 ARG A C 1
ATOM 1261 O O . ARG A 1 170 ? -23.916 -7.604 -0.860 1.00 91.81 170 ARG A O 1
ATOM 1268 N N . LEU A 1 171 ? -23.482 -8.431 1.188 1.00 89.81 171 LEU A N 1
ATOM 1269 C CA . LEU A 1 171 ? -23.425 -9.840 0.789 1.00 89.81 171 LEU A CA 1
ATOM 1270 C C . LEU A 1 171 ? -24.795 -10.535 0.780 1.00 89.81 171 LEU A C 1
ATOM 1272 O O . LEU A 1 171 ? -24.869 -11.707 0.425 1.00 89.81 171 LEU A O 1
ATOM 1276 N N . GLY A 1 172 ? -25.876 -9.850 1.171 1.00 87.38 172 GLY A N 1
ATOM 1277 C CA . GLY A 1 172 ? -27.209 -10.456 1.259 1.00 87.38 172 GLY A CA 1
ATOM 1278 C C . GLY A 1 172 ? -27.342 -11.496 2.380 1.00 87.38 172 GLY A C 1
ATOM 1279 O O . GLY A 1 172 ? -28.241 -12.328 2.352 1.00 87.38 172 GLY A O 1
ATOM 1280 N N . MET A 1 173 ? -26.468 -11.451 3.391 1.00 83.56 173 MET A N 1
ATOM 1281 C CA . MET A 1 173 ? -26.404 -12.426 4.492 1.00 83.56 173 MET A CA 1
ATOM 1282 C C . MET A 1 173 ? -27.302 -12.057 5.687 1.00 83.56 173 MET A C 1
ATOM 1284 O O . MET A 1 173 ? -27.112 -12.550 6.796 1.00 83.56 173 MET A O 1
ATOM 1288 N N . LEU A 1 174 ? -28.291 -11.180 5.494 1.00 73.00 174 LEU A N 1
ATOM 1289 C CA . LEU A 1 174 ? -29.172 -10.710 6.575 1.00 73.00 174 LEU A CA 1
ATOM 1290 C C . LEU A 1 174 ? -30.047 -11.820 7.171 1.00 73.00 174 LEU A C 1
ATOM 1292 O O . LEU A 1 174 ? -30.434 -11.731 8.333 1.00 73.00 174 LEU A O 1
ATOM 1296 N N . ASN A 1 175 ? -30.309 -12.875 6.398 1.00 70.56 175 ASN A N 1
ATOM 1297 C CA . ASN A 1 175 ? -31.160 -13.996 6.799 1.00 70.56 175 ASN A CA 1
ATOM 1298 C C . ASN A 1 175 ? -30.440 -15.020 7.700 1.00 70.56 175 ASN A C 1
ATOM 1300 O O . ASN A 1 175 ? -31.075 -15.962 8.163 1.00 70.56 175 ASN A O 1
ATOM 1304 N N . ALA A 1 176 ? -29.141 -14.834 7.974 1.00 68.88 176 ALA A N 1
ATOM 1305 C CA . ALA A 1 176 ? -28.350 -15.649 8.900 1.00 68.88 176 ALA A CA 1
ATOM 1306 C C . ALA A 1 176 ? -27.933 -14.817 10.136 1.00 68.88 176 ALA A C 1
ATOM 1308 O O . ALA A 1 176 ? -26.763 -14.437 10.282 1.00 68.88 176 ALA A O 1
ATOM 1309 N N . PRO A 1 177 ? -28.881 -14.461 11.026 1.00 63.81 177 PRO A N 1
ATOM 1310 C CA . PRO A 1 177 ? -28.587 -13.636 12.189 1.00 63.81 177 PRO A CA 1
ATOM 1311 C C . PRO A 1 177 ? -27.587 -14.341 13.115 1.00 63.81 177 PRO A C 1
ATOM 1313 O O . PRO A 1 177 ? -27.843 -15.424 13.628 1.00 63.81 177 PRO A O 1
ATOM 1316 N N . GLY A 1 178 ? -26.435 -13.703 13.332 1.00 72.00 178 GLY A N 1
ATOM 1317 C CA . GLY A 1 178 ? -25.398 -14.166 14.261 1.00 72.00 178 GLY A CA 1
ATOM 1318 C C . GLY A 1 178 ? -24.168 -14.796 13.605 1.00 72.00 178 GLY A C 1
ATOM 1319 O O . GLY A 1 178 ? -23.147 -14.921 14.274 1.00 72.00 178 GLY A O 1
ATOM 1320 N N . GLN A 1 179 ? -24.203 -15.113 12.306 1.00 85.00 179 GLN A N 1
ATOM 1321 C CA . GLN A 1 179 ? -23.024 -15.612 11.591 1.00 85.00 179 GLN A CA 1
ATOM 1322 C C . GLN A 1 179 ? -22.204 -14.435 11.039 1.00 85.00 179 GLN A C 1
ATOM 1324 O O . GLN A 1 179 ? -22.716 -13.671 10.220 1.00 85.00 179 GLN A O 1
ATOM 1329 N N . PRO A 1 180 ? -20.981 -14.165 11.529 1.00 91.50 180 PRO A N 1
ATOM 1330 C CA . PRO A 1 180 ? -20.170 -13.057 11.025 1.00 91.50 180 PRO A CA 1
ATOM 1331 C C . PRO A 1 180 ? -19.707 -13.315 9.590 1.00 91.50 180 PRO A C 1
ATOM 1333 O O . PRO A 1 180 ? -19.562 -14.466 9.181 1.00 91.50 180 PRO A O 1
ATOM 1336 N N . VAL A 1 181 ? -19.446 -12.245 8.838 1.00 93.94 181 VAL A N 1
ATOM 1337 C CA . VAL A 1 181 ? -18.854 -12.371 7.498 1.00 93.94 181 VAL A CA 1
ATOM 1338 C C . VAL A 1 181 ? -17.400 -12.805 7.626 1.00 93.94 181 VAL A C 1
ATOM 1340 O O . VAL A 1 181 ? -16.612 -12.136 8.302 1.00 93.94 181 VAL A O 1
ATOM 1343 N N . THR A 1 182 ? -17.036 -13.898 6.959 1.00 95.44 182 THR A N 1
ATOM 1344 C CA . THR A 1 182 ? -15.682 -14.465 7.002 1.00 95.44 182 THR A CA 1
ATOM 1345 C C . THR A 1 182 ? -14.858 -14.136 5.755 1.00 95.44 182 THR A C 1
ATOM 1347 O O . THR A 1 182 ? -15.393 -13.705 4.729 1.00 95.44 182 THR A O 1
ATOM 1350 N N . PHE A 1 183 ? -13.538 -14.349 5.806 1.00 95.44 183 PHE A N 1
ATOM 1351 C CA . PHE A 1 183 ? -12.676 -14.192 4.623 1.00 95.44 183 PHE A CA 1
ATOM 1352 C C . PHE A 1 183 ? -13.071 -15.149 3.490 1.00 95.44 183 PHE A C 1
ATOM 1354 O O . PHE A 1 183 ? -12.995 -14.787 2.315 1.00 95.44 183 PHE A O 1
ATOM 1361 N N . ARG A 1 184 ? -13.548 -16.351 3.832 1.00 93.00 184 ARG A N 1
ATOM 1362 C CA . ARG A 1 184 ? -14.084 -17.328 2.878 1.00 93.00 184 ARG A CA 1
ATOM 1363 C C . ARG A 1 184 ? -15.287 -16.774 2.113 1.00 93.00 184 ARG A C 1
ATOM 1365 O O . ARG A 1 184 ? -15.383 -16.987 0.905 1.00 93.00 184 ARG A O 1
ATOM 1372 N N . ASP A 1 185 ? -16.176 -16.051 2.790 1.00 92.19 185 ASP A N 1
ATOM 1373 C CA . ASP A 1 185 ? -17.362 -15.458 2.161 1.00 92.19 185 ASP A CA 1
ATOM 1374 C C . ASP A 1 185 ? -16.980 -14.356 1.166 1.00 92.19 185 ASP A C 1
ATOM 1376 O O . ASP A 1 185 ? -17.527 -14.301 0.065 1.00 92.19 185 ASP A O 1
ATOM 1380 N N . LEU A 1 186 ? -15.983 -13.530 1.504 1.00 90.94 186 LEU A N 1
ATOM 1381 C CA . LEU A 1 186 ? -15.457 -12.515 0.587 1.00 90.94 186 LEU A CA 1
ATOM 1382 C C . LEU A 1 186 ? -14.722 -13.128 -0.609 1.00 90.94 186 LEU A C 1
ATOM 1384 O O . LEU A 1 186 ? -14.915 -12.674 -1.736 1.00 90.94 186 LEU A O 1
ATOM 1388 N N . ARG A 1 187 ? -13.952 -14.208 -0.418 1.00 86.44 187 ARG A N 1
ATOM 1389 C CA . ARG A 1 187 ? -13.266 -14.899 -1.525 1.00 86.44 187 ARG A CA 1
ATOM 1390 C C . ARG A 1 187 ? -14.243 -15.368 -2.606 1.00 86.44 187 ARG A C 1
ATOM 1392 O O . ARG A 1 187 ? -13.937 -15.262 -3.791 1.00 86.44 187 ARG A O 1
ATOM 1399 N N . ARG A 1 188 ? -15.439 -15.832 -2.224 1.00 85.62 188 ARG A N 1
ATOM 1400 C CA . ARG A 1 188 ? -16.494 -16.254 -3.170 1.00 85.62 188 ARG A CA 1
ATOM 1401 C C . ARG A 1 188 ? -16.973 -15.127 -4.092 1.00 85.62 188 ARG A C 1
ATOM 1403 O O . ARG A 1 188 ? -17.544 -15.415 -5.137 1.00 85.62 188 ARG A O 1
ATOM 1410 N N . ARG A 1 189 ? -16.733 -13.861 -3.735 1.00 82.06 189 ARG A N 1
ATOM 1411 C CA . ARG A 1 189 ? -17.038 -12.683 -4.567 1.00 82.06 189 ARG A CA 1
ATOM 1412 C C . ARG A 1 189 ? -15.945 -12.360 -5.590 1.00 82.06 189 ARG A C 1
ATOM 1414 O O . ARG A 1 189 ? -16.166 -11.493 -6.426 1.00 82.06 189 ARG A O 1
ATOM 1421 N N . GLY A 1 190 ? -14.799 -13.041 -5.541 1.00 82.12 190 GLY A N 1
ATOM 1422 C CA . GLY A 1 190 ? -13.721 -12.894 -6.523 1.00 82.12 190 GLY A CA 1
ATOM 1423 C C . GLY A 1 190 ? -12.699 -11.793 -6.222 1.00 82.12 190 GLY A C 1
ATOM 1424 O O . GLY A 1 190 ? -11.860 -11.521 -7.073 1.00 82.12 190 GLY A O 1
ATOM 1425 N N . LEU A 1 191 ? -12.734 -11.184 -5.031 1.00 89.19 191 LEU A N 1
ATOM 1426 C CA . LEU A 1 191 ? -11.785 -10.152 -4.590 1.00 89.19 191 LEU A CA 1
ATOM 1427 C C . LEU A 1 191 ? -11.086 -10.589 -3.287 1.00 89.19 191 LEU A C 1
ATOM 1429 O O . LEU A 1 191 ? -11.663 -10.448 -2.206 1.00 89.19 191 LEU A O 1
ATOM 1433 N N . PRO A 1 192 ? -9.856 -11.134 -3.360 1.00 92.00 192 PRO A N 1
ATOM 1434 C CA . PRO A 1 192 ? -9.065 -11.491 -2.188 1.00 92.00 192 PRO A CA 1
ATOM 1435 C C . PRO A 1 192 ? -8.784 -10.272 -1.300 1.00 92.00 192 PRO A C 1
ATOM 1437 O O . PRO A 1 192 ? -8.353 -9.221 -1.785 1.00 92.00 192 PRO A O 1
ATOM 1440 N N . LEU A 1 193 ? -8.994 -10.444 0.007 1.00 96.12 193 LEU A N 1
ATOM 1441 C CA . LEU A 1 193 ? -8.750 -9.441 1.044 1.00 96.12 193 LEU A CA 1
ATOM 1442 C C . LEU A 1 193 ? -7.593 -9.877 1.943 1.00 96.12 193 LEU A C 1
ATOM 1444 O O . LEU A 1 193 ? -7.587 -11.000 2.451 1.00 96.12 193 LEU A O 1
ATOM 1448 N N . ARG A 1 194 ? -6.665 -8.956 2.207 1.00 96.00 194 ARG A N 1
ATOM 1449 C CA . ARG A 1 194 ? -5.562 -9.138 3.158 1.00 96.00 194 ARG A CA 1
ATOM 1450 C C . ARG A 1 194 ? -5.547 -8.036 4.203 1.00 96.00 194 ARG A C 1
ATOM 1452 O O . ARG A 1 194 ? -5.601 -6.854 3.877 1.00 96.00 194 ARG A O 1
ATOM 1459 N N . ILE A 1 195 ? -5.467 -8.427 5.467 1.00 96.81 195 ILE A N 1
ATOM 1460 C CA . ILE A 1 195 ? -5.424 -7.496 6.595 1.00 96.81 195 ILE A CA 1
ATOM 1461 C C . ILE A 1 195 ? -4.241 -7.848 7.477 1.00 96.81 195 ILE A C 1
ATOM 1463 O O . ILE A 1 195 ? -4.053 -9.009 7.840 1.00 96.81 195 ILE A O 1
ATOM 1467 N N . VAL A 1 196 ? -3.473 -6.835 7.859 1.00 93.56 196 VAL A N 1
ATOM 1468 C CA . VAL A 1 196 ? -2.318 -7.002 8.739 1.00 93.56 196 VAL A CA 1
ATOM 1469 C C . VAL A 1 196 ? -2.618 -6.464 10.132 1.00 93.56 196 VAL A C 1
ATOM 1471 O O . VAL A 1 196 ? -3.144 -5.364 10.284 1.00 93.56 196 VAL A O 1
ATOM 1474 N N . ALA A 1 197 ? -2.272 -7.232 11.161 1.00 93.81 197 ALA A N 1
ATOM 1475 C CA . ALA A 1 197 ? -2.262 -6.789 12.551 1.00 93.81 197 ALA A CA 1
ATOM 1476 C C . ALA A 1 197 ? -0.966 -7.217 13.246 1.00 93.81 197 ALA A C 1
ATOM 1478 O O . ALA A 1 197 ? -0.246 -8.096 12.769 1.00 93.81 197 ALA A O 1
ATOM 1479 N N . THR A 1 198 ? -0.702 -6.638 14.412 1.00 91.12 198 THR A N 1
ATOM 1480 C CA . THR A 1 198 ? 0.466 -6.977 15.226 1.00 91.12 198 THR A CA 1
ATOM 1481 C C . THR A 1 198 ? 0.049 -7.881 16.374 1.00 91.12 198 THR A C 1
ATOM 1483 O O . THR A 1 198 ? -0.784 -7.499 17.192 1.00 91.12 198 THR A O 1
ATOM 1486 N N . ASN A 1 199 ? 0.632 -9.071 16.472 1.00 92.06 199 ASN A N 1
ATOM 1487 C CA . ASN A 1 199 ? 0.480 -9.941 17.629 1.00 92.06 199 ASN A CA 1
ATOM 1488 C C . ASN A 1 199 ? 1.482 -9.529 18.712 1.00 92.06 199 ASN A C 1
ATOM 1490 O O . ASN A 1 199 ? 2.685 -9.752 18.567 1.00 92.06 199 ASN A O 1
ATOM 1494 N N . VAL A 1 200 ? 0.995 -8.930 19.799 1.00 88.25 200 VAL A N 1
ATOM 1495 C CA . VAL A 1 200 ? 1.871 -8.388 20.854 1.00 88.25 200 VAL A CA 1
ATOM 1496 C C . VAL A 1 200 ? 2.362 -9.442 21.834 1.00 88.25 200 VAL A C 1
ATOM 1498 O O . VAL A 1 200 ? 3.362 -9.216 22.502 1.00 88.25 200 VAL A O 1
ATOM 1501 N N . ASP A 1 201 ? 1.684 -10.586 21.924 1.00 87.12 201 ASP A N 1
ATOM 1502 C CA . ASP A 1 201 ? 2.106 -11.664 22.821 1.00 87.12 201 ASP A CA 1
ATOM 1503 C C . ASP A 1 201 ? 3.327 -12.404 22.264 1.00 87.12 201 ASP A C 1
ATOM 1505 O O . ASP A 1 201 ? 4.167 -12.870 23.028 1.00 87.12 201 ASP A O 1
ATOM 1509 N N . ARG A 1 202 ? 3.442 -12.488 20.933 1.00 84.69 202 ARG A N 1
ATOM 1510 C CA . ARG A 1 202 ? 4.581 -13.103 20.234 1.00 84.69 202 ARG A CA 1
ATOM 1511 C C . ARG A 1 202 ? 5.555 -12.093 19.626 1.00 84.69 202 ARG A C 1
ATOM 1513 O O . ARG A 1 202 ? 6.618 -12.501 19.179 1.00 84.69 202 ARG A O 1
ATOM 1520 N N . GLY A 1 203 ? 5.185 -10.814 19.549 1.00 83.06 203 GLY A N 1
ATOM 1521 C CA . GLY A 1 203 ? 5.966 -9.789 18.849 1.00 83.06 203 GLY A CA 1
ATOM 1522 C C . GLY A 1 203 ? 6.068 -10.037 17.340 1.00 83.06 203 GLY A C 1
ATOM 1523 O O . GLY A 1 203 ? 7.104 -9.771 16.742 1.00 83.06 203 GLY A O 1
ATOM 1524 N N . THR A 1 204 ? 5.022 -10.597 16.723 1.00 84.38 204 THR A N 1
ATOM 1525 C CA . THR A 1 204 ? 5.035 -11.020 15.308 1.00 84.38 204 THR A CA 1
ATOM 1526 C C . THR A 1 204 ? 3.903 -10.390 14.507 1.00 84.38 204 THR A C 1
ATOM 1528 O O . THR A 1 204 ? 2.874 -9.987 15.051 1.00 84.38 204 THR A O 1
ATOM 1531 N N . LEU A 1 205 ? 4.080 -10.327 13.189 1.00 88.94 205 LEU A N 1
ATOM 1532 C CA . LEU A 1 205 ? 3.024 -9.943 12.262 1.00 88.94 205 LEU A CA 1
ATOM 1533 C C . LEU A 1 205 ? 1.971 -11.055 12.152 1.00 88.94 205 LEU A C 1
ATOM 1535 O O . LEU A 1 205 ? 2.303 -12.228 11.984 1.00 88.94 205 LEU A O 1
ATOM 1539 N N . ARG A 1 206 ? 0.689 -10.685 12.183 1.00 93.88 206 ARG A N 1
ATOM 1540 C CA . ARG A 1 206 ? -0.439 -11.572 11.879 1.00 93.88 206 ARG A CA 1
ATOM 1541 C C . ARG A 1 206 ? -1.100 -11.117 10.580 1.00 93.88 206 ARG A C 1
ATOM 1543 O O . ARG A 1 206 ? -1.731 -10.064 10.541 1.00 93.88 206 ARG A O 1
ATOM 1550 N N . LEU A 1 207 ? -0.970 -11.934 9.534 1.00 94.12 207 LEU A N 1
ATOM 1551 C CA . LEU A 1 207 ? -1.667 -11.754 8.260 1.00 94.12 207 LEU A CA 1
ATOM 1552 C C . LEU A 1 207 ? -2.988 -12.531 8.271 1.00 94.12 207 LEU A C 1
ATOM 1554 O O . LEU A 1 207 ? -2.993 -13.766 8.302 1.00 94.12 207 LEU A O 1
ATOM 1558 N N . PHE A 1 208 ? -4.100 -11.806 8.208 1.00 96.06 208 PHE A N 1
ATOM 1559 C CA . PHE A 1 208 ? -5.430 -12.363 7.996 1.00 96.06 208 PHE A CA 1
ATOM 1560 C C . PHE A 1 208 ? -5.759 -12.350 6.504 1.00 96.06 208 PHE A C 1
ATOM 1562 O O . PHE A 1 208 ? -5.654 -11.313 5.844 1.00 96.06 208 PHE A O 1
ATOM 1569 N N . SER A 1 209 ? -6.142 -13.504 5.971 1.00 94.75 209 SER A N 1
ATOM 1570 C CA . SER A 1 209 ? -6.495 -13.679 4.562 1.00 94.75 209 SER A CA 1
ATOM 1571 C C . SER A 1 209 ? -7.428 -14.872 4.381 1.00 94.75 209 SER A C 1
ATOM 1573 O O . SER A 1 209 ? -7.636 -15.662 5.305 1.00 94.75 209 SER A O 1
ATOM 1575 N N . ASP A 1 210 ? -7.946 -15.048 3.171 1.00 90.38 210 ASP A N 1
ATOM 1576 C CA . ASP A 1 210 ? -8.706 -16.238 2.794 1.00 90.38 210 ASP A CA 1
ATOM 1577 C C . ASP A 1 210 ? -7.852 -17.517 2.752 1.00 90.38 210 ASP A C 1
ATOM 1579 O O . ASP A 1 210 ? -8.398 -18.610 2.879 1.00 90.38 210 ASP A O 1
ATOM 1583 N N . LYS A 1 211 ? -6.524 -17.394 2.608 1.00 88.38 211 LYS A N 1
ATOM 1584 C CA . LYS A 1 211 ? -5.587 -18.528 2.630 1.00 88.38 211 LYS A CA 1
ATOM 1585 C C . LYS A 1 211 ? -5.209 -18.933 4.057 1.00 88.38 211 LYS A C 1
ATOM 1587 O O . LYS A 1 211 ? -5.208 -20.113 4.386 1.00 88.38 211 LYS A O 1
ATOM 1592 N N . THR A 1 212 ? -4.886 -17.958 4.907 1.00 89.12 212 THR A N 1
ATOM 1593 C CA . THR A 1 212 ? -4.355 -18.199 6.262 1.00 89.12 212 THR A CA 1
ATOM 1594 C C . THR A 1 212 ? -5.443 -18.331 7.321 1.00 89.12 212 THR A C 1
ATOM 1596 O O . THR A 1 212 ? -5.269 -19.060 8.296 1.00 89.12 212 THR A O 1
ATOM 1599 N N . THR A 1 213 ? -6.556 -17.613 7.162 1.00 94.06 213 THR A N 1
ATOM 1600 C CA . THR A 1 213 ? -7.632 -17.519 8.157 1.00 94.06 213 THR A CA 1
ATOM 1601 C C . THR A 1 213 ? -9.017 -17.462 7.490 1.00 94.06 213 THR A C 1
ATOM 1603 O O . THR A 1 213 ? -9.752 -16.493 7.701 1.00 94.06 213 THR A O 1
ATOM 1606 N N . PRO A 1 214 ? -9.405 -18.470 6.681 1.00 93.81 214 PRO A N 1
ATOM 1607 C CA . PRO A 1 214 ? -10.643 -18.440 5.896 1.00 93.81 214 PRO A CA 1
ATOM 1608 C C . PRO A 1 214 ? -11.902 -18.245 6.748 1.00 93.81 214 PRO A C 1
ATOM 1610 O O . PRO A 1 214 ? -12.799 -17.512 6.343 1.00 93.81 214 PRO A O 1
ATOM 1613 N N . ASP A 1 215 ? -11.959 -18.864 7.928 1.00 93.81 215 ASP A N 1
ATOM 1614 C CA . ASP A 1 215 ? -13.134 -18.855 8.813 1.00 93.81 215 ASP A CA 1
ATOM 1615 C C . ASP A 1 215 ? -13.147 -17.687 9.813 1.00 93.81 215 ASP A C 1
ATOM 1617 O O . ASP A 1 215 ? -14.065 -17.555 10.621 1.00 93.81 215 ASP A O 1
ATOM 1621 N N . MET A 1 216 ? -12.134 -16.816 9.769 1.00 94.69 216 MET A N 1
ATOM 1622 C CA . MET A 1 216 ? -12.059 -15.648 10.642 1.00 94.69 216 MET A CA 1
ATOM 1623 C C . MET A 1 216 ? -13.083 -14.598 10.224 1.00 94.69 216 MET A C 1
ATOM 1625 O O . MET A 1 216 ? -13.189 -14.258 9.045 1.00 94.69 216 MET A O 1
ATOM 1629 N N . ALA A 1 217 ? -13.779 -14.019 11.200 1.00 96.00 217 ALA A N 1
ATOM 1630 C CA . ALA A 1 217 ? -14.647 -12.876 10.971 1.00 96.00 217 ALA A CA 1
ATOM 1631 C C . ALA A 1 217 ? -13.830 -11.658 10.509 1.00 96.00 217 ALA A C 1
ATOM 1633 O O . ALA A 1 217 ? -12.925 -11.188 11.204 1.00 96.00 217 ALA A O 1
ATOM 1634 N N . VAL A 1 218 ? -14.186 -11.093 9.356 1.00 96.88 218 VAL A N 1
ATOM 1635 C CA . VAL A 1 218 ? -13.470 -9.961 8.747 1.00 96.88 218 VAL A CA 1
ATOM 1636 C C . VAL A 1 218 ? -13.511 -8.737 9.660 1.00 96.88 218 VAL A C 1
ATOM 1638 O O . VAL A 1 218 ? -12.497 -8.071 9.854 1.00 96.88 218 VAL A O 1
ATOM 1641 N N . ALA A 1 219 ? -14.656 -8.466 10.291 1.00 96.19 219 ALA A N 1
ATOM 1642 C CA . ALA A 1 219 ? -14.793 -7.342 11.214 1.00 96.19 219 ALA A CA 1
ATOM 1643 C C . ALA A 1 219 ? -13.902 -7.481 12.468 1.00 96.19 219 ALA A C 1
ATOM 1645 O O . ALA A 1 219 ? -13.432 -6.479 13.018 1.00 96.19 219 ALA A O 1
ATOM 1646 N N . ASP A 1 220 ? -13.615 -8.711 12.902 1.00 96.25 220 ASP A N 1
ATOM 1647 C CA . ASP A 1 220 ? -12.707 -8.971 14.023 1.00 96.25 220 ASP A CA 1
ATOM 1648 C C . ASP A 1 220 ? -11.248 -8.736 13.613 1.00 96.25 220 ASP A C 1
ATOM 1650 O O . ASP A 1 220 ? -10.509 -8.081 14.350 1.00 96.25 220 ASP A O 1
ATOM 1654 N N . ALA A 1 221 ? -10.864 -9.148 12.401 1.00 96.94 221 ALA A N 1
ATOM 1655 C CA . ALA A 1 221 ? -9.551 -8.851 11.829 1.00 96.94 221 ALA A CA 1
ATOM 1656 C C . ALA A 1 221 ? -9.326 -7.342 11.613 1.00 96.94 221 ALA A C 1
ATOM 1658 O O . ALA A 1 221 ? -8.280 -6.818 11.997 1.00 96.94 221 ALA A O 1
ATOM 1659 N N . VAL A 1 222 ? -10.313 -6.615 11.069 1.00 97.00 222 VAL A N 1
ATOM 1660 C CA . VAL A 1 222 ? -10.232 -5.151 10.890 1.00 97.00 222 VAL A CA 1
ATOM 1661 C C . VAL A 1 222 ? -10.064 -4.448 12.234 1.00 97.00 222 VAL A C 1
ATOM 1663 O O . VAL A 1 222 ? -9.190 -3.600 12.384 1.00 97.00 222 VAL A O 1
ATOM 1666 N N . THR A 1 223 ? -10.866 -4.803 13.242 1.00 95.38 223 THR A N 1
ATOM 1667 C CA . THR A 1 223 ? -10.754 -4.146 14.554 1.00 95.38 223 THR A CA 1
ATOM 1668 C C . THR A 1 223 ? -9.489 -4.518 15.317 1.00 95.38 223 THR A C 1
ATOM 1670 O O . THR A 1 223 ? -8.974 -3.670 16.038 1.00 95.38 223 THR A O 1
ATOM 1673 N N . ALA A 1 224 ? -8.935 -5.720 15.125 1.00 95.19 224 ALA A N 1
ATOM 1674 C CA . ALA A 1 224 ? -7.587 -6.042 15.591 1.00 95.19 224 ALA A CA 1
ATOM 1675 C C . ALA A 1 224 ? -6.535 -5.150 14.914 1.00 95.19 224 ALA A C 1
ATOM 1677 O O . ALA A 1 224 ? -5.709 -4.553 15.598 1.00 95.19 224 ALA A O 1
ATOM 1678 N N . SER A 1 225 ? -6.626 -4.989 13.591 1.00 95.00 225 SER A N 1
ATOM 1679 C CA . SER A 1 225 ? -5.742 -4.130 12.794 1.00 95.00 225 SER A CA 1
ATOM 1680 C C . SER A 1 225 ? -5.864 -2.638 13.130 1.00 95.00 225 SER A C 1
ATOM 1682 O O . SER A 1 225 ? -4.926 -1.897 12.882 1.00 95.00 225 SER A O 1
ATOM 1684 N N . MET A 1 226 ? -6.978 -2.192 13.722 1.00 92.69 226 MET A N 1
ATOM 1685 C CA . MET A 1 226 ? -7.223 -0.802 14.145 1.00 92.69 226 MET A CA 1
ATOM 1686 C C . MET A 1 226 ? -6.978 -0.545 15.639 1.00 92.69 226 MET A C 1
ATOM 1688 O O . MET A 1 226 ? -7.185 0.576 16.114 1.00 92.69 226 MET A O 1
ATOM 1692 N N . ALA A 1 227 ? -6.609 -1.566 16.417 1.00 90.94 227 ALA A N 1
ATOM 1693 C CA . ALA A 1 227 ? -6.474 -1.451 17.865 1.00 90.94 227 ALA A CA 1
ATOM 1694 C C . ALA A 1 227 ? -5.158 -0.750 18.248 1.00 90.94 227 ALA A C 1
ATOM 1696 O O . ALA A 1 227 ? -4.228 -1.379 18.751 1.00 90.94 227 ALA A O 1
ATOM 1697 N N . VAL A 1 228 ? -5.073 0.559 17.985 1.00 87.25 228 VAL A N 1
ATOM 1698 C CA . VAL A 1 228 ? -3.907 1.395 18.312 1.00 87.25 228 VAL A CA 1
ATOM 1699 C C . VAL A 1 228 ? -3.602 1.284 19.810 1.00 87.25 228 VAL A C 1
ATOM 1701 O O . VAL A 1 228 ? -4.498 1.561 20.620 1.00 87.25 228 VAL A O 1
ATOM 1704 N N . PRO A 1 229 ? -2.364 0.914 20.201 1.00 82.38 229 PRO A N 1
ATOM 1705 C CA . PRO A 1 229 ? -1.980 0.803 21.603 1.00 82.38 229 PRO A CA 1
ATOM 1706 C C . PRO A 1 229 ? -2.316 2.059 22.402 1.00 82.38 229 PRO A C 1
ATOM 1708 O O . PRO A 1 229 ? -2.258 3.178 21.893 1.00 82.38 229 PRO A O 1
ATOM 1711 N N . MET A 1 230 ? -2.660 1.866 23.673 1.00 80.38 230 MET A N 1
ATOM 1712 C CA . MET A 1 230 ? -3.123 2.895 24.612 1.00 80.38 230 MET A CA 1
ATOM 1713 C C . MET A 1 230 ? -4.479 3.537 24.287 1.00 80.38 230 MET A C 1
ATOM 1715 O O . MET A 1 230 ? -5.262 3.811 25.197 1.00 80.38 230 MET A O 1
ATOM 1719 N N . LEU A 1 231 ? -4.811 3.738 23.012 1.00 81.50 231 LEU A N 1
ATOM 1720 C CA . LEU A 1 231 ? -6.089 4.314 22.595 1.00 81.50 231 LEU A CA 1
ATOM 1721 C C . LEU A 1 231 ? -7.214 3.288 22.633 1.00 81.50 231 LEU A C 1
ATOM 1723 O O . LEU A 1 231 ? -8.282 3.566 23.178 1.00 81.50 231 LEU A O 1
ATOM 1727 N N . PHE A 1 232 ? -6.966 2.104 22.084 1.00 88.44 232 PHE A N 1
ATOM 1728 C CA . PHE A 1 232 ? -7.972 1.066 21.927 1.00 88.44 232 PHE A CA 1
ATOM 1729 C C . PHE A 1 232 ? -7.577 -0.211 22.657 1.00 88.44 232 PHE A C 1
ATOM 1731 O O . PHE A 1 232 ? -6.401 -0.556 22.766 1.00 88.44 232 PHE A O 1
ATOM 1738 N N . LYS A 1 233 ? -8.583 -0.920 23.175 1.00 91.50 233 LYS A N 1
ATOM 1739 C CA . LYS A 1 233 ? -8.388 -2.220 23.819 1.00 91.50 233 LYS A CA 1
ATOM 1740 C C . LYS A 1 233 ? -7.808 -3.227 22.814 1.00 91.50 233 LYS A C 1
ATOM 1742 O O . LYS A 1 233 ? -8.421 -3.407 21.758 1.00 91.50 233 LYS A O 1
ATOM 1747 N N . PRO A 1 234 ? -6.695 -3.919 23.135 1.00 92.31 234 PRO A N 1
ATOM 1748 C CA . PRO A 1 234 ? -6.161 -4.984 22.290 1.00 92.31 234 PRO A CA 1
ATOM 1749 C C . PRO A 1 234 ? -7.203 -6.073 22.040 1.00 92.31 234 PRO A C 1
ATOM 1751 O O . PRO A 1 234 ? -7.895 -6.515 22.966 1.00 92.31 234 PRO A O 1
ATOM 1754 N N . ARG A 1 235 ? -7.301 -6.538 20.796 1.00 94.06 235 ARG A N 1
ATOM 1755 C CA . ARG A 1 235 ? -8.257 -7.576 20.415 1.00 94.06 235 ARG A CA 1
ATOM 1756 C C . ARG A 1 235 ? -7.682 -8.950 20.724 1.00 94.06 235 ARG A C 1
ATOM 1758 O O . ARG A 1 235 ? -6.547 -9.238 20.362 1.00 94.06 235 ARG A O 1
ATOM 1765 N N . ARG A 1 236 ? -8.458 -9.821 21.368 1.00 93.56 236 ARG A N 1
ATOM 1766 C CA . ARG A 1 236 ? -8.058 -11.219 21.566 1.00 93.56 236 ARG A CA 1
ATOM 1767 C C . ARG A 1 236 ? -8.583 -12.078 20.423 1.00 93.56 236 ARG A C 1
ATOM 1769 O O . ARG A 1 236 ? -9.790 -12.122 20.208 1.00 93.56 236 ARG A O 1
ATOM 1776 N N . ILE A 1 237 ? -7.673 -12.734 19.714 1.00 91.81 237 ILE A N 1
ATOM 1777 C CA . ILE A 1 237 ? -7.953 -13.680 18.631 1.00 91.81 237 ILE A CA 1
ATOM 1778 C C . ILE A 1 237 ? -7.102 -14.917 18.910 1.00 91.81 237 ILE A C 1
ATOM 1780 O O . ILE A 1 237 ? -5.914 -14.781 19.196 1.00 91.81 237 ILE A O 1
ATOM 1784 N N . ASP A 1 238 ? -7.713 -16.103 18.902 1.00 88.44 238 ASP A N 1
ATOM 1785 C CA . ASP A 1 238 ? -7.045 -17.377 19.218 1.00 88.44 238 ASP A CA 1
ATOM 1786 C C . ASP A 1 238 ? -6.296 -17.347 20.571 1.00 88.44 238 ASP A C 1
ATOM 1788 O O . ASP A 1 238 ? -5.182 -17.847 20.717 1.00 88.44 238 ASP A O 1
ATOM 1792 N N . GLY A 1 239 ? -6.882 -16.670 21.567 1.00 90.00 239 GLY A N 1
ATOM 1793 C CA . GLY A 1 239 ? -6.294 -16.486 22.900 1.00 90.00 239 GLY A CA 1
ATOM 1794 C C . GLY A 1 239 ? -5.172 -15.442 22.991 1.00 90.00 239 GLY A C 1
ATOM 1795 O O . GLY A 1 239 ? -4.757 -15.119 24.101 1.00 90.00 239 GLY A O 1
ATOM 1796 N N . GLN A 1 240 ? -4.730 -14.867 21.869 1.00 93.00 240 GLN A N 1
ATOM 1797 C CA . GLN A 1 240 ? -3.591 -13.946 21.797 1.00 93.00 240 GLN A CA 1
ATOM 1798 C C . GLN A 1 240 ? -4.038 -12.504 21.540 1.00 93.00 240 GLN A C 1
ATOM 1800 O O . GLN A 1 240 ? -5.015 -12.247 20.829 1.00 93.00 240 GLN A O 1
ATOM 1805 N N . ARG A 1 241 ? -3.325 -11.541 22.124 1.00 91.81 241 ARG A N 1
ATOM 1806 C CA . ARG A 1 241 ? -3.581 -10.107 21.978 1.00 91.81 241 ARG A CA 1
ATOM 1807 C C . ARG A 1 241 ? -2.999 -9.584 20.670 1.00 91.81 241 ARG A C 1
ATOM 1809 O O . ARG A 1 241 ? -1.817 -9.749 20.374 1.00 91.81 241 ARG A O 1
ATOM 1816 N N . HIS A 1 242 ? -3.849 -8.889 19.934 1.00 94.12 242 HIS A N 1
ATOM 1817 C CA . HIS A 1 242 ? -3.538 -8.236 18.680 1.00 94.12 242 HIS A CA 1
ATOM 1818 C C . HIS A 1 242 ? -3.822 -6.737 18.795 1.00 94.12 242 HIS A C 1
ATOM 1820 O O . HIS A 1 242 ? -4.814 -6.322 19.405 1.00 94.12 242 HIS A O 1
ATOM 1826 N N . VAL A 1 243 ? -2.933 -5.938 18.222 1.00 92.31 243 VAL A N 1
ATOM 1827 C CA . VAL A 1 243 ? -3.012 -4.476 18.147 1.00 92.31 243 VAL A CA 1
ATOM 1828 C C . VAL A 1 243 ? -2.794 -4.027 16.706 1.00 92.31 243 VAL A C 1
ATOM 1830 O O . VAL A 1 243 ? -2.574 -4.854 15.815 1.00 92.31 243 VAL A O 1
ATOM 1833 N N . ASP A 1 244 ? -2.833 -2.712 16.499 1.00 89.81 244 ASP A N 1
ATOM 1834 C CA . ASP A 1 244 ? -2.706 -2.103 15.182 1.00 89.81 244 ASP A CA 1
ATOM 1835 C C . ASP A 1 244 ? -1.516 -2.652 14.375 1.00 89.81 244 ASP A C 1
ATOM 1837 O O . ASP A 1 244 ? -0.397 -2.807 14.882 1.00 89.81 244 ASP A O 1
ATOM 1841 N N . GLY A 1 245 ? -1.786 -2.994 13.113 1.00 84.31 245 GLY A N 1
ATOM 1842 C CA . GLY A 1 245 ? -0.791 -3.555 12.200 1.00 84.31 245 GLY A CA 1
ATOM 1843 C C . GLY A 1 245 ? 0.308 -2.567 11.834 1.00 84.31 245 GLY A C 1
ATOM 1844 O O . GLY A 1 245 ? 1.419 -2.995 11.539 1.00 84.31 245 GLY A O 1
ATOM 1845 N N . ALA A 1 246 ? 0.046 -1.263 11.947 1.00 83.00 246 ALA A N 1
ATOM 1846 C CA . ALA A 1 246 ? 0.989 -0.208 11.603 1.00 83.00 246 ALA A CA 1
ATOM 1847 C C . ALA A 1 246 ? 2.273 -0.242 12.450 1.00 83.00 246 ALA A C 1
ATOM 1849 O O . ALA A 1 246 ? 3.289 0.280 12.012 1.00 83.00 246 ALA A O 1
ATOM 1850 N N . LEU A 1 247 ? 2.264 -0.900 13.621 1.00 78.25 247 LEU A N 1
ATOM 1851 C CA . LEU A 1 247 ? 3.476 -1.107 14.430 1.00 78.25 247 LEU A CA 1
ATOM 1852 C C . LEU A 1 247 ? 4.535 -1.979 13.744 1.00 78.25 247 LEU A C 1
ATOM 1854 O O . LEU A 1 247 ? 5.709 -1.897 14.095 1.00 78.25 247 LEU A O 1
ATOM 1858 N N . VAL A 1 248 ? 4.115 -2.861 12.835 1.00 77.88 248 VAL A N 1
ATOM 1859 C CA . VAL A 1 248 ? 5.007 -3.804 12.145 1.00 77.88 248 VAL A CA 1
ATOM 1860 C C . VAL A 1 248 ? 4.975 -3.591 10.636 1.00 77.88 248 VAL A C 1
ATOM 1862 O O . VAL A 1 248 ? 6.006 -3.724 9.985 1.00 77.88 248 VAL A O 1
ATOM 1865 N N . SER A 1 249 ? 3.807 -3.277 10.072 1.00 83.06 249 SER A N 1
ATOM 1866 C CA . SER A 1 249 ? 3.589 -3.198 8.629 1.00 83.06 249 SER A CA 1
ATOM 1867 C C . SER A 1 249 ? 2.388 -2.296 8.308 1.00 83.06 249 SER A C 1
ATOM 1869 O O . SER A 1 249 ? 1.226 -2.702 8.421 1.00 83.06 249 SER A O 1
ATOM 1871 N N . ASN A 1 250 ? 2.660 -1.034 7.950 1.00 85.00 250 ASN A N 1
ATOM 1872 C CA . ASN A 1 250 ? 1.617 -0.035 7.681 1.00 85.00 250 ASN A CA 1
ATOM 1873 C C . ASN A 1 250 ? 1.141 -0.053 6.220 1.00 85.00 250 ASN A C 1
ATOM 1875 O O . ASN A 1 250 ? -0.007 0.296 5.937 1.00 85.00 250 ASN A O 1
ATOM 1879 N N . LEU A 1 251 ? 1.998 -0.502 5.304 1.00 85.75 251 LEU A N 1
ATOM 1880 C CA . LEU A 1 251 ? 1.732 -0.654 3.883 1.00 85.75 251 LEU A CA 1
ATOM 1881 C C . LEU A 1 251 ? 1.962 -2.117 3.455 1.00 85.75 251 LEU A C 1
ATOM 1883 O O . LEU A 1 251 ? 3.049 -2.476 2.996 1.00 85.75 251 LEU A O 1
ATOM 1887 N N . PRO A 1 252 ? 0.929 -2.977 3.532 1.00 87.56 252 PRO A N 1
ATOM 1888 C CA . PRO A 1 252 ? 1.064 -4.420 3.330 1.00 87.56 252 PRO A CA 1
ATOM 1889 C C . PRO A 1 252 ? 1.118 -4.817 1.841 1.00 87.56 252 PRO A C 1
ATOM 1891 O O . PRO A 1 252 ? 0.412 -5.722 1.393 1.00 87.56 252 PRO A O 1
ATOM 1894 N N . ALA A 1 253 ? 1.938 -4.132 1.043 1.00 83.12 253 ALA A N 1
ATOM 1895 C CA . ALA A 1 253 ? 1.998 -4.292 -0.409 1.00 83.12 253 ALA A CA 1
ATOM 1896 C C . ALA A 1 253 ? 2.567 -5.654 -0.850 1.00 83.12 253 ALA A C 1
ATOM 1898 O O . ALA A 1 253 ? 2.093 -6.233 -1.832 1.00 83.12 253 ALA A O 1
ATOM 1899 N N . TRP A 1 254 ? 3.500 -6.208 -0.071 1.00 84.12 254 TRP A N 1
ATOM 1900 C CA . TRP A 1 254 ? 4.128 -7.528 -0.248 1.00 84.12 254 TRP A CA 1
ATOM 1901 C C . TRP A 1 254 ? 3.133 -8.697 -0.163 1.00 84.12 254 TRP A C 1
ATOM 1903 O O . TRP A 1 254 ? 3.378 -9.782 -0.675 1.00 84.12 254 TRP A O 1
ATOM 1913 N N . THR A 1 255 ? 1.954 -8.490 0.429 1.00 87.06 255 THR A N 1
ATOM 1914 C CA . THR A 1 255 ? 1.004 -9.586 0.680 1.00 87.06 255 THR A CA 1
ATOM 1915 C C . THR A 1 255 ? 0.512 -10.296 -0.588 1.00 87.06 255 THR A C 1
ATOM 1917 O O . THR A 1 255 ? 0.060 -11.436 -0.484 1.00 87.06 255 THR A O 1
ATOM 1920 N N . PHE A 1 256 ? 0.620 -9.665 -1.762 1.00 87.88 256 PHE A N 1
ATOM 1921 C CA . PHE A 1 256 ? 0.235 -10.202 -3.074 1.00 87.88 256 PHE A CA 1
ATOM 1922 C C . PHE A 1 256 ? 1.417 -10.688 -3.939 1.00 87.88 256 PHE A C 1
ATOM 1924 O O . PHE A 1 256 ? 1.267 -10.780 -5.154 1.00 87.88 256 PHE A O 1
ATOM 1931 N N . ASP A 1 257 ? 2.597 -10.966 -3.368 1.00 81.38 257 ASP A N 1
ATOM 1932 C CA . ASP A 1 257 ? 3.774 -11.391 -4.153 1.00 81.38 257 ASP A CA 1
ATOM 1933 C C . ASP A 1 257 ? 3.506 -12.652 -4.994 1.00 81.38 257 ASP A C 1
ATOM 1935 O O . ASP A 1 257 ? 3.831 -12.681 -6.180 1.00 81.38 257 ASP A O 1
ATOM 1939 N N . GLU A 1 258 ? 2.837 -13.659 -4.422 1.00 79.00 258 GLU A N 1
ATOM 1940 C CA . GLU A 1 258 ? 2.456 -14.880 -5.147 1.00 79.00 258 GLU A CA 1
ATOM 1941 C C . GLU A 1 258 ? 1.508 -14.588 -6.318 1.00 79.00 258 GLU A C 1
ATOM 1943 O O . GLU A 1 258 ? 1.681 -15.114 -7.413 1.00 79.00 258 GLU A O 1
ATOM 1948 N N . GLU A 1 259 ? 0.490 -13.749 -6.113 1.00 82.94 259 GLU A N 1
ATOM 1949 C CA . GLU A 1 259 ? -0.458 -13.399 -7.169 1.00 82.94 259 GLU A CA 1
ATOM 1950 C C . GLU A 1 259 ? 0.185 -12.539 -8.253 1.00 82.94 259 GLU A C 1
ATOM 1952 O O . GLU A 1 259 ? -0.156 -12.694 -9.420 1.00 82.94 259 GLU A O 1
ATOM 1957 N N . ARG A 1 260 ? 1.140 -11.673 -7.909 1.00 76.81 260 ARG A N 1
ATOM 1958 C CA . ARG A 1 260 ? 1.912 -10.923 -8.907 1.00 76.81 260 ARG A CA 1
ATOM 1959 C C . ARG A 1 260 ? 2.742 -11.836 -9.797 1.00 76.81 260 ARG A C 1
ATOM 1961 O O . ARG A 1 260 ? 2.802 -11.590 -10.994 1.00 76.81 260 ARG A O 1
ATOM 1968 N N . ALA A 1 261 ? 3.301 -12.915 -9.253 1.00 74.06 261 ALA A N 1
ATOM 1969 C CA . ALA A 1 261 ? 3.983 -13.916 -10.071 1.00 74.06 261 ALA A CA 1
ATOM 1970 C C . ALA A 1 261 ? 3.033 -14.592 -11.084 1.00 74.06 261 ALA A C 1
ATOM 1972 O O . ALA A 1 261 ? 3.470 -15.002 -12.155 1.00 74.06 261 ALA A O 1
ATOM 1973 N N . LEU A 1 262 ? 1.732 -14.676 -10.776 1.00 76.75 262 LEU A N 1
ATOM 1974 C CA . LEU A 1 262 ? 0.701 -15.190 -11.689 1.00 76.75 262 LEU A CA 1
ATOM 1975 C C . LEU A 1 262 ? 0.160 -14.125 -12.660 1.00 76.75 262 LEU A C 1
ATOM 1977 O O . LEU A 1 262 ? -0.365 -14.475 -13.716 1.00 76.75 262 LEU A O 1
ATOM 1981 N N . PHE A 1 263 ? 0.272 -12.842 -12.311 1.00 78.56 263 PHE A N 1
ATOM 1982 C CA . PHE A 1 263 ? -0.197 -11.700 -13.099 1.00 78.56 263 PHE A CA 1
ATOM 1983 C C . PHE A 1 263 ? 0.923 -10.653 -13.254 1.00 78.56 263 PHE A C 1
ATOM 1985 O O . PHE A 1 263 ? 0.829 -9.578 -12.655 1.00 78.56 263 PHE A O 1
ATOM 1992 N N . PRO A 1 264 ? 1.973 -10.931 -14.051 1.00 69.25 264 PRO A N 1
ATOM 1993 C CA . PRO A 1 264 ? 3.152 -10.061 -14.152 1.00 69.25 264 PRO A CA 1
ATOM 1994 C C . PRO A 1 264 ? 2.832 -8.657 -14.692 1.00 69.25 264 PRO A C 1
ATOM 1996 O O . PRO A 1 264 ? 3.477 -7.684 -14.317 1.00 69.25 264 PRO A O 1
ATOM 1999 N N . ASP A 1 265 ? 1.779 -8.519 -15.502 1.00 73.62 265 ASP A N 1
ATOM 2000 C CA . ASP A 1 265 ? 1.333 -7.225 -16.036 1.00 73.62 265 ASP A CA 1
ATOM 2001 C C . ASP A 1 265 ? 0.465 -6.405 -15.060 1.00 73.62 265 ASP A C 1
ATOM 2003 O O . ASP A 1 265 ? 0.100 -5.259 -15.357 1.00 73.62 265 ASP A O 1
ATOM 2007 N N . ALA A 1 266 ? 0.090 -6.974 -13.907 1.00 81.25 266 ALA A N 1
ATOM 2008 C CA . ALA A 1 266 ? -0.748 -6.291 -12.932 1.00 81.25 266 ALA A CA 1
ATOM 2009 C C . ALA A 1 266 ? 0.063 -5.267 -12.125 1.00 81.25 266 ALA A C 1
ATOM 2011 O O . ALA A 1 266 ? 1.053 -5.587 -11.465 1.00 81.25 266 ALA A O 1
ATOM 2012 N N . ALA A 1 267 ? -0.395 -4.015 -12.117 1.00 83.19 267 ALA A N 1
ATOM 2013 C CA . ALA A 1 267 ? 0.227 -2.974 -11.304 1.00 83.19 267 ALA A CA 1
ATOM 2014 C C . ALA A 1 267 ? -0.193 -3.112 -9.832 1.00 83.19 267 ALA A C 1
ATOM 2016 O O . ALA A 1 267 ? -1.315 -3.513 -9.527 1.00 83.19 267 ALA A O 1
ATOM 2017 N N . THR A 1 268 ? 0.671 -2.720 -8.895 1.00 86.75 268 THR A N 1
ATOM 2018 C CA . THR A 1 268 ? 0.268 -2.566 -7.489 1.00 86.75 268 THR A CA 1
ATOM 2019 C C . THR A 1 268 ? 0.131 -1.085 -7.183 1.00 86.75 268 THR A C 1
ATOM 2021 O O . THR A 1 268 ? 1.098 -0.343 -7.287 1.00 86.75 268 THR A O 1
ATOM 2024 N N . ILE A 1 269 ? -1.059 -0.637 -6.802 1.00 89.81 269 ILE A N 1
ATOM 2025 C CA . ILE A 1 269 ? -1.313 0.748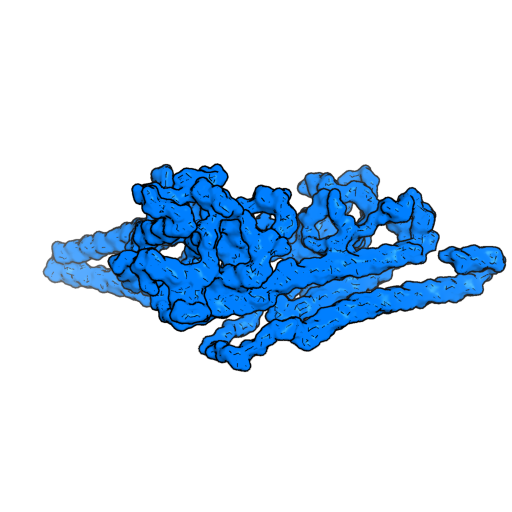 -6.407 1.00 89.81 269 ILE A CA 1
ATOM 2026 C C . ILE A 1 269 ? -1.390 0.810 -4.891 1.00 89.81 269 ILE A C 1
ATOM 2028 O O . ILE A 1 269 ? -2.189 0.108 -4.278 1.00 89.81 269 ILE A O 1
ATOM 2032 N N . ALA A 1 270 ? -0.578 1.669 -4.289 1.00 89.25 270 ALA A N 1
ATOM 2033 C CA . ALA A 1 270 ? -0.615 1.954 -2.866 1.00 89.25 270 ALA A CA 1
ATOM 2034 C C . ALA A 1 270 ? -1.165 3.355 -2.626 1.00 89.25 270 ALA A C 1
ATOM 2036 O O . ALA A 1 270 ? -0.570 4.340 -3.051 1.00 89.25 270 ALA A O 1
ATOM 2037 N N . PHE A 1 271 ? -2.287 3.448 -1.921 1.00 91.25 271 PHE A N 1
ATOM 2038 C CA . PHE A 1 271 ? -2.769 4.707 -1.376 1.00 91.25 271 PHE A CA 1
ATOM 2039 C C . PHE A 1 271 ? -2.091 4.959 -0.044 1.00 91.25 271 PHE A C 1
ATOM 2041 O O . PHE A 1 271 ? -2.375 4.299 0.958 1.00 91.25 271 PHE A O 1
ATOM 2048 N N . GLU A 1 272 ? -1.187 5.924 -0.071 1.00 85.81 272 GLU A N 1
ATOM 2049 C CA . GLU A 1 272 ? -0.366 6.309 1.058 1.00 85.81 272 GLU A CA 1
ATOM 2050 C C . GLU A 1 272 ? -0.914 7.595 1.666 1.00 85.81 272 GLU A C 1
ATOM 2052 O O . GLU A 1 272 ? -1.472 8.446 0.974 1.00 85.81 272 GLU A O 1
ATOM 2057 N N . ILE A 1 273 ? -0.756 7.762 2.969 1.00 80.50 273 ILE A N 1
ATOM 2058 C CA . ILE A 1 273 ? -1.138 8.985 3.661 1.00 80.50 273 ILE A CA 1
ATOM 2059 C C . ILE A 1 273 ? 0.125 9.811 3.877 1.00 80.50 273 ILE A C 1
ATOM 2061 O O . ILE A 1 273 ? 0.926 9.532 4.766 1.00 80.50 273 ILE A O 1
ATOM 2065 N N . ALA A 1 274 ? 0.292 10.862 3.073 1.00 67.06 274 ALA A N 1
ATOM 2066 C CA . ALA A 1 274 ? 1.450 11.739 3.186 1.00 67.06 274 ALA A CA 1
ATOM 2067 C C . ALA A 1 274 ? 1.410 12.515 4.512 1.00 67.06 274 ALA A C 1
ATOM 2069 O O . ALA A 1 274 ? 0.409 13.174 4.816 1.00 67.06 274 ALA A O 1
ATOM 2070 N N . ASP A 1 275 ? 2.499 12.484 5.288 1.00 57.28 275 ASP A N 1
ATOM 2071 C CA . ASP A 1 275 ? 2.667 13.390 6.425 1.00 57.28 275 ASP A CA 1
ATOM 2072 C C . ASP A 1 275 ? 3.395 14.665 5.959 1.00 57.28 275 ASP A C 1
ATOM 2074 O O . ASP A 1 275 ? 4.555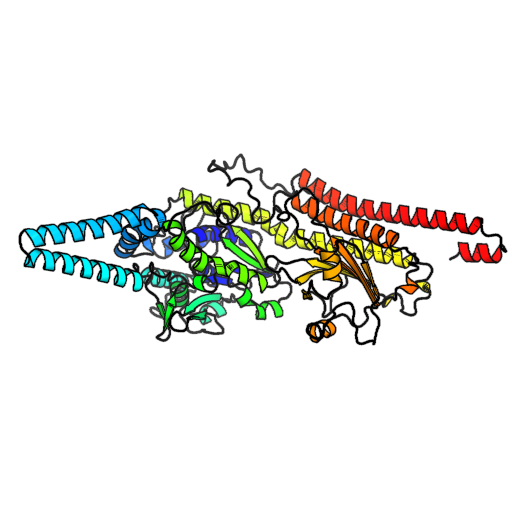 14.590 5.557 1.00 57.28 275 ASP A O 1
ATOM 2078 N N . PRO A 1 276 ? 2.771 15.856 6.023 1.00 42.81 276 PRO A N 1
ATOM 2079 C CA . PRO A 1 276 ? 3.409 17.105 5.603 1.00 42.81 276 PRO A CA 1
ATOM 2080 C C . PRO A 1 276 ? 4.694 17.452 6.372 1.00 42.81 276 PRO A C 1
ATOM 2082 O O . PRO A 1 276 ? 5.400 18.367 5.968 1.00 42.81 276 PRO A O 1
ATOM 2085 N N . ARG A 1 277 ? 4.988 16.769 7.491 1.00 45.12 277 ARG A N 1
ATOM 2086 C CA . ARG A 1 277 ? 6.162 17.032 8.342 1.00 45.12 277 ARG A CA 1
ATOM 2087 C C . ARG A 1 277 ? 7.291 16.012 8.181 1.00 45.12 277 ARG A C 1
ATOM 2089 O O . ARG A 1 277 ? 8.292 16.123 8.881 1.00 45.12 277 ARG A O 1
ATOM 2096 N N . SER A 1 278 ? 7.146 15.007 7.313 1.00 39.97 278 SER A N 1
ATOM 2097 C CA . SER A 1 278 ? 8.187 13.988 7.102 1.00 39.97 278 SER A CA 1
ATOM 2098 C C . SER A 1 278 ? 9.307 14.441 6.159 1.00 39.97 278 SER A C 1
ATOM 2100 O O . SER A 1 278 ? 10.301 13.734 6.023 1.00 39.97 278 SER A O 1
ATOM 2102 N N . VAL A 1 279 ? 9.182 15.616 5.533 1.00 36.56 279 VAL A N 1
ATOM 2103 C CA . VAL A 1 279 ? 10.214 16.203 4.669 1.00 36.56 279 VAL A CA 1
ATOM 2104 C C . VAL A 1 279 ? 10.457 17.646 5.115 1.00 36.56 279 VAL A C 1
ATOM 2106 O O . VAL A 1 279 ? 9.761 18.560 4.694 1.00 36.56 279 VAL A O 1
ATOM 2109 N N . GLY A 1 280 ? 11.432 17.826 6.012 1.00 34.06 280 GLY A N 1
ATOM 2110 C CA . GLY A 1 280 ? 11.947 19.138 6.416 1.00 34.06 280 GLY A CA 1
ATOM 2111 C C . GLY A 1 280 ? 11.244 19.778 7.615 1.00 34.06 280 GLY A C 1
ATOM 2112 O O . GLY A 1 280 ? 10.403 20.641 7.434 1.00 34.06 280 GLY A O 1
ATOM 2113 N N . GLU A 1 281 ? 11.606 19.355 8.830 1.00 33.03 281 GLU A N 1
ATOM 2114 C CA . GLU A 1 281 ? 11.793 20.202 10.028 1.00 33.03 281 GLU A CA 1
ATOM 2115 C C . GLU A 1 281 ? 12.053 19.297 11.246 1.00 33.03 281 GLU A C 1
ATOM 2117 O O . GLU A 1 281 ? 11.185 19.008 12.072 1.00 33.03 281 GLU A O 1
ATOM 2122 N N . ALA A 1 282 ? 13.300 18.838 11.379 1.00 36.00 282 ALA A N 1
ATOM 2123 C CA . ALA A 1 282 ? 13.825 18.394 12.666 1.00 36.00 282 ALA A CA 1
ATOM 2124 C C . ALA A 1 282 ? 14.117 19.643 13.518 1.00 36.00 282 ALA A C 1
ATOM 2126 O O . ALA A 1 282 ? 15.256 20.076 13.641 1.00 36.00 282 ALA A O 1
ATOM 2127 N N . GLY A 1 283 ? 13.069 20.277 14.046 1.00 36.91 283 GLY A N 1
ATOM 2128 C CA . GLY A 1 283 ? 13.175 21.530 14.796 1.00 36.91 283 GLY A CA 1
ATOM 2129 C C . GLY A 1 283 ? 12.180 21.586 15.947 1.00 36.91 283 GLY A C 1
ATOM 2130 O O . GLY A 1 283 ? 11.170 22.273 15.873 1.00 36.91 283 GLY A O 1
ATOM 2131 N N . GLY A 1 284 ? 12.438 20.842 17.023 1.00 37.78 284 GLY A N 1
ATOM 2132 C CA . GLY A 1 284 ? 11.586 20.874 18.212 1.00 37.78 284 GLY A CA 1
ATOM 2133 C C . GLY A 1 284 ? 12.226 20.201 19.421 1.00 37.78 284 GLY A C 1
ATOM 2134 O O . GLY A 1 284 ? 11.882 19.065 19.754 1.00 37.78 284 GLY A O 1
ATOM 2135 N N . ASN A 1 285 ? 13.142 20.911 20.086 1.00 42.09 285 ASN A N 1
ATOM 2136 C CA . ASN A 1 285 ? 13.775 20.484 21.336 1.00 42.09 285 ASN A CA 1
ATOM 2137 C C . ASN A 1 285 ? 12.741 20.436 22.476 1.00 42.09 285 ASN A C 1
ATOM 2139 O O . ASN A 1 285 ? 12.349 21.466 23.028 1.00 42.09 285 ASN A O 1
ATOM 2143 N N . GLY A 1 286 ? 12.296 19.232 22.844 1.00 44.81 286 GLY A N 1
ATOM 2144 C CA . GLY A 1 286 ? 11.513 18.998 24.058 1.00 44.81 286 GLY A CA 1
ATOM 2145 C C . GLY A 1 286 ? 10.945 17.582 24.151 1.00 44.81 286 GLY A C 1
ATOM 2146 O O . GLY A 1 286 ? 10.537 17.010 23.150 1.00 44.81 286 GLY A O 1
ATOM 2147 N N . ALA A 1 287 ? 10.842 17.027 25.363 1.00 41.03 287 ALA A N 1
ATOM 2148 C CA . ALA A 1 287 ? 10.351 15.664 25.619 1.00 41.03 287 ALA A CA 1
ATOM 2149 C C . ALA A 1 287 ? 8.945 15.350 25.044 1.00 41.03 287 ALA A C 1
ATOM 2151 O O . ALA A 1 287 ? 8.603 14.187 24.841 1.00 41.03 287 ALA A O 1
ATOM 2152 N N . SER A 1 288 ? 8.138 16.366 24.706 1.00 43.25 288 SER A N 1
ATOM 2153 C CA . SER A 1 288 ? 6.849 16.193 24.020 1.00 43.25 288 SER A CA 1
ATOM 2154 C C . SER A 1 288 ? 6.970 15.800 22.538 1.00 43.25 288 SER A C 1
ATOM 2156 O O . SER A 1 288 ? 6.029 15.230 21.990 1.00 43.25 288 SER A O 1
ATOM 2158 N N . SER A 1 289 ? 8.106 16.066 21.879 1.00 50.28 289 SER A N 1
ATOM 2159 C CA . SER A 1 289 ? 8.382 15.572 20.522 1.00 50.28 289 SER A CA 1
ATOM 2160 C C . SER A 1 289 ? 8.820 14.105 20.516 1.00 50.28 289 SER A C 1
ATOM 2162 O O . SER A 1 289 ? 8.651 13.441 19.498 1.00 50.28 289 SER A O 1
ATOM 2164 N N . LEU A 1 290 ? 9.277 13.572 21.659 1.00 44.19 290 LEU A N 1
ATOM 2165 C CA . LEU A 1 290 ? 9.772 12.203 21.779 1.00 44.19 290 LEU A CA 1
ATOM 2166 C C . LEU A 1 290 ? 8.647 11.167 21.808 1.00 44.19 290 LEU A C 1
ATOM 2168 O O . LEU A 1 290 ? 8.695 10.245 21.019 1.00 44.19 290 LEU A O 1
ATOM 2172 N N . MET A 1 291 ? 7.604 11.303 22.634 1.00 40.56 291 MET A N 1
ATOM 2173 C CA . MET A 1 291 ? 6.526 10.290 22.682 1.00 40.56 291 MET A CA 1
ATOM 2174 C C . MET A 1 291 ? 5.643 10.299 21.429 1.00 40.56 291 MET A C 1
ATOM 2176 O O . MET A 1 291 ? 5.356 9.249 20.858 1.00 40.56 291 MET A O 1
ATOM 2180 N N . ALA A 1 292 ? 5.265 11.486 20.942 1.00 48.56 292 ALA A N 1
ATOM 2181 C CA . ALA A 1 292 ? 4.578 11.616 19.656 1.00 48.56 292 ALA A CA 1
ATOM 2182 C C . ALA A 1 292 ? 5.497 11.242 18.480 1.00 48.56 292 ALA A C 1
ATOM 2184 O O . ALA A 1 292 ? 5.017 10.808 17.436 1.00 48.56 292 ALA A O 1
ATOM 2185 N N . GLY A 1 293 ? 6.810 11.433 18.630 1.00 52.84 293 GLY A N 1
ATOM 2186 C CA . GLY A 1 293 ? 7.838 10.969 17.703 1.00 52.84 293 GLY A CA 1
ATOM 2187 C C . GLY A 1 293 ? 7.953 9.449 17.697 1.00 52.84 293 GLY A C 1
ATOM 2188 O O . GLY A 1 293 ? 7.874 8.875 16.633 1.00 52.84 293 GLY A O 1
ATOM 2189 N N . ILE A 1 294 ? 8.016 8.789 18.855 1.00 53.81 294 ILE A N 1
ATOM 2190 C CA . ILE A 1 294 ? 8.084 7.329 19.013 1.00 53.81 294 ILE A CA 1
ATOM 2191 C C . ILE A 1 294 ? 6.808 6.679 18.490 1.00 53.81 294 ILE A C 1
ATOM 2193 O O . ILE A 1 294 ? 6.901 5.743 17.711 1.00 53.81 294 ILE A O 1
ATOM 2197 N N . ALA A 1 295 ? 5.623 7.179 18.853 1.00 51.69 295 ALA A N 1
ATOM 2198 C CA . ALA A 1 295 ? 4.366 6.640 18.337 1.00 51.69 295 ALA A CA 1
ATOM 2199 C C . ALA A 1 295 ? 4.276 6.790 16.809 1.00 51.69 295 ALA A C 1
ATOM 2201 O O . ALA A 1 295 ? 3.871 5.855 16.127 1.00 51.69 295 ALA A O 1
ATOM 2202 N N . ARG A 1 296 ? 4.706 7.932 16.249 1.00 57.97 296 ARG A N 1
ATOM 2203 C CA . ARG A 1 296 ? 4.769 8.118 14.790 1.00 57.97 296 ARG A CA 1
ATOM 2204 C C . ARG A 1 296 ? 5.846 7.259 14.136 1.00 57.97 296 ARG A C 1
ATOM 2206 O O . ARG A 1 296 ? 5.561 6.643 13.128 1.00 57.97 296 ARG A O 1
ATOM 2213 N N . SER A 1 297 ? 7.044 7.166 14.696 1.00 55.50 297 SER A N 1
ATOM 2214 C CA . SER A 1 297 ? 8.126 6.333 14.167 1.00 55.50 297 SER A CA 1
ATOM 2215 C C . SER A 1 297 ? 7.792 4.845 14.264 1.00 55.50 297 SER A C 1
ATOM 2217 O O . SER A 1 297 ? 8.140 4.093 13.365 1.00 55.50 297 SER A O 1
ATOM 2219 N N . ALA A 1 298 ? 7.068 4.414 15.298 1.00 57.56 298 ALA A N 1
ATOM 2220 C CA . ALA A 1 298 ? 6.577 3.046 15.419 1.00 57.56 298 ALA A CA 1
ATOM 2221 C C . ALA A 1 298 ? 5.459 2.744 14.408 1.00 57.56 298 ALA A C 1
ATOM 2223 O O . ALA A 1 298 ? 5.434 1.649 13.869 1.00 57.56 298 ALA A O 1
ATOM 2224 N N . LEU A 1 299 ? 4.560 3.700 14.131 1.00 57.66 299 LEU A N 1
ATOM 2225 C CA . LEU A 1 299 ? 3.429 3.509 13.207 1.00 57.66 299 LEU A CA 1
ATOM 2226 C C . LEU A 1 299 ? 3.770 3.781 11.727 1.00 57.66 299 LEU A C 1
ATOM 2228 O O . LEU A 1 299 ? 3.123 3.234 10.844 1.00 57.66 299 LEU A O 1
ATOM 2232 N N . PHE A 1 300 ? 4.753 4.641 11.447 1.00 55.97 300 PHE A N 1
ATOM 2233 C CA . PHE A 1 300 ? 5.083 5.140 10.101 1.00 55.97 300 PHE A CA 1
ATOM 2234 C C . PHE A 1 300 ? 6.567 4.968 9.726 1.00 55.97 300 PHE A C 1
ATOM 2236 O O . PHE A 1 300 ? 6.964 5.292 8.611 1.00 55.97 300 PHE A O 1
ATOM 2243 N N . GLY A 1 301 ? 7.420 4.475 10.631 1.00 52.44 301 GLY A N 1
ATOM 2244 C CA . GLY A 1 301 ? 8.821 4.166 10.314 1.00 52.44 301 GLY A CA 1
ATOM 2245 C C . GLY A 1 301 ? 8.977 2.872 9.511 1.00 52.44 301 GLY A C 1
ATOM 2246 O O . GLY A 1 301 ? 9.917 2.745 8.728 1.00 52.44 301 GLY A O 1
ATOM 2247 N N . ALA A 1 302 ? 8.031 1.935 9.651 1.00 55.88 302 ALA A N 1
ATOM 2248 C CA . ALA A 1 302 ? 8.026 0.664 8.926 1.00 55.88 302 ALA A CA 1
ATOM 2249 C C . ALA A 1 302 ? 7.751 0.830 7.419 1.00 55.88 302 ALA A C 1
ATOM 2251 O O . ALA A 1 302 ? 8.256 0.048 6.616 1.00 55.88 302 ALA A O 1
ATOM 2252 N N . THR A 1 303 ? 7.038 1.885 7.006 1.00 53.31 303 THR A N 1
ATOM 2253 C CA . THR A 1 303 ? 6.596 2.077 5.614 1.00 53.31 303 THR A CA 1
ATOM 2254 C C . THR A 1 303 ? 7.757 2.195 4.620 1.00 53.31 303 THR A C 1
ATOM 2256 O O . THR A 1 303 ? 7.635 1.806 3.459 1.00 53.31 303 THR A O 1
ATOM 2259 N N . VAL A 1 304 ? 8.919 2.690 5.067 1.00 50.28 304 VAL A N 1
ATOM 2260 C CA . VAL A 1 304 ? 10.132 2.812 4.234 1.00 50.28 304 VAL A CA 1
ATOM 2261 C C . VAL A 1 304 ? 10.753 1.445 3.919 1.00 50.28 304 VAL A C 1
ATOM 2263 O O . VAL A 1 304 ? 11.316 1.266 2.839 1.00 50.28 304 VAL A O 1
ATOM 2266 N N . LEU A 1 305 ? 10.642 0.471 4.829 1.00 50.84 305 LEU A N 1
ATOM 2267 C CA . LEU A 1 305 ? 11.122 -0.898 4.612 1.00 50.84 305 LEU A CA 1
ATOM 2268 C C . LEU A 1 305 ? 10.228 -1.650 3.613 1.00 50.84 305 LEU A C 1
ATOM 2270 O O . LEU A 1 305 ? 10.729 -2.413 2.792 1.00 50.84 305 LEU A O 1
ATOM 2274 N N . GLU A 1 306 ? 8.922 -1.389 3.625 1.00 57.69 306 GLU A N 1
ATOM 2275 C CA . GLU A 1 306 ? 7.929 -2.129 2.832 1.00 57.69 306 GLU A CA 1
ATOM 2276 C C . GLU A 1 306 ? 7.939 -1.784 1.340 1.00 57.69 306 GLU A C 1
ATOM 2278 O O . GLU A 1 306 ? 7.658 -2.641 0.498 1.00 57.69 306 GLU A O 1
ATOM 2283 N N . ARG A 1 307 ? 8.339 -0.555 0.987 1.00 58.00 307 ARG A N 1
ATOM 2284 C CA . ARG A 1 307 ? 8.504 -0.144 -0.417 1.00 58.00 307 ARG A CA 1
ATOM 2285 C C . ARG A 1 307 ? 9.604 -0.922 -1.142 1.00 58.00 307 ARG A C 1
ATOM 2287 O O . ARG A 1 307 ? 9.543 -1.047 -2.360 1.00 58.00 307 ARG A O 1
ATOM 2294 N N . ARG A 1 308 ? 10.584 -1.467 -0.412 1.00 49.41 308 ARG A N 1
ATOM 2295 C CA . ARG A 1 308 ? 11.772 -2.125 -0.987 1.00 49.41 308 ARG A CA 1
ATOM 2296 C C . ARG A 1 308 ? 11.495 -3.517 -1.560 1.00 49.41 308 ARG A C 1
ATOM 2298 O O . ARG A 1 308 ? 12.283 -3.996 -2.369 1.00 49.41 308 ARG A O 1
ATOM 2305 N N . GLY A 1 309 ? 10.410 -4.170 -1.136 1.00 52.00 309 GLY A N 1
ATOM 2306 C CA . GLY A 1 309 ? 10.122 -5.567 -1.486 1.00 52.00 309 GLY A CA 1
ATOM 2307 C C . GLY A 1 309 ? 9.101 -5.776 -2.606 1.00 52.00 309 GLY A C 1
ATOM 2308 O O . GLY A 1 309 ? 9.006 -6.882 -3.120 1.00 52.00 309 GLY A O 1
ATOM 2309 N N . THR A 1 310 ? 8.334 -4.751 -2.999 1.00 57.78 310 THR A N 1
ATOM 2310 C CA . THR A 1 310 ? 7.152 -4.956 -3.858 1.00 57.78 310 THR A CA 1
ATOM 2311 C C . THR A 1 310 ? 7.401 -4.564 -5.318 1.00 57.78 310 THR A C 1
ATOM 2313 O O . THR A 1 310 ? 7.666 -3.403 -5.633 1.00 57.78 310 THR A O 1
ATOM 2316 N N . GLN A 1 311 ? 7.259 -5.523 -6.237 1.00 57.19 311 GLN A N 1
ATOM 2317 C CA . GLN A 1 311 ? 7.348 -5.283 -7.682 1.00 57.19 311 GLN A CA 1
ATOM 2318 C C . GLN A 1 311 ? 6.168 -4.433 -8.198 1.00 57.19 311 GLN A C 1
ATOM 2320 O O . GLN A 1 311 ? 5.038 -4.567 -7.731 1.00 57.19 311 GLN A O 1
ATOM 2325 N N . HIS A 1 312 ? 6.442 -3.541 -9.160 1.00 65.12 312 HIS A N 1
ATOM 2326 C CA . HIS A 1 312 ? 5.466 -2.656 -9.820 1.00 65.12 312 HIS A CA 1
ATOM 2327 C C . HIS A 1 312 ? 4.583 -1.827 -8.865 1.00 65.12 312 HIS A C 1
ATOM 2329 O O . HIS A 1 312 ? 3.427 -1.531 -9.178 1.00 65.12 312 HIS A O 1
ATOM 2335 N N . LEU A 1 313 ? 5.126 -1.445 -7.702 1.00 73.12 313 LEU A N 1
ATOM 2336 C CA . LEU A 1 313 ? 4.442 -0.607 -6.721 1.00 73.12 313 LEU A CA 1
ATOM 2337 C C . LEU A 1 313 ? 4.422 0.865 -7.157 1.00 73.12 313 LEU A C 1
ATOM 2339 O O . LEU A 1 313 ? 5.462 1.507 -7.284 1.00 73.12 313 LEU A O 1
ATOM 2343 N N . GLN A 1 314 ? 3.223 1.413 -7.323 1.00 76.31 314 GLN A N 1
ATOM 2344 C CA . GLN A 1 314 ? 2.953 2.826 -7.563 1.00 76.31 314 GLN A CA 1
ATOM 2345 C C . GLN A 1 314 ? 2.310 3.426 -6.311 1.00 76.31 314 GLN A C 1
ATOM 2347 O O . GLN A 1 314 ? 1.131 3.200 -6.035 1.00 76.31 314 GLN A O 1
ATOM 2352 N N . GLY A 1 315 ? 3.098 4.172 -5.537 1.00 77.12 315 GLY A N 1
ATOM 2353 C CA . GLY A 1 315 ? 2.613 4.915 -4.373 1.00 77.12 315 GLY A CA 1
ATOM 2354 C C . GLY A 1 315 ? 1.930 6.222 -4.780 1.00 77.12 315 GLY A C 1
ATOM 2355 O O . GLY A 1 315 ? 2.485 7.003 -5.556 1.00 77.12 315 GLY A O 1
ATOM 2356 N N . PHE A 1 316 ? 0.743 6.467 -4.230 1.00 80.69 316 PHE A N 1
ATOM 2357 C CA . PHE A 1 316 ? -0.021 7.706 -4.343 1.00 80.69 316 PHE A CA 1
ATOM 2358 C C . PHE A 1 316 ? -0.066 8.366 -2.961 1.00 80.69 316 PHE A C 1
ATOM 2360 O O . PHE A 1 316 ? -0.908 7.995 -2.140 1.00 80.69 316 PHE A O 1
ATOM 2367 N N . PRO A 1 317 ? 0.837 9.322 -2.679 1.00 80.31 317 PRO A N 1
ATOM 2368 C CA . PRO A 1 317 ? 0.898 10.012 -1.397 1.00 80.31 317 PRO A CA 1
ATOM 2369 C C . PRO A 1 317 ? -0.242 11.032 -1.289 1.00 80.31 317 PRO A C 1
ATOM 2371 O O . PRO A 1 317 ? -0.117 12.187 -1.694 1.00 80.31 317 PRO A O 1
ATOM 2374 N N . LEU A 1 318 ? -1.374 10.607 -0.735 1.00 83.25 318 LEU A N 1
ATOM 2375 C CA . LEU A 1 318 ? -2.559 11.435 -0.553 1.00 83.25 318 LEU A CA 1
ATOM 2376 C C . LEU A 1 318 ? -2.301 12.469 0.547 1.00 83.25 318 LEU A C 1
ATOM 2378 O O . LEU A 1 318 ? -2.248 12.150 1.739 1.00 83.25 318 LEU A O 1
ATOM 2382 N N . GLN A 1 319 ? -2.148 13.729 0.147 1.00 77.69 319 GLN A N 1
ATOM 2383 C CA . GLN A 1 319 ? -1.976 14.837 1.081 1.00 77.69 319 GLN A CA 1
ATOM 2384 C C . GLN A 1 319 ? -3.307 15.216 1.727 1.00 77.69 319 GLN A C 1
ATOM 2386 O O . GLN A 1 319 ? -4.326 15.390 1.057 1.00 77.69 319 GLN A O 1
ATOM 2391 N N . THR A 1 320 ? -3.297 15.384 3.049 1.00 75.62 320 THR A N 1
ATOM 2392 C CA . THR A 1 320 ? -4.497 15.763 3.793 1.00 75.62 320 THR A CA 1
ATOM 2393 C C . THR A 1 320 ? -4.179 16.605 5.022 1.00 75.62 320 THR A C 1
ATOM 2395 O O . THR A 1 320 ? -3.205 16.371 5.733 1.00 75.62 320 THR A O 1
ATOM 2398 N N . THR A 1 321 ? -5.045 17.581 5.300 1.00 71.69 321 THR A N 1
ATOM 2399 C CA . THR A 1 321 ? -5.002 18.403 6.521 1.00 71.69 321 THR A CA 1
ATOM 2400 C C . THR A 1 321 ? -5.722 17.738 7.696 1.00 71.69 321 THR A C 1
ATOM 2402 O O . THR A 1 321 ? -5.855 18.330 8.766 1.00 71.69 321 THR A O 1
ATOM 2405 N N . VAL A 1 322 ? -6.242 16.522 7.511 1.00 78.06 322 VAL A N 1
ATOM 2406 C CA . VAL A 1 322 ? -6.975 15.769 8.533 1.00 78.06 322 VAL A CA 1
ATOM 2407 C C . VAL A 1 322 ? -6.005 15.218 9.586 1.00 78.06 322 VAL A C 1
ATOM 2409 O O . VAL A 1 322 ? -4.964 14.634 9.273 1.00 78.06 322 VAL A O 1
ATOM 2412 N N . GLY A 1 323 ? -6.323 15.416 10.866 1.00 72.06 323 GLY A N 1
ATOM 2413 C CA . GLY A 1 323 ? -5.585 14.805 11.971 1.00 72.06 323 GLY A CA 1
ATOM 2414 C C . GLY A 1 323 ? -5.883 13.308 12.102 1.00 72.06 323 GLY A C 1
ATOM 2415 O O . GLY A 1 323 ? -6.950 12.844 11.715 1.00 72.06 323 GLY A O 1
ATOM 2416 N N . LEU A 1 324 ? -4.965 12.541 12.698 1.00 74.50 324 LEU A N 1
ATOM 2417 C CA . LEU A 1 324 ? -5.114 11.087 12.894 1.00 74.50 324 LEU A CA 1
ATOM 2418 C C . LEU A 1 324 ? -6.413 10.708 13.639 1.00 74.50 324 LEU A C 1
ATOM 2420 O O . LEU A 1 324 ? -7.047 9.707 13.307 1.00 74.50 324 LEU A O 1
ATOM 2424 N N . LEU A 1 325 ? -6.816 11.523 14.623 1.00 73.69 325 LEU A N 1
ATOM 2425 C CA . LEU A 1 325 ? -7.986 11.309 15.488 1.00 73.69 325 LEU A CA 1
ATOM 2426 C C . LEU A 1 325 ? -9.117 12.328 15.244 1.00 73.69 325 LEU A C 1
ATOM 2428 O O . LEU A 1 325 ? -9.962 12.552 16.117 1.00 73.69 325 LEU A O 1
ATOM 2432 N N . ASP A 1 326 ? -9.151 12.960 14.071 1.00 76.94 326 ASP A N 1
ATOM 2433 C CA . ASP A 1 326 ? -10.205 13.904 13.677 1.00 76.94 326 ASP A CA 1
ATOM 2434 C C . ASP A 1 326 ? -11.467 13.144 13.214 1.00 76.94 326 ASP A C 1
ATOM 2436 O O . ASP A 1 326 ? -11.969 13.328 12.113 1.00 76.94 326 ASP A O 1
ATOM 2440 N N . PHE A 1 327 ? -12.028 12.259 14.045 1.00 77.62 327 PHE A N 1
ATOM 2441 C CA . PHE A 1 327 ? -13.273 11.532 13.717 1.00 77.62 327 PHE A CA 1
ATOM 2442 C C . PHE A 1 327 ? -14.527 12.417 13.776 1.00 77.62 327 PHE A C 1
ATOM 2444 O O . PHE A 1 327 ? -15.649 11.970 13.535 1.00 77.62 327 PHE A O 1
ATOM 2451 N N . ASP A 1 328 ? -14.341 13.679 14.143 1.00 75.81 328 ASP A N 1
ATOM 2452 C CA . ASP A 1 328 ? -15.365 14.609 14.563 1.00 75.81 328 ASP A CA 1
ATOM 2453 C C . ASP A 1 328 ? -15.475 15.817 13.609 1.00 75.81 328 ASP A C 1
ATOM 2455 O O . ASP A 1 328 ? -15.964 16.877 13.989 1.00 75.81 328 ASP A O 1
ATOM 2459 N N . MET A 1 329 ? -15.054 15.641 12.356 1.00 80.94 329 MET A N 1
ATOM 2460 C CA . MET A 1 329 ? -15.015 16.688 11.336 1.00 80.94 329 MET A CA 1
ATOM 2461 C C . MET A 1 329 ? -16.392 17.176 10.876 1.00 80.94 329 MET A C 1
ATOM 2463 O O . MET A 1 329 ? -17.374 16.431 10.840 1.00 80.94 329 MET A O 1
ATOM 2467 N N . SER A 1 330 ? -16.429 18.432 10.422 1.00 84.12 330 SER A N 1
ATOM 2468 C CA . SER A 1 330 ? -17.569 18.972 9.686 1.00 84.12 330 SER A CA 1
ATOM 2469 C C . SER A 1 330 ? -17.717 18.291 8.322 1.00 84.12 330 SER A C 1
ATOM 2471 O O . SER A 1 330 ? -16.737 17.891 7.686 1.00 84.12 330 SER A O 1
ATOM 2473 N N . ARG A 1 331 ? -18.960 18.220 7.833 1.00 83.44 331 ARG A N 1
ATOM 2474 C CA . ARG A 1 331 ? -19.292 17.675 6.507 1.00 83.44 331 ARG A CA 1
ATOM 2475 C C . ARG A 1 331 ? -18.469 18.332 5.393 1.00 83.44 331 ARG A C 1
ATOM 2477 O O . ARG A 1 331 ? -17.960 17.637 4.522 1.00 83.44 331 ARG A O 1
ATOM 2484 N N . ALA A 1 332 ? -18.286 19.651 5.458 1.00 83.12 332 ALA A N 1
ATOM 2485 C CA . ALA A 1 332 ? -17.514 20.411 4.477 1.00 83.12 332 ALA A CA 1
ATOM 2486 C C . ALA A 1 332 ? -16.033 19.993 4.434 1.00 83.12 332 ALA A C 1
ATOM 2488 O O . ALA A 1 332 ? -15.481 19.814 3.349 1.00 83.12 332 ALA A O 1
ATOM 2489 N N . ARG A 1 333 ? -15.397 19.776 5.596 1.00 84.38 333 ARG A N 1
ATOM 2490 C CA . ARG A 1 333 ? -13.990 19.345 5.668 1.00 84.38 333 ARG A CA 1
ATOM 2491 C C . ARG A 1 333 ? -13.804 17.927 5.126 1.00 84.38 333 ARG A C 1
ATOM 2493 O O . ARG A 1 333 ? -12.835 17.679 4.416 1.00 84.38 333 ARG A O 1
ATOM 2500 N N . VAL A 1 334 ? -14.760 17.031 5.389 1.00 85.75 334 VAL A N 1
ATOM 2501 C CA . VAL A 1 334 ? -14.775 15.674 4.814 1.00 85.75 334 VAL A CA 1
ATOM 2502 C C . VAL A 1 334 ? -14.886 15.716 3.288 1.00 85.75 334 VAL A C 1
ATOM 2504 O O . VAL A 1 334 ? -14.065 15.111 2.602 1.00 85.75 334 VAL A O 1
ATOM 2507 N N . VAL A 1 335 ? -15.856 16.469 2.753 1.00 86.44 335 VAL A N 1
ATOM 2508 C CA . VAL A 1 335 ? -16.036 16.635 1.299 1.00 86.44 335 VAL A CA 1
ATOM 2509 C C . VAL A 1 335 ? -14.763 17.189 0.657 1.00 86.44 335 VAL A C 1
ATOM 2511 O O . VAL A 1 335 ? -14.333 16.677 -0.373 1.00 86.44 335 VAL A O 1
ATOM 2514 N N . ARG A 1 336 ? -14.139 18.201 1.274 1.00 85.19 336 ARG A N 1
ATOM 2515 C CA . ARG A 1 336 ? -12.892 18.805 0.786 1.00 85.19 336 ARG A CA 1
ATOM 2516 C C . ARG A 1 336 ? -11.751 17.790 0.740 1.00 85.19 336 ARG A C 1
ATOM 2518 O O . ARG A 1 336 ? -11.098 17.676 -0.289 1.00 85.19 336 ARG A O 1
ATOM 2525 N N . ALA A 1 337 ? -11.539 17.027 1.813 1.00 86.12 337 ALA A N 1
ATOM 2526 C CA . ALA A 1 337 ? -10.484 16.014 1.864 1.00 86.12 337 ALA A CA 1
ATOM 2527 C C . ALA A 1 337 ? -10.656 14.945 0.768 1.00 86.12 337 ALA A C 1
ATOM 2529 O O . ALA A 1 337 ? -9.691 14.605 0.087 1.00 86.12 337 ALA A O 1
ATOM 2530 N N . ILE A 1 338 ? -11.888 14.470 0.554 1.00 89.62 338 ILE A N 1
ATOM 2531 C CA . ILE A 1 338 ? -12.208 13.486 -0.492 1.00 89.62 338 ILE A CA 1
ATOM 2532 C C . ILE A 1 338 ? -11.992 14.079 -1.888 1.00 89.62 338 ILE A C 1
ATOM 2534 O O . ILE A 1 338 ? -11.331 13.455 -2.712 1.00 89.62 338 ILE A O 1
ATOM 2538 N N . ARG A 1 339 ? -12.507 15.287 -2.158 1.00 86.75 339 ARG A N 1
ATOM 2539 C CA . ARG A 1 339 ? -12.355 15.943 -3.468 1.00 86.75 339 ARG A CA 1
ATOM 2540 C C . ARG A 1 339 ? -10.895 16.229 -3.805 1.00 86.75 339 ARG A C 1
ATOM 2542 O O . ARG A 1 339 ? -10.493 15.991 -4.937 1.00 86.75 339 ARG A O 1
ATOM 2549 N N . ASN A 1 340 ? -10.100 16.682 -2.837 1.00 85.31 340 ASN A N 1
ATOM 2550 C CA . ASN A 1 340 ? -8.677 16.942 -3.048 1.00 85.31 340 ASN A CA 1
ATOM 2551 C C . ASN A 1 340 ? -7.918 15.652 -3.382 1.00 85.31 340 ASN A C 1
ATOM 2553 O O . ASN A 1 340 ? -7.148 15.627 -4.338 1.00 85.31 340 ASN A O 1
ATOM 2557 N N . ALA A 1 341 ? -8.172 14.570 -2.638 1.00 87.31 341 ALA A N 1
ATOM 2558 C CA . ALA A 1 341 ? -7.554 13.273 -2.904 1.00 87.31 341 ALA A CA 1
ATOM 2559 C C . ALA A 1 341 ? -7.979 12.695 -4.263 1.00 87.31 341 ALA A C 1
ATOM 2561 O O . ALA A 1 341 ? -7.149 12.141 -4.983 1.00 87.31 341 ALA A O 1
ATOM 2562 N N . GLN A 1 342 ? -9.251 12.864 -4.635 1.00 89.00 342 GLN A N 1
ATOM 2563 C CA . GLN A 1 342 ? -9.759 12.473 -5.945 1.00 89.00 342 GLN A CA 1
ATOM 2564 C C . GLN A 1 342 ? -9.070 13.258 -7.064 1.00 89.00 342 GLN A C 1
ATOM 2566 O O . GLN A 1 342 ? -8.517 12.641 -7.963 1.00 89.00 342 GLN A O 1
ATOM 2571 N N . ALA A 1 343 ? -9.051 14.592 -6.989 1.00 83.62 343 ALA A N 1
ATOM 2572 C CA . ALA A 1 343 ? -8.446 15.442 -8.013 1.00 83.62 343 ALA A CA 1
ATOM 2573 C C . ALA A 1 343 ? -6.949 15.154 -8.193 1.00 83.62 343 ALA A C 1
ATOM 2575 O O . ALA A 1 343 ? -6.467 15.089 -9.321 1.00 83.62 343 ALA A O 1
ATOM 2576 N N . PHE A 1 344 ? -6.228 14.932 -7.090 1.00 84.19 344 PHE A N 1
ATOM 2577 C CA . PHE A 1 344 ? -4.831 14.503 -7.128 1.00 84.19 344 PHE A CA 1
ATOM 2578 C C . PHE A 1 344 ? -4.674 13.145 -7.823 1.00 84.19 344 PHE A C 1
ATOM 2580 O O . PHE A 1 344 ? -3.857 12.997 -8.723 1.00 84.19 344 PHE A O 1
ATOM 2587 N N . THR A 1 345 ? -5.487 12.156 -7.452 1.00 85.88 345 THR A N 1
ATOM 2588 C CA . THR A 1 345 ? -5.380 10.810 -8.032 1.00 85.88 345 THR A CA 1
ATOM 2589 C C . THR A 1 345 ? -5.775 10.800 -9.511 1.00 85.88 345 THR A C 1
ATOM 2591 O O . THR A 1 345 ? -5.081 10.186 -10.311 1.00 85.88 345 THR A O 1
ATOM 2594 N N . ASP A 1 346 ? -6.835 11.519 -9.895 1.00 84.00 346 ASP A N 1
ATOM 2595 C CA . ASP A 1 346 ? -7.282 11.670 -11.288 1.00 84.00 346 ASP A CA 1
ATOM 2596 C C . ASP A 1 346 ? -6.194 12.298 -12.175 1.00 84.00 346 ASP A C 1
ATOM 2598 O O . ASP A 1 346 ? -6.036 11.906 -13.331 1.00 84.00 346 ASP A O 1
ATOM 2602 N N . ALA A 1 347 ? -5.439 13.250 -11.625 1.00 76.44 347 ALA A N 1
ATOM 2603 C CA . ALA A 1 347 ? -4.316 13.900 -12.290 1.00 76.44 347 ALA A CA 1
ATOM 2604 C C . ALA A 1 347 ? -3.102 12.971 -12.479 1.00 76.44 347 ALA A C 1
ATOM 2606 O O . ALA A 1 347 ? -2.435 13.032 -13.509 1.00 76.44 347 ALA A O 1
ATOM 2607 N N . GLU A 1 348 ? -2.824 12.107 -11.503 1.00 75.00 348 GLU A N 1
ATOM 2608 C CA . GLU A 1 348 ? -1.611 11.281 -11.470 1.00 75.00 348 GLU A CA 1
ATOM 2609 C C . GLU A 1 348 ? -1.773 9.905 -12.124 1.00 75.00 348 GLU A C 1
ATOM 2611 O O . GLU A 1 348 ? -0.798 9.304 -12.574 1.00 75.00 348 GLU A O 1
ATOM 2616 N N . ILE A 1 349 ? -2.987 9.356 -12.138 1.00 81.62 349 ILE A N 1
ATOM 2617 C CA . ILE A 1 349 ? -3.200 7.939 -12.433 1.00 81.62 349 ILE A CA 1
ATOM 2618 C C . ILE A 1 349 ? -2.832 7.546 -13.866 1.00 81.62 349 ILE A C 1
ATOM 2620 O O . ILE A 1 349 ? -2.115 6.562 -14.056 1.00 81.62 349 ILE A O 1
ATOM 2624 N N . ASP A 1 350 ? -3.285 8.308 -14.866 1.00 77.44 350 ASP A N 1
ATOM 2625 C CA . ASP A 1 350 ? -2.972 8.033 -16.276 1.00 77.44 350 ASP A CA 1
ATOM 2626 C C . ASP A 1 350 ? -1.473 8.184 -16.511 1.00 77.44 350 ASP A C 1
ATOM 2628 O O . ASP A 1 350 ? -0.847 7.341 -17.155 1.00 77.44 350 ASP A O 1
ATOM 2632 N N . PHE A 1 351 ? -0.890 9.213 -15.898 1.00 73.88 351 PHE A N 1
ATOM 2633 C CA . PHE A 1 351 ? 0.529 9.476 -15.992 1.00 73.88 351 PHE A CA 1
ATOM 2634 C C . PHE A 1 351 ? 1.351 8.299 -15.452 1.00 73.88 351 PHE A C 1
ATOM 2636 O O . PHE A 1 351 ? 2.156 7.717 -16.175 1.00 73.88 351 PHE A O 1
ATOM 2643 N N . ARG A 1 352 ? 1.108 7.877 -14.206 1.00 73.69 352 ARG A N 1
ATOM 2644 C CA . ARG A 1 352 ? 1.898 6.827 -13.538 1.00 73.69 352 ARG A CA 1
ATOM 2645 C C . ARG A 1 352 ? 1.664 5.437 -14.109 1.00 73.69 352 ARG A C 1
ATOM 2647 O O . ARG A 1 352 ? 2.593 4.633 -14.164 1.00 73.69 352 ARG A O 1
ATOM 2654 N N . LEU A 1 353 ? 0.430 5.128 -14.503 1.00 74.62 353 LEU A N 1
ATOM 2655 C CA . LEU A 1 353 ? 0.093 3.795 -14.992 1.00 74.62 353 LEU A CA 1
ATOM 2656 C C . LEU A 1 353 ? 0.341 3.646 -16.488 1.00 74.62 353 LEU A C 1
ATOM 2658 O O . LEU A 1 353 ? 0.689 2.545 -16.908 1.00 74.62 353 LEU A O 1
ATOM 2662 N N . ILE A 1 354 ? 0.129 4.678 -17.303 1.00 73.75 354 ILE A N 1
ATOM 2663 C CA . ILE A 1 354 ? 0.113 4.561 -18.767 1.00 73.75 354 ILE A CA 1
ATOM 2664 C C . ILE A 1 354 ? 1.257 5.350 -19.383 1.00 73.75 354 ILE A C 1
ATOM 2666 O O . ILE A 1 354 ? 2.087 4.750 -20.065 1.00 73.75 354 ILE A O 1
ATOM 2670 N N . ASP A 1 355 ? 1.316 6.660 -19.153 1.00 73.06 355 ASP A N 1
ATOM 2671 C CA . ASP A 1 355 ? 2.260 7.510 -19.873 1.00 73.06 355 ASP A CA 1
ATOM 2672 C C . ASP A 1 355 ? 3.701 7.229 -19.467 1.00 73.06 355 ASP A C 1
ATOM 2674 O O . ASP A 1 355 ? 4.523 6.985 -20.342 1.00 73.06 355 ASP A O 1
ATOM 2678 N N . LEU A 1 356 ? 4.023 7.193 -18.178 1.00 73.94 356 LEU A N 1
ATOM 2679 C CA . LEU A 1 356 ? 5.391 7.001 -17.698 1.00 73.94 356 LEU A CA 1
ATOM 2680 C C . LEU A 1 356 ? 6.007 5.687 -18.230 1.00 73.94 356 LEU A C 1
ATOM 2682 O O . LEU A 1 356 ? 7.050 5.753 -18.885 1.00 73.94 356 LEU A O 1
ATOM 2686 N N . PRO A 1 357 ? 5.366 4.502 -18.091 1.00 76.44 357 PRO A N 1
ATOM 2687 C CA . PRO A 1 357 ? 5.900 3.278 -18.687 1.00 76.44 357 PRO A CA 1
ATOM 2688 C C . PRO A 1 357 ? 5.934 3.297 -20.218 1.00 76.44 357 PRO A C 1
ATOM 2690 O O . PRO A 1 357 ? 6.771 2.613 -20.803 1.00 76.44 357 PRO A O 1
ATOM 2693 N N . ARG A 1 358 ? 5.014 4.020 -20.875 1.00 78.56 358 ARG A N 1
ATOM 2694 C CA . ARG A 1 358 ? 4.972 4.139 -22.339 1.00 78.56 358 ARG A CA 1
ATOM 2695 C C . ARG A 1 358 ? 6.141 4.967 -22.859 1.00 78.56 358 ARG A C 1
ATOM 2697 O O . ARG A 1 358 ? 6.788 4.521 -23.794 1.00 78.56 358 ARG A O 1
ATOM 2704 N N . HIS A 1 359 ? 6.441 6.110 -22.246 1.00 77.25 359 HIS A N 1
ATOM 2705 C CA . HIS A 1 359 ? 7.537 6.982 -22.674 1.00 77.25 359 HIS A CA 1
ATOM 2706 C C . HIS A 1 359 ? 8.898 6.320 -22.482 1.00 77.25 359 HIS A C 1
ATOM 2708 O O . HIS A 1 359 ? 9.693 6.324 -23.414 1.00 77.25 359 HIS A O 1
ATOM 2714 N N . TYR A 1 360 ? 9.156 5.675 -21.338 1.00 79.75 360 TYR A N 1
ATOM 2715 C CA . TYR A 1 360 ? 10.422 4.955 -21.164 1.00 79.75 360 TYR A CA 1
ATOM 2716 C C . TYR A 1 360 ? 10.554 3.758 -22.110 1.00 79.75 360 TYR A C 1
ATOM 2718 O O . TYR A 1 360 ? 11.635 3.539 -22.646 1.00 79.75 360 TYR A O 1
ATOM 2726 N N . ARG A 1 361 ? 9.476 2.995 -22.357 1.00 82.56 361 ARG A N 1
ATOM 2727 C CA . ARG A 1 361 ? 9.512 1.901 -23.344 1.00 82.56 361 ARG A CA 1
ATOM 2728 C C . ARG A 1 361 ? 9.712 2.413 -24.763 1.00 82.56 361 ARG A C 1
ATOM 2730 O O . ARG A 1 361 ? 10.480 1.811 -25.502 1.00 82.56 361 ARG A O 1
ATOM 2737 N N . GLN A 1 362 ? 9.054 3.512 -25.126 1.00 79.56 362 GLN A N 1
ATOM 2738 C CA . GLN A 1 362 ? 9.249 4.152 -26.421 1.00 79.56 362 GLN A CA 1
ATOM 2739 C C . GLN A 1 362 ? 10.695 4.621 -26.568 1.00 79.56 362 GLN A C 1
ATOM 2741 O O . GLN A 1 362 ? 11.331 4.280 -27.550 1.00 79.56 362 GLN A O 1
ATOM 2746 N N . ALA A 1 363 ? 11.258 5.275 -25.553 1.00 80.69 363 ALA A N 1
ATOM 2747 C CA . ALA A 1 363 ? 12.652 5.694 -25.588 1.00 80.69 363 ALA A CA 1
ATOM 2748 C C . ALA A 1 363 ? 13.620 4.498 -25.694 1.00 80.69 363 ALA A C 1
ATOM 2750 O O . ALA A 1 363 ? 14.570 4.547 -26.469 1.00 80.69 363 ALA A O 1
ATOM 2751 N N . CYS A 1 364 ? 13.351 3.386 -24.992 1.00 86.44 364 CYS A N 1
ATOM 2752 C CA . CYS A 1 364 ? 14.115 2.142 -25.165 1.00 86.44 364 CYS A CA 1
ATOM 2753 C C . CYS A 1 364 ? 14.013 1.605 -26.599 1.00 86.44 364 CYS A C 1
ATOM 2755 O O . CYS A 1 364 ? 15.010 1.135 -27.140 1.00 86.44 364 CYS A O 1
ATOM 2757 N N . LYS A 1 365 ? 12.825 1.674 -27.212 1.00 86.12 365 LYS A N 1
ATOM 2758 C CA . LYS A 1 365 ? 12.596 1.263 -28.600 1.00 86.12 365 LYS A CA 1
ATOM 2759 C C . LYS A 1 365 ? 13.335 2.171 -29.588 1.00 86.12 365 LYS A C 1
ATOM 2761 O O . LYS A 1 365 ? 13.985 1.658 -30.487 1.00 86.12 365 LYS A O 1
ATOM 2766 N N . ASP A 1 366 ? 13.276 3.486 -29.416 1.00 80.31 366 ASP A N 1
ATOM 2767 C CA . ASP A 1 366 ? 13.943 4.439 -30.310 1.00 80.31 366 ASP A CA 1
ATOM 2768 C C . ASP A 1 366 ? 15.468 4.264 -30.246 1.00 80.31 366 ASP A C 1
ATOM 2770 O O . ASP A 1 366 ? 16.149 4.252 -31.271 1.00 80.31 366 ASP A O 1
ATOM 2774 N N . ILE A 1 367 ? 16.011 4.036 -29.044 1.00 82.31 367 ILE A N 1
ATOM 2775 C CA . ILE A 1 367 ? 17.426 3.691 -28.857 1.00 82.31 367 ILE A CA 1
ATOM 2776 C C . ILE A 1 367 ? 17.733 2.336 -29.498 1.00 82.31 367 ILE A C 1
ATOM 2778 O O . ILE A 1 367 ? 18.726 2.221 -30.210 1.00 82.31 367 ILE A O 1
ATOM 2782 N N . HIS A 1 368 ? 16.885 1.324 -29.299 1.00 86.19 368 HIS A N 1
ATOM 2783 C CA . HIS A 1 368 ? 17.040 0.012 -29.930 1.00 86.19 368 HIS A CA 1
ATOM 2784 C C . HIS A 1 368 ? 17.110 0.130 -31.458 1.00 86.19 368 HIS A C 1
ATOM 2786 O O . HIS A 1 368 ? 18.036 -0.397 -32.072 1.00 86.19 368 HIS A O 1
ATOM 2792 N N . ASP A 1 369 ? 16.173 0.851 -32.071 1.00 80.50 369 ASP A N 1
ATOM 2793 C CA . ASP A 1 369 ? 16.084 1.025 -33.522 1.00 80.50 369 ASP A CA 1
ATOM 2794 C C . ASP A 1 369 ? 17.252 1.873 -34.054 1.00 80.50 369 ASP A C 1
ATOM 2796 O O . ASP A 1 369 ? 17.818 1.568 -35.109 1.00 80.50 369 ASP A O 1
ATOM 2800 N N . GLY A 1 370 ? 17.679 2.889 -33.297 1.00 75.62 370 GLY A N 1
ATOM 2801 C CA . GLY A 1 370 ? 18.868 3.688 -33.586 1.00 75.62 370 GLY A CA 1
ATOM 2802 C C . GLY A 1 370 ? 20.150 2.854 -33.569 1.00 75.62 370 GLY A C 1
ATOM 2803 O O . GLY A 1 370 ? 20.933 2.909 -34.518 1.00 75.62 370 GLY A O 1
ATOM 2804 N N . VAL A 1 371 ? 20.338 2.019 -32.543 1.00 77.62 371 VAL A N 1
ATOM 2805 C CA . VAL A 1 371 ? 21.472 1.086 -32.453 1.00 77.62 371 VAL A CA 1
ATOM 2806 C C . VAL A 1 371 ? 21.402 0.076 -33.591 1.00 77.62 371 VAL A C 1
ATOM 2808 O O . VAL A 1 371 ? 22.384 -0.090 -34.305 1.00 77.62 371 VAL A O 1
ATOM 2811 N N . HIS A 1 372 ? 20.244 -0.538 -33.840 1.00 78.12 372 HIS A N 1
ATOM 2812 C CA . HIS A 1 372 ? 20.060 -1.485 -34.940 1.00 78.12 372 HIS A CA 1
ATOM 2813 C C . HIS A 1 372 ? 20.391 -0.859 -36.304 1.00 78.12 372 HIS A C 1
ATOM 2815 O O . HIS A 1 372 ? 21.015 -1.497 -37.154 1.00 78.12 372 HIS A O 1
ATOM 2821 N N . THR A 1 373 ? 20.024 0.407 -36.508 1.00 72.81 373 THR A N 1
ATOM 2822 C CA . THR A 1 373 ? 20.368 1.169 -37.714 1.00 72.81 373 THR A CA 1
ATOM 2823 C C . THR A 1 373 ? 21.871 1.398 -37.811 1.00 72.81 373 THR A C 1
ATOM 2825 O O . THR A 1 373 ? 22.446 1.133 -38.865 1.00 72.81 373 THR A O 1
ATOM 2828 N N . LEU A 1 374 ? 22.527 1.823 -36.727 1.00 68.81 374 LEU A N 1
ATOM 2829 C CA . LEU A 1 374 ? 23.988 1.943 -36.679 1.00 68.81 374 LEU A CA 1
ATOM 2830 C C . LEU A 1 374 ? 24.665 0.609 -37.035 1.00 68.81 374 LEU A C 1
ATOM 2832 O O . LEU A 1 374 ? 25.638 0.601 -37.786 1.00 68.81 374 LEU A O 1
ATOM 2836 N N . LEU A 1 375 ? 24.107 -0.519 -36.578 1.00 68.81 375 LEU A N 1
ATOM 2837 C CA . LEU A 1 375 ? 24.666 -1.844 -36.853 1.00 68.81 375 LEU A CA 1
ATOM 2838 C C . LEU A 1 375 ? 24.505 -2.245 -38.306 1.00 68.81 375 LEU A C 1
ATOM 2840 O O . LEU A 1 375 ? 25.449 -2.745 -38.903 1.00 68.81 375 LEU A O 1
ATOM 2844 N N . ALA A 1 376 ? 23.322 -2.035 -38.879 1.00 68.00 376 ALA A N 1
ATOM 2845 C CA . ALA A 1 376 ? 23.038 -2.402 -40.261 1.00 68.00 376 ALA A CA 1
ATOM 2846 C C . ALA A 1 376 ? 23.956 -1.679 -41.263 1.00 68.00 376 ALA A C 1
ATOM 2848 O O . ALA A 1 376 ? 24.247 -2.226 -42.323 1.00 68.00 376 ALA A O 1
ATOM 2849 N N . HIS A 1 377 ? 24.439 -0.483 -40.913 1.00 67.25 377 HIS A N 1
ATOM 2850 C CA . HIS A 1 377 ? 25.379 0.295 -41.723 1.00 67.25 377 HIS A CA 1
ATOM 2851 C C . HIS A 1 377 ? 26.854 -0.038 -41.443 1.00 67.25 377 HIS A C 1
ATOM 2853 O O . HIS A 1 377 ? 27.739 0.549 -42.065 1.00 67.25 377 HIS A O 1
ATOM 2859 N N . SER A 1 378 ? 27.142 -0.967 -40.526 1.00 66.81 378 SER A N 1
ATOM 2860 C CA . SER A 1 378 ? 28.507 -1.392 -40.238 1.00 66.81 378 SER A CA 1
ATOM 2861 C C . SER A 1 378 ? 29.027 -2.353 -41.323 1.00 66.81 378 SER A C 1
ATOM 2863 O O . SER A 1 378 ? 28.449 -3.427 -41.526 1.00 66.81 378 SER A O 1
ATOM 2865 N N . PRO A 1 379 ? 30.156 -2.047 -41.993 1.00 63.88 379 PRO A N 1
ATOM 2866 C CA . PRO A 1 379 ? 30.672 -2.853 -43.102 1.00 63.88 379 PRO A CA 1
ATOM 2867 C C . PRO A 1 379 ? 31.159 -4.252 -42.695 1.00 63.88 379 PRO A C 1
ATOM 2869 O O . PRO A 1 379 ? 31.417 -5.085 -43.571 1.00 63.88 379 PRO A O 1
ATOM 2872 N N . ARG A 1 380 ? 31.322 -4.512 -41.389 1.00 68.69 380 ARG A N 1
ATOM 2873 C CA . ARG A 1 380 ? 31.727 -5.814 -40.829 1.00 68.69 380 ARG A CA 1
ATOM 2874 C C . ARG A 1 380 ? 30.538 -6.651 -40.346 1.00 68.69 380 ARG A C 1
ATOM 2876 O O . ARG A 1 380 ? 30.693 -7.854 -40.149 1.00 68.69 380 ARG A O 1
ATOM 2883 N N . VAL A 1 381 ? 29.340 -6.068 -40.212 1.00 68.88 381 VAL A N 1
ATOM 2884 C CA . VAL A 1 381 ? 28.160 -6.792 -39.702 1.00 68.88 381 VAL A CA 1
ATOM 2885 C C . VAL A 1 381 ? 27.672 -7.863 -40.683 1.00 68.88 381 VAL A C 1
ATOM 2887 O O . VAL A 1 381 ? 27.068 -8.857 -40.277 1.00 68.88 381 VAL A O 1
ATOM 2890 N N . GLY A 1 382 ? 27.915 -7.673 -41.985 1.00 65.12 382 GLY A N 1
ATOM 2891 C CA . GLY A 1 382 ? 27.597 -8.651 -43.031 1.00 65.12 382 GLY A CA 1
ATOM 2892 C C . GLY A 1 382 ? 28.403 -9.944 -42.897 1.00 65.12 382 GLY A C 1
ATOM 2893 O O . GLY A 1 382 ? 27.876 -11.016 -43.176 1.00 65.12 382 GLY A O 1
ATOM 2894 N N . ASP A 1 383 ? 29.622 -9.842 -42.365 1.00 72.25 383 ASP A N 1
ATOM 2895 C CA . ASP A 1 383 ? 30.545 -10.960 -42.139 1.00 72.25 383 ASP A CA 1
ATOM 2896 C C . ASP A 1 383 ? 30.297 -11.661 -40.785 1.00 72.25 383 ASP A C 1
ATOM 2898 O O . ASP A 1 383 ? 31.012 -12.593 -40.412 1.00 72.25 383 ASP A O 1
ATOM 2902 N N . CYS A 1 384 ? 29.295 -11.214 -40.016 1.00 76.00 384 CYS A N 1
ATOM 2903 C CA . CYS A 1 384 ? 28.959 -11.817 -38.732 1.00 76.00 384 CYS A CA 1
ATOM 2904 C C . CYS A 1 384 ? 28.383 -13.233 -38.934 1.00 76.00 384 CYS A C 1
ATOM 2906 O O . CYS A 1 384 ? 27.401 -13.386 -39.669 1.00 76.00 384 CYS A O 1
ATOM 2908 N N . PRO A 1 385 ? 28.910 -14.254 -38.228 1.00 78.50 385 PRO A N 1
ATOM 2909 C CA . PRO A 1 385 ? 28.463 -15.642 -38.367 1.00 78.50 385 PRO A CA 1
ATOM 2910 C C . PRO A 1 385 ? 27.025 -15.871 -37.879 1.00 78.50 385 PRO A C 1
ATOM 2912 O O . PRO A 1 385 ? 26.434 -16.905 -38.178 1.00 78.50 385 PRO A O 1
ATOM 2915 N N . ILE A 1 386 ? 26.455 -14.918 -37.134 1.00 82.25 386 ILE A N 1
ATOM 2916 C CA . ILE A 1 386 ? 25.074 -14.973 -36.659 1.00 82.25 386 ILE A CA 1
ATOM 2917 C C . ILE A 1 386 ? 24.150 -14.470 -37.782 1.00 82.25 386 ILE A C 1
ATOM 2919 O O . ILE A 1 386 ? 24.294 -13.314 -38.214 1.00 82.25 386 ILE A O 1
ATOM 2923 N N . PRO A 1 387 ? 23.187 -15.286 -38.255 1.00 82.31 387 PRO A N 1
ATOM 2924 C CA . PRO A 1 387 ? 22.205 -14.870 -39.253 1.00 82.31 387 PRO A CA 1
ATOM 2925 C C . PRO A 1 387 ? 21.436 -13.631 -38.799 1.00 82.31 387 PRO A C 1
ATOM 2927 O O . PRO A 1 387 ? 21.086 -13.529 -37.629 1.00 82.31 387 PRO A O 1
ATOM 2930 N N . ALA A 1 388 ? 21.102 -12.721 -39.720 1.00 77.00 388 ALA A N 1
ATOM 2931 C CA . ALA A 1 388 ? 20.413 -11.467 -39.389 1.00 77.00 388 ALA A CA 1
ATOM 2932 C C . ALA A 1 388 ? 19.135 -11.667 -38.549 1.00 77.00 388 ALA A C 1
ATOM 2934 O O . ALA A 1 388 ? 18.904 -10.917 -37.610 1.00 77.00 388 ALA A O 1
ATOM 2935 N N . ALA A 1 389 ? 18.362 -12.723 -38.824 1.00 79.00 389 ALA A N 1
ATOM 2936 C CA . ALA A 1 389 ? 17.145 -13.061 -38.081 1.00 79.00 389 ALA A CA 1
ATOM 2937 C C . ALA A 1 389 ? 17.382 -13.528 -36.628 1.00 79.00 389 ALA A C 1
ATOM 2939 O O . ALA A 1 389 ? 16.436 -13.599 -35.853 1.00 79.00 389 ALA A O 1
ATOM 2940 N N . GLN A 1 390 ? 18.620 -13.876 -36.270 1.00 83.69 390 GLN A N 1
ATOM 2941 C CA . GLN A 1 390 ? 19.026 -14.327 -34.932 1.00 83.69 390 GLN A CA 1
ATOM 2942 C C . GLN A 1 390 ? 19.852 -13.267 -34.188 1.00 83.69 390 GLN A C 1
ATOM 2944 O O . GLN A 1 390 ? 20.270 -13.492 -33.053 1.00 83.69 390 GLN A O 1
ATOM 2949 N N . ARG A 1 391 ? 20.111 -12.112 -34.815 1.00 86.06 391 ARG A N 1
ATOM 2950 C CA . ARG A 1 391 ? 20.802 -10.990 -34.175 1.00 86.06 391 ARG A CA 1
ATOM 2951 C C . ARG A 1 391 ? 19.817 -10.283 -33.267 1.00 86.06 391 ARG A C 1
ATOM 2953 O O . ARG A 1 391 ? 18.778 -9.811 -33.717 1.00 86.06 391 ARG A O 1
ATOM 2960 N N . ILE A 1 392 ? 20.159 -10.218 -31.994 1.00 88.44 392 ILE A N 1
ATOM 2961 C CA . ILE A 1 392 ? 19.309 -9.639 -30.966 1.00 88.44 392 ILE A CA 1
ATOM 2962 C C . ILE A 1 392 ? 20.060 -8.461 -30.363 1.00 88.44 392 ILE A C 1
ATOM 2964 O O . ILE A 1 392 ? 21.228 -8.577 -29.986 1.00 88.44 392 ILE A O 1
ATOM 2968 N N . ILE A 1 393 ? 19.379 -7.324 -30.292 1.00 88.81 393 ILE A N 1
ATOM 2969 C CA . ILE A 1 393 ? 19.798 -6.141 -29.548 1.00 88.81 393 ILE A CA 1
ATOM 2970 C C . ILE A 1 393 ? 18.721 -5.926 -28.500 1.00 88.81 393 ILE A C 1
ATOM 2972 O O . ILE A 1 393 ? 17.531 -6.021 -28.799 1.00 88.81 393 ILE A O 1
ATOM 2976 N N . ARG A 1 394 ? 19.126 -5.656 -27.270 1.00 92.19 394 ARG A N 1
ATOM 2977 C CA . ARG A 1 394 ? 18.205 -5.372 -26.181 1.00 92.19 394 ARG A CA 1
ATOM 2978 C C . ARG A 1 394 ? 18.601 -4.060 -25.547 1.00 92.19 394 ARG A C 1
ATOM 2980 O O . ARG A 1 394 ? 19.781 -3.730 -25.453 1.00 92.19 394 ARG A O 1
ATOM 2987 N N . VAL A 1 395 ? 17.596 -3.296 -25.154 1.00 91.06 395 VAL A N 1
ATOM 2988 C CA . VAL A 1 395 ? 17.783 -2.016 -24.479 1.00 91.06 395 VAL A CA 1
ATOM 2989 C C . VAL A 1 395 ? 16.982 -2.056 -23.203 1.00 91.06 395 VAL A C 1
ATOM 2991 O O . VAL A 1 395 ? 15.801 -2.394 -23.235 1.00 91.06 395 VAL A O 1
ATOM 2994 N N . ASN A 1 396 ? 17.603 -1.729 -22.079 1.00 91.56 396 ASN A N 1
ATOM 2995 C CA . ASN A 1 396 ? 16.932 -1.704 -20.793 1.00 91.56 396 ASN A CA 1
ATOM 2996 C C . ASN A 1 396 ? 17.428 -0.560 -19.910 1.00 91.56 396 ASN A C 1
ATOM 2998 O O . ASN A 1 396 ? 18.534 -0.066 -20.075 1.00 91.56 396 ASN A O 1
ATOM 3002 N N . ILE A 1 397 ? 16.590 -0.117 -18.980 1.00 87.56 397 ILE A N 1
ATOM 3003 C CA . ILE A 1 397 ? 16.907 0.942 -18.029 1.00 87.56 397 ILE A CA 1
ATOM 3004 C C . ILE A 1 397 ? 16.793 0.368 -16.625 1.00 87.56 397 ILE A C 1
ATOM 3006 O O . ILE A 1 397 ? 15.732 -0.126 -16.217 1.00 87.56 397 ILE A O 1
ATOM 3010 N N . ALA A 1 398 ? 17.889 0.463 -15.883 1.00 87.50 398 ALA A N 1
ATOM 3011 C CA . ALA A 1 398 ? 17.985 0.090 -14.489 1.00 87.50 398 ALA A CA 1
ATOM 3012 C C . ALA A 1 398 ? 17.905 1.332 -13.592 1.00 87.50 398 ALA A C 1
ATOM 3014 O O . ALA A 1 398 ? 18.688 2.264 -13.743 1.00 87.50 398 ALA A O 1
ATOM 3015 N N . PHE A 1 399 ? 16.981 1.342 -12.632 1.00 80.81 399 PHE A N 1
ATOM 3016 C CA . PHE A 1 399 ? 16.798 2.457 -11.697 1.00 80.81 399 PHE A CA 1
ATOM 3017 C C . PHE A 1 399 ? 17.271 2.087 -10.302 1.00 80.81 399 PHE A C 1
ATOM 3019 O O . PHE A 1 399 ? 17.074 0.954 -9.850 1.00 80.81 399 PHE A O 1
ATOM 3026 N N . GLN A 1 400 ? 17.792 3.075 -9.575 1.00 75.62 400 GLN A N 1
ATOM 3027 C CA . GLN A 1 400 ? 17.852 2.972 -8.125 1.00 75.62 400 GLN A CA 1
ATOM 3028 C C . GLN A 1 400 ? 16.437 3.148 -7.550 1.00 75.62 400 GLN A C 1
ATOM 3030 O O . GLN A 1 400 ? 15.799 4.191 -7.706 1.00 75.62 400 GLN A O 1
ATOM 3035 N N . GLU A 1 401 ? 15.913 2.111 -6.899 1.00 64.88 401 GLU A N 1
ATOM 3036 C CA . GLU A 1 401 ? 14.582 2.171 -6.289 1.00 64.88 401 GLU A CA 1
ATOM 3037 C C . GLU A 1 401 ? 14.609 2.953 -4.973 1.00 64.88 401 GLU A C 1
ATOM 3039 O O . GLU A 1 401 ? 15.589 2.917 -4.227 1.00 64.88 401 GLU A O 1
ATOM 3044 N N . ALA A 1 402 ? 13.507 3.631 -4.646 1.00 51.31 402 ALA A N 1
ATOM 3045 C CA . ALA A 1 402 ? 13.403 4.404 -3.413 1.00 51.31 402 ALA A CA 1
ATOM 3046 C C . ALA A 1 402 ? 13.682 3.525 -2.178 1.00 51.31 402 ALA A C 1
ATOM 3048 O O . ALA A 1 402 ? 12.966 2.564 -1.898 1.00 51.31 402 ALA A O 1
ATOM 3049 N N . GLY A 1 403 ? 14.725 3.880 -1.423 1.00 50.19 403 GLY A N 1
ATOM 3050 C CA . GLY A 1 403 ? 15.175 3.142 -0.243 1.00 50.19 403 GLY A CA 1
ATOM 3051 C C . GLY A 1 403 ? 16.273 2.104 -0.505 1.00 50.19 403 GLY A C 1
ATOM 3052 O O . GLY A 1 403 ? 16.869 1.639 0.463 1.00 50.19 403 GLY A O 1
ATOM 3053 N N . ASN A 1 404 ? 16.602 1.778 -1.756 1.00 59.53 404 ASN A N 1
ATOM 3054 C CA . ASN A 1 404 ? 17.705 0.878 -2.092 1.00 59.53 404 ASN A CA 1
ATOM 3055 C C . ASN A 1 404 ? 18.967 1.691 -2.393 1.00 59.53 404 ASN A C 1
ATOM 3057 O O . ASN A 1 404 ? 19.042 2.359 -3.411 1.00 59.53 404 ASN A O 1
ATOM 3061 N N . VAL A 1 405 ? 19.970 1.634 -1.513 1.00 68.56 405 VAL A N 1
ATOM 3062 C CA . VAL A 1 405 ? 21.228 2.395 -1.681 1.00 68.56 405 VAL A CA 1
ATOM 3063 C C . VAL A 1 405 ? 22.335 1.609 -2.384 1.00 68.56 405 VAL A C 1
ATOM 3065 O O . VAL A 1 405 ? 23.292 2.205 -2.856 1.00 68.56 405 VAL A O 1
ATOM 3068 N N . GLY A 1 406 ? 22.215 0.279 -2.447 1.00 74.44 406 GLY A N 1
ATOM 3069 C CA . GLY A 1 406 ? 23.276 -0.618 -2.917 1.00 74.44 406 GLY A CA 1
ATOM 3070 C C . GLY A 1 406 ? 22.940 -1.410 -4.178 1.00 74.44 406 GLY A C 1
ATOM 3071 O O . GLY A 1 406 ? 23.677 -2.333 -4.511 1.00 74.44 406 GLY A O 1
ATOM 3072 N N . SER A 1 407 ? 21.832 -1.113 -4.858 1.00 83.56 407 SER A N 1
ATOM 3073 C CA . SER A 1 407 ? 21.399 -1.876 -6.031 1.00 83.56 407 SER A CA 1
ATOM 3074 C C . SER A 1 407 ? 20.562 -1.053 -7.005 1.00 83.56 407 SER A C 1
ATOM 3076 O O . SER A 1 407 ? 19.829 -0.152 -6.597 1.00 83.56 407 SER A O 1
ATOM 3078 N N . LEU A 1 408 ? 20.607 -1.455 -8.269 1.00 84.50 408 LEU A N 1
ATOM 3079 C CA . LEU A 1 408 ? 19.774 -1.003 -9.373 1.00 84.50 408 LEU A CA 1
ATOM 3080 C C . LEU A 1 408 ? 18.846 -2.145 -9.795 1.00 84.50 408 LEU A C 1
ATOM 3082 O O . LEU A 1 408 ? 19.209 -3.314 -9.686 1.00 84.50 408 LEU A O 1
ATOM 3086 N N . ARG A 1 409 ? 17.652 -1.832 -10.292 1.00 84.94 409 ARG A N 1
ATOM 3087 C CA . ARG A 1 409 ? 16.729 -2.830 -10.845 1.00 84.94 409 ARG A CA 1
ATOM 3088 C C . ARG A 1 409 ? 16.344 -2.450 -12.263 1.00 84.94 409 ARG A C 1
ATOM 3090 O O . ARG A 1 409 ? 15.893 -1.325 -12.477 1.00 84.94 409 ARG A O 1
ATOM 3097 N N . ILE A 1 410 ? 16.476 -3.390 -13.194 1.00 86.44 410 ILE A N 1
ATOM 3098 C CA . ILE A 1 410 ? 15.950 -3.254 -14.557 1.00 86.44 410 ILE A CA 1
ATOM 3099 C C . ILE A 1 410 ? 14.426 -3.077 -14.472 1.00 86.44 410 ILE A C 1
ATOM 3101 O O . ILE A 1 410 ? 13.775 -3.841 -13.775 1.00 86.44 410 ILE A O 1
ATOM 3105 N N . ARG A 1 411 ? 13.856 -2.039 -15.096 1.00 78.69 411 ARG A N 1
ATOM 3106 C CA . ARG A 1 411 ? 12.405 -1.743 -15.005 1.00 78.69 411 ARG A CA 1
ATOM 3107 C C . ARG A 1 411 ? 11.715 -1.566 -16.342 1.00 78.69 411 ARG A C 1
ATOM 3109 O O . ARG A 1 411 ? 10.545 -1.915 -16.483 1.00 78.69 411 ARG A O 1
ATOM 3116 N N . TYR A 1 412 ? 12.406 -0.958 -17.292 1.00 84.69 412 TYR A N 1
ATOM 3117 C CA . TYR A 1 412 ? 11.890 -0.751 -18.634 1.00 84.69 412 TYR A CA 1
ATOM 3118 C C . TYR A 1 412 ? 12.887 -1.340 -19.603 1.00 84.69 412 TYR A C 1
ATOM 3120 O O . TYR A 1 412 ? 14.089 -1.219 -19.394 1.00 84.69 412 TYR A O 1
ATOM 3128 N N . GLY A 1 413 ? 12.390 -1.967 -20.654 1.00 87.69 413 GLY A N 1
ATOM 3129 C CA . GLY A 1 413 ? 13.239 -2.453 -21.715 1.00 87.69 413 GLY A CA 1
ATOM 3130 C C . GLY A 1 413 ? 12.448 -2.775 -22.965 1.00 87.69 413 GLY A C 1
ATOM 3131 O O . GLY A 1 413 ? 11.216 -2.809 -22.954 1.00 87.69 413 GLY A O 1
ATOM 3132 N N . TYR A 1 414 ? 13.190 -2.976 -24.041 1.00 90.19 414 TYR A N 1
ATOM 3133 C CA . TYR A 1 414 ? 12.713 -3.384 -25.347 1.00 90.19 414 TYR A CA 1
ATOM 3134 C C . TYR A 1 414 ? 13.619 -4.508 -25.862 1.00 90.19 414 TYR A C 1
ATOM 3136 O O . TYR A 1 414 ? 14.839 -4.447 -25.695 1.00 90.19 414 TYR A O 1
ATOM 3144 N N . GLY A 1 415 ? 13.024 -5.559 -26.432 1.00 86.12 415 GLY A N 1
ATOM 3145 C CA . GLY A 1 415 ? 13.750 -6.766 -26.855 1.00 86.12 415 GLY A CA 1
ATOM 3146 C C . GLY A 1 415 ? 14.118 -7.733 -25.717 1.00 86.12 415 GLY A C 1
ATOM 3147 O O . GLY A 1 415 ? 14.822 -8.708 -25.954 1.00 86.12 415 GLY A O 1
ATOM 3148 N N . MET A 1 416 ? 13.639 -7.488 -24.491 1.00 83.38 416 MET A N 1
ATOM 3149 C CA . MET A 1 416 ? 13.906 -8.310 -23.295 1.00 83.38 416 MET A CA 1
ATOM 3150 C C . MET A 1 416 ? 12.843 -9.398 -23.040 1.00 83.38 416 MET A C 1
ATOM 3152 O O . MET A 1 416 ? 12.951 -10.155 -22.074 1.00 83.38 416 MET A O 1
ATOM 3156 N N . ASP A 1 417 ? 11.814 -9.488 -23.883 1.00 79.69 417 ASP A N 1
ATOM 3157 C CA . ASP A 1 417 ? 10.696 -10.409 -23.675 1.00 79.69 417 ASP A CA 1
ATOM 3158 C C . ASP A 1 417 ? 11.151 -11.874 -23.759 1.00 79.69 417 ASP A C 1
ATOM 3160 O O . ASP A 1 417 ? 11.796 -12.292 -24.718 1.00 79.69 417 ASP A O 1
ATOM 3164 N N . GLY A 1 418 ? 10.796 -12.662 -22.740 1.00 76.25 418 GLY A N 1
ATOM 3165 C CA . GLY A 1 418 ? 11.138 -14.085 -22.658 1.00 76.25 418 GLY A CA 1
ATOM 3166 C C . GLY A 1 418 ? 12.511 -14.397 -22.053 1.00 76.25 418 GLY A C 1
ATOM 3167 O O . GLY A 1 418 ? 12.844 -15.576 -21.936 1.00 76.25 418 GLY A O 1
ATOM 3168 N N . TYR A 1 419 ? 13.283 -13.391 -21.624 1.00 83.56 419 TYR A N 1
ATOM 3169 C CA . TYR A 1 419 ? 14.579 -13.612 -20.979 1.00 83.56 419 TYR A CA 1
ATOM 3170 C C . TYR A 1 419 ? 14.504 -13.579 -19.441 1.00 83.56 419 TYR A C 1
ATOM 3172 O O . TYR A 1 419 ? 13.782 -12.755 -18.874 1.00 83.56 419 TYR A O 1
ATOM 3180 N N . PRO A 1 420 ? 15.266 -14.449 -18.745 1.00 78.19 420 PRO A N 1
ATOM 3181 C CA . PRO A 1 420 ? 15.259 -14.542 -17.281 1.00 78.19 420 PRO A CA 1
ATOM 3182 C C . PRO A 1 420 ? 15.894 -13.337 -16.568 1.00 78.19 420 PRO A C 1
ATOM 3184 O O . PRO A 1 420 ? 15.702 -13.179 -15.363 1.00 78.19 420 PRO A O 1
ATOM 3187 N N . ASP A 1 421 ? 16.624 -12.485 -17.293 1.00 84.81 421 ASP A N 1
ATOM 3188 C CA . ASP A 1 421 ? 17.209 -11.243 -16.780 1.00 84.81 421 ASP A CA 1
ATOM 3189 C C . ASP A 1 421 ? 16.274 -10.031 -16.904 1.00 84.81 421 ASP A C 1
ATOM 3191 O O . ASP A 1 421 ? 16.635 -8.925 -16.489 1.00 84.81 421 ASP A O 1
ATOM 3195 N N . ASN A 1 422 ? 15.053 -10.226 -17.409 1.00 78.06 422 ASN A N 1
ATOM 3196 C CA . ASN A 1 422 ? 14.005 -9.219 -17.330 1.00 78.06 422 ASN A CA 1
ATOM 3197 C C . ASN A 1 422 ? 13.677 -8.951 -15.843 1.00 78.06 422 ASN A C 1
ATOM 3199 O O . ASN A 1 422 ? 13.418 -9.879 -15.081 1.00 78.06 422 ASN A O 1
ATOM 3203 N N . ASP A 1 423 ? 13.752 -7.689 -15.408 1.00 77.56 423 ASP A N 1
ATOM 3204 C CA . ASP A 1 423 ? 13.659 -7.244 -14.001 1.00 77.56 423 ASP A CA 1
ATOM 3205 C C . ASP A 1 423 ? 14.808 -7.656 -13.039 1.00 77.56 423 ASP A C 1
ATOM 3207 O O . ASP A 1 423 ? 14.654 -7.582 -11.806 1.00 77.56 423 ASP A O 1
ATOM 3211 N N . LEU A 1 424 ? 15.987 -8.034 -13.558 1.00 85.75 424 LEU A N 1
ATOM 3212 C CA . LEU A 1 424 ? 17.149 -8.394 -12.730 1.00 85.75 424 LEU A CA 1
ATOM 3213 C C . LEU A 1 424 ? 17.583 -7.245 -11.793 1.00 85.75 424 LEU A C 1
ATOM 3215 O O . LEU A 1 424 ? 17.629 -6.069 -12.167 1.00 85.75 424 LEU A O 1
ATOM 3219 N N . VAL A 1 425 ? 17.936 -7.601 -10.550 1.00 85.88 425 VAL A N 1
ATOM 3220 C CA . VAL A 1 425 ? 18.528 -6.680 -9.564 1.00 85.88 425 VAL A CA 1
ATOM 3221 C C . VAL A 1 425 ? 20.044 -6.766 -9.635 1.00 85.88 425 VAL A C 1
ATOM 3223 O O . VAL A 1 425 ? 20.623 -7.815 -9.342 1.00 85.88 425 VAL A O 1
ATOM 3226 N N . LEU A 1 426 ? 20.673 -5.643 -9.952 1.00 86.19 426 LEU A N 1
ATOM 3227 C CA . LEU A 1 426 ? 22.108 -5.484 -10.127 1.00 86.19 426 LEU A CA 1
ATOM 3228 C C . LEU A 1 426 ? 22.694 -4.759 -8.904 1.00 86.19 426 LEU A C 1
ATOM 3230 O O . LEU A 1 426 ? 22.215 -3.679 -8.558 1.00 86.19 426 LEU A O 1
ATOM 3234 N N . PRO A 1 427 ? 23.696 -5.312 -8.204 1.00 85.69 427 PRO A N 1
ATOM 3235 C CA . PRO A 1 427 ? 24.342 -4.614 -7.095 1.00 85.69 427 PRO A CA 1
ATOM 3236 C C . PRO A 1 427 ? 25.149 -3.417 -7.613 1.00 85.69 427 PRO A C 1
ATOM 3238 O O . PRO A 1 427 ? 25.723 -3.484 -8.689 1.00 85.69 427 PRO A O 1
ATOM 3241 N N . ILE A 1 428 ? 25.222 -2.315 -6.867 1.00 84.56 428 ILE A N 1
ATOM 3242 C CA . ILE A 1 428 ? 26.073 -1.175 -7.255 1.00 84.56 428 ILE A CA 1
ATOM 3243 C C . ILE A 1 428 ? 27.554 -1.522 -7.044 1.00 84.56 428 ILE A C 1
ATOM 3245 O O . ILE A 1 428 ? 28.401 -1.213 -7.872 1.00 84.56 428 ILE A O 1
ATOM 3249 N N . ALA A 1 429 ? 27.880 -2.205 -5.950 1.00 81.31 429 ALA A N 1
ATOM 3250 C CA . ALA A 1 429 ? 29.226 -2.722 -5.749 1.00 81.31 429 ALA A CA 1
ATOM 3251 C C . ALA A 1 429 ? 29.431 -3.999 -6.581 1.00 81.31 429 ALA A C 1
ATOM 3253 O O . ALA A 1 429 ? 28.597 -4.903 -6.531 1.00 81.31 429 ALA A O 1
ATOM 3254 N N . GLY A 1 430 ? 30.540 -4.078 -7.320 1.00 76.00 430 GLY A N 1
ATOM 3255 C CA . GLY A 1 430 ? 30.929 -5.289 -8.053 1.00 76.00 430 GLY A CA 1
ATOM 3256 C C . GLY A 1 430 ? 30.081 -5.603 -9.290 1.00 76.00 430 GLY A C 1
ATOM 3257 O O . GLY A 1 430 ? 30.100 -6.737 -9.758 1.00 76.00 430 GLY A O 1
ATOM 3258 N N . SER A 1 431 ? 29.325 -4.635 -9.824 1.00 83.69 431 SER A N 1
ATOM 3259 C CA . SER A 1 431 ? 28.717 -4.764 -11.153 1.00 83.69 431 SER A CA 1
ATOM 3260 C C . SER A 1 431 ? 29.104 -3.609 -12.062 1.00 83.69 431 SER A C 1
ATOM 3262 O O . SER A 1 431 ? 29.341 -2.489 -11.611 1.00 83.69 431 SER A O 1
ATOM 3264 N N . GLN A 1 432 ? 29.092 -3.873 -13.364 1.00 81.38 432 GLN A N 1
ATOM 3265 C CA . GLN A 1 432 ? 29.360 -2.876 -14.406 1.00 81.38 432 GLN A CA 1
ATOM 3266 C C . GLN A 1 432 ? 28.331 -1.746 -14.421 1.00 81.38 432 GLN A C 1
ATOM 3268 O O . GLN A 1 432 ? 28.682 -0.579 -14.569 1.00 81.38 432 GLN A O 1
ATOM 3273 N N . ALA A 1 433 ? 27.060 -2.088 -14.201 1.00 84.00 433 ALA A N 1
ATOM 3274 C CA . ALA A 1 433 ? 25.989 -1.109 -14.060 1.00 84.00 433 ALA A CA 1
ATOM 3275 C C . ALA A 1 433 ? 26.254 -0.178 -12.869 1.00 84.00 433 ALA A C 1
ATOM 3277 O O . ALA A 1 433 ? 26.070 1.030 -12.955 1.00 84.00 433 ALA A O 1
ATOM 3278 N N . GLY A 1 434 ? 26.726 -0.745 -11.760 1.00 82.81 434 GLY A N 1
ATOM 3279 C CA . GLY A 1 434 ? 27.107 -0.007 -10.568 1.00 82.81 434 GLY A CA 1
ATOM 3280 C C . GLY A 1 434 ? 28.337 0.881 -10.747 1.00 82.81 434 GLY A C 1
ATOM 3281 O O . GLY A 1 434 ? 28.338 2.019 -10.289 1.00 82.81 434 GLY A O 1
ATOM 3282 N N . ASP A 1 435 ? 29.353 0.399 -11.460 1.00 81.75 435 ASP A N 1
ATOM 3283 C CA . ASP A 1 435 ? 30.547 1.171 -11.809 1.00 81.75 435 ASP A CA 1
ATOM 3284 C C . ASP A 1 435 ? 30.198 2.377 -12.693 1.00 81.75 435 ASP A C 1
ATOM 3286 O O . ASP A 1 435 ? 30.595 3.500 -12.389 1.00 81.75 435 ASP A O 1
ATOM 3290 N N . VAL A 1 436 ? 29.357 2.194 -13.714 1.00 83.62 436 VAL A N 1
ATOM 3291 C CA . VAL A 1 436 ? 28.823 3.304 -14.523 1.00 83.62 436 VAL A CA 1
ATOM 3292 C C . VAL A 1 436 ? 27.961 4.251 -13.687 1.00 83.62 436 VAL A C 1
ATOM 3294 O O . VAL A 1 436 ? 28.091 5.470 -13.792 1.00 83.62 436 VAL A O 1
ATOM 3297 N N . TYR A 1 437 ? 27.123 3.711 -12.802 1.00 83.00 437 TYR A N 1
ATOM 3298 C CA . TYR A 1 437 ? 26.300 4.504 -11.891 1.00 83.00 437 TYR A CA 1
ATOM 3299 C C . TYR A 1 437 ? 27.132 5.379 -10.946 1.00 83.00 437 TYR A C 1
ATOM 3301 O O . TYR A 1 437 ? 26.757 6.516 -10.678 1.00 83.00 437 TYR A O 1
ATOM 3309 N N . VAL A 1 438 ? 28.256 4.885 -10.428 1.00 79.81 438 VAL A N 1
ATOM 3310 C CA . VAL A 1 438 ? 29.112 5.649 -9.506 1.00 79.81 438 VAL A CA 1
ATOM 3311 C C . VAL A 1 438 ? 30.049 6.589 -10.261 1.00 79.81 438 VAL A C 1
ATOM 3313 O O . VAL A 1 438 ? 30.184 7.747 -9.876 1.00 79.81 438 VAL A O 1
ATOM 3316 N N . SER A 1 439 ? 30.685 6.108 -11.330 1.00 78.75 439 SER A N 1
ATOM 3317 C CA . SER A 1 439 ? 31.644 6.895 -12.113 1.00 78.75 439 SER A CA 1
ATOM 3318 C C . SER A 1 439 ? 30.981 7.986 -12.949 1.00 78.75 439 SER A C 1
ATOM 3320 O O . SER A 1 439 ? 31.651 8.953 -13.301 1.00 78.75 439 SER A O 1
ATOM 3322 N N . GLN A 1 440 ? 29.687 7.841 -13.262 1.00 78.19 440 GLN A N 1
ATOM 3323 C CA . GLN A 1 440 ? 28.965 8.702 -14.202 1.00 78.19 440 GLN A CA 1
ATOM 3324 C C . GLN A 1 440 ? 29.662 8.778 -15.576 1.00 78.19 440 GLN A C 1
ATOM 3326 O O . GLN A 1 440 ? 29.538 9.770 -16.290 1.00 78.19 440 GLN A O 1
ATOM 3331 N N . MET A 1 441 ? 30.355 7.705 -15.975 1.00 75.00 441 MET A N 1
ATOM 3332 C CA . MET A 1 441 ? 30.986 7.562 -17.290 1.00 75.00 441 MET A CA 1
ATOM 3333 C C . MET A 1 441 ? 30.365 6.394 -18.052 1.00 75.00 441 MET A C 1
ATOM 3335 O O . MET A 1 441 ? 30.185 5.316 -17.487 1.00 75.00 441 MET A O 1
ATOM 3339 N N . ALA A 1 442 ? 30.054 6.593 -19.334 1.00 78.00 442 ALA A N 1
ATOM 3340 C CA . ALA A 1 442 ? 29.574 5.514 -20.190 1.00 78.00 442 ALA A CA 1
ATOM 3341 C C . ALA A 1 442 ? 30.701 4.504 -20.449 1.00 78.00 442 ALA A C 1
ATOM 3343 O O . ALA A 1 442 ? 31.856 4.882 -20.622 1.00 78.00 442 ALA A O 1
ATOM 3344 N N . ARG A 1 443 ? 30.389 3.206 -20.449 1.00 76.94 443 ARG A N 1
ATOM 3345 C CA . ARG A 1 443 ? 31.397 2.148 -20.612 1.00 76.94 443 ARG A CA 1
ATOM 3346 C C . ARG A 1 443 ? 30.850 0.967 -21.387 1.00 76.94 443 ARG A C 1
ATOM 3348 O O . ARG A 1 443 ? 29.734 0.508 -21.142 1.00 76.94 443 ARG A O 1
ATOM 3355 N N . VAL A 1 444 ? 31.668 0.454 -22.303 1.00 76.25 444 VAL A N 1
ATOM 3356 C CA . VAL A 1 444 ? 31.412 -0.801 -23.011 1.00 76.25 444 VAL A CA 1
ATOM 3357 C C . VAL A 1 444 ? 32.169 -1.914 -22.324 1.00 76.25 444 VAL A C 1
ATOM 3359 O O . VAL A 1 444 ? 33.370 -1.819 -22.074 1.00 76.25 444 VAL A O 1
ATOM 3362 N N . PHE A 1 445 ? 31.468 -3.003 -22.075 1.00 75.19 445 PHE A N 1
ATOM 3363 C CA . PHE A 1 445 ? 32.019 -4.176 -21.446 1.00 75.19 445 PHE A CA 1
ATOM 3364 C C . PHE A 1 445 ? 31.834 -5.376 -22.363 1.00 75.19 445 PHE A C 1
ATOM 3366 O O . PHE A 1 445 ? 30.712 -5.769 -22.682 1.00 75.19 445 PHE A O 1
ATOM 3373 N N . ALA A 1 446 ? 32.943 -5.975 -22.789 1.00 73.31 446 ALA A N 1
ATOM 3374 C CA . ALA A 1 446 ? 32.906 -7.257 -23.476 1.00 73.31 446 ALA A CA 1
ATOM 3375 C C . ALA A 1 446 ? 32.583 -8.370 -22.470 1.00 73.31 446 ALA A C 1
ATOM 3377 O O . ALA A 1 446 ? 33.177 -8.437 -21.392 1.00 73.31 446 ALA A O 1
ATOM 3378 N N . VAL A 1 447 ? 31.668 -9.260 -22.842 1.00 69.44 447 VAL A N 1
ATOM 3379 C CA . VAL A 1 447 ? 31.352 -10.465 -22.079 1.00 69.44 447 VAL A CA 1
ATOM 3380 C C . VAL A 1 447 ? 32.124 -11.619 -22.692 1.00 69.44 447 VAL A C 1
ATOM 3382 O O . VAL A 1 447 ? 31.785 -12.124 -23.763 1.00 69.44 447 VAL A O 1
ATOM 3385 N N . GLN A 1 448 ? 33.211 -12.005 -22.026 1.00 61.47 448 GLN A N 1
ATOM 3386 C CA . GLN A 1 448 ? 33.969 -13.186 -22.411 1.00 61.47 448 GLN A CA 1
ATOM 3387 C C . GLN A 1 448 ? 33.255 -14.434 -21.891 1.00 61.47 448 GLN A C 1
ATOM 3389 O O . GLN A 1 448 ? 32.834 -14.498 -20.737 1.00 61.47 448 GLN A O 1
ATOM 3394 N N . ALA A 1 449 ? 33.091 -15.421 -22.768 1.00 52.97 449 ALA A N 1
ATOM 3395 C CA . ALA A 1 449 ? 32.706 -16.755 -22.348 1.00 52.97 449 ALA A CA 1
ATOM 3396 C C . ALA A 1 449 ? 33.933 -17.404 -21.681 1.00 52.97 449 ALA A C 1
ATOM 3398 O O . ALA A 1 449 ? 35.002 -17.410 -22.283 1.00 52.97 449 ALA A O 1
ATOM 3399 N N . ASP A 1 450 ? 33.759 -17.955 -20.479 1.00 51.50 450 ASP A N 1
ATOM 3400 C CA . ASP A 1 450 ? 34.594 -19.018 -19.884 1.00 51.50 450 ASP A CA 1
ATOM 3401 C C . ASP A 1 450 ? 35.816 -18.749 -18.978 1.00 51.50 450 ASP A C 1
ATOM 3403 O O . ASP A 1 450 ? 36.432 -19.726 -18.560 1.00 51.50 450 ASP A O 1
ATOM 3407 N N . ASP A 1 451 ? 36.149 -17.539 -18.517 1.00 46.78 451 ASP A N 1
ATOM 3408 C CA . ASP A 1 451 ? 37.293 -17.402 -17.576 1.00 46.78 451 ASP A CA 1
ATOM 3409 C C . ASP A 1 451 ? 36.935 -17.433 -16.072 1.00 46.78 451 ASP A C 1
ATOM 3411 O O . ASP A 1 451 ? 37.813 -17.356 -15.213 1.00 46.78 451 ASP A O 1
ATOM 3415 N N . GLY A 1 452 ? 35.653 -17.570 -15.718 1.00 49.88 452 GLY A N 1
ATOM 3416 C CA . GLY A 1 452 ? 35.204 -17.535 -14.318 1.00 49.88 452 GLY A CA 1
ATOM 3417 C C . GLY A 1 452 ? 35.297 -16.150 -13.657 1.00 49.88 452 GLY A C 1
ATOM 3418 O O . GLY A 1 452 ? 34.839 -15.993 -12.524 1.00 49.88 452 GLY A O 1
ATOM 3419 N N . THR A 1 453 ? 35.802 -15.137 -14.368 1.00 50.16 453 THR A N 1
ATOM 3420 C CA . THR A 1 453 ? 35.805 -13.722 -13.979 1.00 50.16 453 THR A CA 1
ATOM 3421 C C . THR A 1 453 ? 34.792 -12.969 -14.824 1.00 50.16 453 THR A C 1
ATOM 3423 O O . THR A 1 453 ? 35.097 -12.128 -15.668 1.00 50.16 453 THR A O 1
ATOM 3426 N N . ASP A 1 454 ? 33.532 -13.328 -14.613 1.00 54.34 454 ASP A N 1
ATOM 3427 C CA . ASP A 1 454 ? 32.407 -12.715 -15.294 1.00 54.34 454 ASP A CA 1
ATOM 3428 C C . ASP A 1 454 ? 32.241 -11.259 -14.829 1.00 54.34 454 ASP A C 1
ATOM 3430 O O . ASP A 1 454 ? 31.486 -10.976 -13.899 1.00 54.34 454 ASP A O 1
ATOM 3434 N N . ARG A 1 455 ? 32.960 -10.336 -15.486 1.00 60.16 455 ARG A N 1
ATOM 3435 C CA . ARG A 1 455 ? 33.081 -8.923 -15.084 1.00 60.16 455 ARG A CA 1
ATOM 3436 C C . ARG A 1 455 ? 31.751 -8.191 -14.954 1.00 60.16 455 ARG A C 1
ATOM 3438 O O . ARG A 1 455 ? 31.723 -7.098 -14.400 1.00 60.16 455 ARG A O 1
ATOM 3445 N N . TRP A 1 456 ? 30.660 -8.722 -15.514 1.00 66.00 456 TRP A N 1
ATOM 3446 C CA . TRP A 1 456 ? 29.335 -8.113 -15.383 1.00 66.00 456 TRP A CA 1
ATOM 3447 C C . TRP A 1 456 ? 28.834 -8.157 -13.933 1.00 66.00 456 TRP A C 1
ATOM 3449 O O . TRP A 1 456 ? 28.213 -7.203 -13.456 1.00 66.00 456 TRP A O 1
ATOM 3459 N N . LEU A 1 457 ? 29.145 -9.234 -13.215 1.00 76.31 457 LEU A N 1
ATOM 3460 C CA . LEU A 1 457 ? 28.763 -9.456 -11.829 1.00 76.31 457 LEU A CA 1
ATOM 3461 C C . LEU A 1 457 ? 29.913 -10.175 -11.119 1.00 76.31 457 LEU A C 1
ATOM 3463 O O . LEU A 1 457 ? 29.948 -11.407 -11.097 1.00 76.31 457 LEU A O 1
ATOM 3467 N N . ASP A 1 458 ? 30.825 -9.411 -10.525 1.00 72.81 458 ASP A N 1
ATOM 3468 C CA . ASP A 1 458 ? 31.994 -9.931 -9.815 1.00 72.81 458 ASP A CA 1
ATOM 3469 C C . ASP A 1 458 ? 31.617 -10.527 -8.448 1.00 72.81 458 ASP A C 1
ATOM 3471 O O . ASP A 1 458 ? 30.541 -10.267 -7.907 1.00 72.81 458 ASP A O 1
ATOM 3475 N N . GLY A 1 459 ? 32.503 -11.349 -7.880 1.00 73.50 459 GLY A N 1
ATOM 3476 C CA . GLY A 1 459 ? 32.332 -11.922 -6.539 1.00 73.50 459 GLY A CA 1
ATOM 3477 C C . GLY A 1 459 ? 31.476 -13.194 -6.494 1.00 73.50 459 GLY A C 1
ATOM 3478 O O . GLY A 1 459 ? 30.611 -13.448 -7.338 1.00 73.50 459 GLY A O 1
ATOM 3479 N N . ASP A 1 460 ? 31.731 -14.058 -5.515 1.00 74.06 460 ASP A N 1
ATOM 3480 C CA . ASP A 1 460 ? 31.026 -15.337 -5.360 1.00 74.06 460 ASP A CA 1
ATOM 3481 C C . ASP A 1 460 ? 29.547 -15.155 -4.984 1.00 74.06 460 ASP A C 1
ATOM 3483 O O . ASP A 1 460 ? 28.686 -15.946 -5.375 1.00 74.06 460 ASP A O 1
ATOM 3487 N N . GLU A 1 461 ? 29.228 -14.070 -4.287 1.00 75.00 461 GLU A N 1
ATOM 3488 C CA . GLU A 1 461 ? 27.888 -13.681 -3.855 1.00 75.00 461 GLU A CA 1
ATOM 3489 C C . GLU A 1 461 ? 26.911 -13.449 -5.018 1.00 75.00 461 GLU A C 1
ATOM 3491 O O . GLU A 1 461 ? 25.695 -13.577 -4.849 1.00 75.00 461 GLU A O 1
ATOM 3496 N N . ASN A 1 462 ? 27.423 -13.157 -6.217 1.00 79.19 462 ASN A N 1
ATOM 3497 C CA . ASN A 1 462 ? 26.610 -12.931 -7.407 1.00 79.19 462 ASN A CA 1
ATOM 3498 C C . ASN A 1 462 ? 26.411 -14.183 -8.272 1.00 79.19 462 ASN A C 1
ATOM 3500 O O . ASN A 1 462 ? 25.765 -14.109 -9.319 1.00 79.19 462 ASN A O 1
ATOM 3504 N N . ARG A 1 463 ? 26.878 -15.355 -7.819 1.00 79.81 463 ARG A N 1
ATOM 3505 C CA . ARG A 1 463 ? 26.788 -16.627 -8.555 1.00 79.81 463 ARG A CA 1
ATOM 3506 C C . ARG A 1 463 ? 25.386 -16.941 -9.077 1.00 79.81 463 ARG A C 1
ATOM 3508 O O . ARG A 1 463 ? 25.250 -17.332 -10.229 1.00 79.81 463 ARG A O 1
ATOM 3515 N N . HIS A 1 464 ? 24.350 -16.756 -8.259 1.00 76.69 464 HIS A N 1
ATOM 3516 C CA . HIS A 1 464 ? 22.973 -17.030 -8.681 1.00 76.69 464 HIS A CA 1
ATOM 3517 C C . HIS A 1 464 ? 22.472 -16.025 -9.730 1.00 76.69 464 HIS A C 1
ATOM 3519 O O . HIS A 1 464 ? 21.825 -16.409 -10.696 1.00 76.69 464 HIS A O 1
ATOM 3525 N N . ARG A 1 465 ? 22.831 -14.742 -9.600 1.00 80.31 465 ARG A N 1
ATOM 3526 C CA . ARG A 1 465 ? 22.461 -13.710 -10.583 1.00 80.31 465 ARG A CA 1
ATOM 3527 C C . ARG A 1 465 ? 23.121 -13.954 -11.940 1.00 80.31 465 ARG A C 1
ATOM 3529 O O . ARG A 1 465 ? 22.467 -13.769 -12.960 1.00 80.31 465 ARG A O 1
ATOM 3536 N N . ARG A 1 466 ? 24.363 -14.458 -11.961 1.00 80.81 466 ARG A N 1
ATOM 3537 C CA . ARG A 1 466 ? 25.045 -14.878 -13.199 1.00 80.81 466 ARG A CA 1
ATOM 3538 C C . ARG A 1 466 ? 24.303 -15.987 -13.954 1.00 80.81 466 ARG A C 1
ATOM 3540 O O . ARG A 1 466 ? 24.438 -16.068 -15.167 1.00 80.81 466 ARG A O 1
ATOM 3547 N N . GLN A 1 467 ? 23.503 -16.810 -13.268 1.00 78.00 467 GLN A N 1
ATOM 3548 C CA . GLN A 1 467 ? 22.674 -17.846 -13.904 1.00 78.00 467 GLN A CA 1
ATOM 3549 C C . GLN A 1 467 ? 21.390 -17.287 -14.534 1.00 78.00 467 GLN A C 1
ATOM 3551 O O . GLN A 1 467 ? 20.842 -17.912 -15.434 1.00 78.00 467 GLN A O 1
ATOM 3556 N N . LEU A 1 468 ? 20.900 -16.137 -14.054 1.00 81.88 468 LEU A N 1
ATOM 3557 C CA . LEU A 1 468 ? 19.691 -15.478 -14.568 1.00 81.88 468 LEU A CA 1
ATOM 3558 C C . LEU A 1 468 ? 19.974 -14.585 -15.778 1.00 81.88 468 LEU A C 1
ATOM 3560 O O . LEU A 1 468 ? 19.053 -14.209 -16.490 1.00 81.88 468 LEU A O 1
ATOM 3564 N N . ARG A 1 469 ? 21.240 -14.241 -16.007 1.00 83.56 469 ARG A N 1
ATOM 3565 C CA . ARG A 1 469 ? 21.704 -13.507 -17.181 1.00 83.56 469 ARG A CA 1
ATOM 3566 C C . ARG A 1 469 ? 21.348 -14.232 -18.485 1.00 83.56 469 ARG A C 1
ATOM 3568 O O . ARG A 1 469 ? 21.492 -15.450 -18.568 1.00 83.56 469 ARG A O 1
ATOM 3575 N N . TRP A 1 470 ? 21.049 -13.474 -19.543 1.00 86.69 470 TRP A N 1
ATOM 3576 C CA . TRP A 1 470 ? 21.030 -13.997 -20.911 1.00 86.69 470 TRP A CA 1
ATOM 3577 C C . TRP A 1 470 ? 22.383 -14.613 -21.344 1.00 86.69 470 TRP A C 1
ATOM 3579 O O . TRP A 1 470 ? 23.365 -13.882 -21.504 1.00 86.69 470 TRP A O 1
ATOM 3589 N N . PRO A 1 471 ? 22.467 -15.941 -21.575 1.00 80.31 471 PRO A N 1
ATOM 3590 C CA . PRO A 1 471 ? 23.749 -16.626 -21.795 1.00 80.31 471 PRO A CA 1
ATOM 3591 C C . PRO A 1 471 ? 24.459 -16.279 -23.108 1.00 80.31 471 PRO A C 1
ATOM 3593 O O . PRO A 1 471 ? 25.671 -16.447 -23.219 1.00 80.31 471 PRO A O 1
ATOM 3596 N N . GLU A 1 472 ? 23.721 -15.823 -24.122 1.00 84.81 472 GLU A N 1
ATOM 3597 C CA . GLU A 1 472 ? 24.289 -15.532 -25.445 1.00 84.81 472 GLU A CA 1
ATOM 3598 C C . GLU A 1 472 ? 24.878 -14.122 -25.550 1.00 84.81 472 GLU A C 1
ATOM 3600 O O . GLU A 1 472 ? 25.513 -13.799 -26.557 1.00 84.81 472 GLU A O 1
ATOM 3605 N N . MET A 1 473 ? 24.694 -13.295 -24.518 1.00 86.81 473 MET A N 1
ATOM 3606 C CA . MET A 1 473 ? 25.153 -11.913 -24.498 1.00 86.81 473 MET A CA 1
ATOM 3607 C C . MET A 1 473 ? 26.676 -11.830 -24.674 1.00 86.81 473 MET A C 1
ATOM 3609 O O . MET A 1 473 ? 27.434 -12.484 -23.959 1.00 86.81 473 MET A O 1
ATOM 3613 N N . LYS A 1 474 ? 27.134 -11.018 -25.632 1.00 83.81 474 LYS A N 1
ATOM 3614 C CA . LYS A 1 474 ? 28.561 -10.853 -25.970 1.00 83.81 474 LYS A CA 1
ATOM 3615 C C . LYS A 1 474 ? 29.161 -9.554 -25.466 1.00 83.81 474 LYS A C 1
ATOM 3617 O O . LYS A 1 474 ? 30.378 -9.463 -25.329 1.00 83.81 474 LYS A O 1
ATOM 3622 N N . TRP A 1 475 ? 28.336 -8.552 -25.206 1.00 82.81 475 TRP A N 1
ATOM 3623 C CA . TRP A 1 475 ? 28.755 -7.281 -24.633 1.00 82.81 475 TRP A CA 1
ATOM 3624 C C . TRP A 1 475 ? 27.554 -6.543 -24.054 1.00 82.81 475 TRP A C 1
ATOM 3626 O O . TRP A 1 475 ? 26.410 -6.826 -24.413 1.00 82.81 475 TRP A O 1
ATOM 3636 N N . VAL A 1 476 ? 27.844 -5.585 -23.180 1.00 86.00 476 VAL A N 1
ATOM 3637 C CA . VAL A 1 476 ? 26.890 -4.598 -22.682 1.00 86.00 476 VAL A CA 1
ATOM 3638 C C . VAL A 1 476 ? 27.531 -3.217 -22.737 1.00 86.00 476 VAL A C 1
ATOM 3640 O O . VAL A 1 476 ? 28.670 -3.025 -22.316 1.00 86.00 476 VAL A O 1
ATOM 3643 N N . PHE A 1 477 ? 26.811 -2.252 -23.286 1.00 85.00 477 PHE A N 1
ATOM 3644 C CA . PHE A 1 477 ? 27.141 -0.841 -23.230 1.00 85.00 477 PHE A CA 1
ATOM 3645 C C . PHE A 1 477 ? 26.242 -0.193 -22.189 1.00 85.00 477 PHE A C 1
ATOM 3647 O O . PHE A 1 477 ? 25.021 -0.173 -22.340 1.00 85.00 477 PHE A O 1
ATOM 3654 N N . ALA A 1 478 ? 26.850 0.285 -21.111 1.00 86.12 478 ALA A N 1
ATOM 3655 C CA . ALA A 1 478 ? 26.150 0.906 -20.006 1.00 86.12 478 ALA A CA 1
ATOM 3656 C C . ALA A 1 478 ? 26.406 2.413 -20.008 1.00 86.12 478 ALA A C 1
ATOM 3658 O O . ALA A 1 478 ? 27.541 2.871 -20.139 1.00 86.12 478 ALA A O 1
ATOM 3659 N N . ILE A 1 479 ? 25.333 3.181 -19.864 1.00 83.56 479 ILE A N 1
ATOM 3660 C CA . ILE A 1 479 ? 25.327 4.636 -19.971 1.00 83.56 479 ILE A CA 1
ATOM 3661 C C . ILE A 1 479 ? 24.634 5.194 -18.727 1.00 83.56 479 ILE A C 1
ATOM 3663 O O . ILE A 1 479 ? 23.506 4.788 -18.426 1.00 83.56 479 ILE A O 1
ATOM 3667 N N . PRO A 1 480 ? 25.266 6.120 -17.995 1.00 80.69 480 PRO A N 1
ATOM 3668 C CA . PRO A 1 480 ? 24.622 6.771 -16.871 1.00 80.69 480 PRO A CA 1
ATOM 3669 C C . PRO A 1 480 ? 23.575 7.755 -17.397 1.00 80.69 480 PRO A C 1
ATOM 3671 O O . PRO A 1 480 ? 23.824 8.511 -18.332 1.00 80.69 480 PRO A O 1
ATOM 3674 N N . ILE A 1 481 ? 22.404 7.759 -16.776 1.00 74.38 481 ILE A N 1
ATOM 3675 C CA . ILE A 1 481 ? 21.395 8.801 -16.955 1.00 74.38 481 ILE A CA 1
ATOM 3676 C C . ILE A 1 481 ? 21.560 9.714 -15.743 1.00 74.38 481 ILE A C 1
ATOM 3678 O O . ILE A 1 481 ? 21.301 9.298 -14.605 1.00 74.38 481 ILE A O 1
ATOM 3682 N N . SER A 1 482 ? 22.108 10.908 -15.967 1.00 63.78 482 SER A N 1
ATOM 3683 C CA . SER A 1 482 ? 22.680 11.718 -14.902 1.00 63.78 482 SER A CA 1
ATOM 3684 C C . SER A 1 482 ? 21.625 12.346 -13.988 1.00 63.78 482 SER A C 1
ATOM 3686 O O . SER A 1 482 ? 20.506 12.712 -14.358 1.00 63.78 482 SER A O 1
ATOM 3688 N N . ALA A 1 483 ? 22.036 12.468 -12.729 1.00 49.06 483 ALA A N 1
ATOM 3689 C CA . ALA A 1 483 ? 21.428 13.290 -11.692 1.00 49.06 483 ALA A CA 1
ATOM 3690 C C . ALA A 1 483 ? 22.346 14.453 -11.275 1.00 49.06 483 ALA A C 1
ATOM 3692 O O . ALA A 1 483 ? 21.930 15.297 -10.481 1.00 49.06 483 ALA A O 1
ATOM 3693 N N . TYR A 1 484 ? 23.591 14.478 -11.756 1.00 39.75 484 TYR A N 1
ATOM 3694 C CA . TYR A 1 484 ? 24.647 15.327 -11.219 1.00 39.75 484 TYR A CA 1
ATOM 3695 C C . TYR A 1 484 ? 24.762 16.639 -12.000 1.00 39.75 484 TYR A C 1
ATOM 3697 O O . TYR A 1 484 ? 25.723 16.883 -12.721 1.00 39.75 484 TYR A O 1
ATOM 3705 N N . ASP A 1 485 ? 23.779 17.519 -11.818 1.00 38.72 485 ASP A N 1
ATOM 3706 C CA . ASP A 1 485 ? 24.000 18.943 -12.056 1.00 38.72 485 ASP A CA 1
ATOM 3707 C C . ASP A 1 485 ? 24.679 19.502 -10.797 1.00 38.72 485 ASP A C 1
ATOM 3709 O O . ASP A 1 485 ? 24.093 19.474 -9.711 1.00 38.72 485 ASP A O 1
ATOM 3713 N N . ALA A 1 486 ? 25.923 19.977 -10.913 1.00 33.25 486 ALA A N 1
ATOM 3714 C CA . ALA A 1 486 ? 26.800 20.381 -9.801 1.00 33.25 486 ALA A CA 1
ATOM 3715 C C . ALA A 1 486 ? 26.279 21.565 -8.942 1.00 33.25 486 ALA A C 1
ATOM 3717 O O . ALA A 1 486 ? 27.012 22.113 -8.121 1.00 33.25 486 ALA A O 1
ATOM 3718 N N . GLY A 1 487 ? 25.011 21.958 -9.100 1.00 35.56 487 GLY A N 1
ATOM 3719 C CA . GLY A 1 487 ? 24.336 23.000 -8.330 1.00 35.56 487 GLY A CA 1
ATOM 3720 C C . GLY A 1 487 ? 22.877 22.713 -7.949 1.00 35.56 487 GLY A C 1
ATOM 3721 O O . GLY A 1 487 ? 22.246 23.594 -7.364 1.00 35.56 487 GLY A O 1
ATOM 3722 N N . ARG A 1 488 ? 22.310 21.530 -8.242 1.00 34.28 488 ARG A N 1
ATOM 3723 C CA . ARG A 1 488 ? 20.930 21.176 -7.842 1.00 34.28 488 ARG A CA 1
ATOM 3724 C C . ARG A 1 488 ? 20.919 20.019 -6.851 1.00 34.28 488 ARG A C 1
ATOM 3726 O O . ARG A 1 488 ? 21.668 19.059 -6.982 1.00 34.28 488 ARG A O 1
ATOM 3733 N N . ALA A 1 489 ? 20.077 20.131 -5.823 1.00 31.53 489 ALA A N 1
ATOM 3734 C CA . ALA A 1 489 ? 20.020 19.150 -4.747 1.00 31.53 489 ALA A CA 1
ATOM 3735 C C . ALA A 1 489 ? 19.679 17.739 -5.288 1.00 31.53 489 ALA A C 1
ATOM 3737 O O . ALA A 1 489 ? 18.749 17.613 -6.087 1.00 31.53 489 ALA A O 1
ATOM 3738 N N . PRO A 1 490 ? 20.343 16.672 -4.797 1.00 36.47 490 PRO A N 1
ATOM 3739 C CA . PRO A 1 490 ? 20.221 15.283 -5.277 1.00 36.47 490 PRO A CA 1
ATOM 3740 C C . PRO A 1 490 ? 18.835 14.629 -5.093 1.00 36.47 490 PRO A C 1
ATOM 3742 O O . PRO A 1 490 ? 18.667 13.439 -5.331 1.00 36.47 490 PRO A O 1
ATOM 3745 N N . LEU A 1 491 ? 17.832 15.383 -4.643 1.00 38.19 491 LEU A N 1
ATOM 3746 C CA . LEU A 1 491 ? 16.482 14.900 -4.343 1.00 38.19 491 LEU A CA 1
ATOM 3747 C C . LEU A 1 491 ? 15.533 14.933 -5.551 1.00 38.19 491 LEU A C 1
ATOM 3749 O O . LEU A 1 491 ? 14.441 14.373 -5.467 1.00 38.19 491 LEU A O 1
ATOM 3753 N N . GLU A 1 492 ? 15.908 15.595 -6.650 1.00 40.44 492 GLU A N 1
ATOM 3754 C CA . GLU A 1 492 ? 14.994 15.821 -7.779 1.00 40.44 492 GLU A CA 1
ATOM 3755 C C . GLU A 1 492 ? 15.167 14.840 -8.943 1.00 40.44 492 GLU A C 1
ATOM 3757 O O . GLU A 1 492 ? 14.253 14.743 -9.760 1.00 40.44 492 GLU A O 1
ATOM 3762 N N . SER A 1 493 ? 16.279 14.098 -9.021 1.00 43.53 493 SER A N 1
ATOM 3763 C CA . SER A 1 493 ? 16.584 13.139 -10.093 1.00 43.53 493 SER A CA 1
ATOM 3764 C C . SER A 1 493 ? 16.594 11.688 -9.637 1.00 43.53 493 SER A C 1
ATOM 3766 O O . SER A 1 493 ? 17.109 11.369 -8.572 1.00 43.53 493 SER A O 1
ATOM 3768 N N . ARG A 1 494 ? 16.009 10.798 -10.453 1.00 55.41 494 ARG A N 1
ATOM 3769 C CA . ARG A 1 494 ? 16.112 9.344 -10.281 1.00 55.41 494 ARG A CA 1
ATOM 3770 C C . ARG A 1 494 ? 17.311 8.856 -11.093 1.00 55.41 494 ARG A C 1
ATOM 3772 O O . ARG A 1 494 ? 17.145 8.633 -12.289 1.00 55.41 494 ARG A O 1
ATOM 3779 N N . PRO A 1 495 ? 18.504 8.733 -10.494 1.00 66.88 495 PRO A N 1
ATOM 3780 C CA . PRO A 1 495 ? 19.661 8.243 -11.222 1.00 66.88 495 PRO A CA 1
ATOM 3781 C C . PRO A 1 495 ? 19.379 6.824 -11.728 1.00 66.88 495 PRO A C 1
ATOM 3783 O O . PRO A 1 495 ? 18.816 5.975 -11.021 1.00 66.88 495 PRO A O 1
ATOM 3786 N N . ALA A 1 496 ? 19.734 6.595 -12.984 1.00 79.56 496 ALA A N 1
ATOM 3787 C CA . ALA A 1 496 ? 19.466 5.358 -13.692 1.00 79.56 496 ALA A CA 1
ATOM 3788 C C . ALA A 1 496 ? 20.644 5.012 -14.601 1.00 79.56 496 ALA A C 1
ATOM 3790 O O . ALA A 1 496 ? 21.512 5.842 -14.867 1.00 79.56 496 ALA A O 1
ATOM 3791 N N . VAL A 1 497 ? 20.674 3.772 -15.066 1.00 86.06 497 VAL A N 1
ATOM 3792 C CA . VAL A 1 497 ? 21.659 3.295 -16.030 1.00 86.06 497 VAL A CA 1
ATOM 3793 C C . VAL A 1 497 ? 20.909 2.671 -17.189 1.00 86.06 497 VAL A C 1
ATOM 3795 O O . VAL A 1 497 ? 20.083 1.781 -16.996 1.00 86.06 497 VAL A O 1
ATOM 3798 N N . LEU A 1 498 ? 21.176 3.164 -18.388 1.00 88.12 498 LEU A N 1
ATOM 3799 C CA . LEU A 1 498 ? 20.738 2.561 -19.634 1.00 88.12 498 LEU A CA 1
ATOM 3800 C C . LEU A 1 498 ? 21.739 1.467 -20.009 1.00 88.12 498 LEU A C 1
ATOM 3802 O O . LEU A 1 498 ? 22.936 1.726 -20.077 1.00 88.12 498 LEU A O 1
ATOM 3806 N N . HIS A 1 499 ? 21.256 0.262 -20.272 1.00 90.00 499 HIS A N 1
ATOM 3807 C CA . HIS A 1 499 ? 22.031 -0.826 -20.846 1.00 90.00 499 HIS A CA 1
ATOM 3808 C C . HIS A 1 499 ? 21.566 -1.100 -22.265 1.00 90.00 499 HIS A C 1
ATOM 3810 O O . HIS A 1 499 ? 20.368 -1.167 -22.545 1.00 90.00 499 HIS A O 1
ATOM 3816 N N . ILE A 1 500 ? 22.537 -1.301 -23.141 1.00 88.69 500 ILE A N 1
ATOM 3817 C CA . ILE A 1 500 ? 22.348 -1.780 -24.500 1.00 88.69 500 ILE A CA 1
ATOM 3818 C C . ILE A 1 500 ? 23.201 -3.035 -24.616 1.00 88.69 500 ILE A C 1
ATOM 3820 O O . ILE A 1 500 ? 24.408 -2.970 -24.401 1.00 88.69 500 ILE A O 1
ATOM 3824 N N . ASP A 1 501 ? 22.602 -4.174 -24.926 1.00 89.50 501 ASP A N 1
ATOM 3825 C CA . ASP A 1 501 ? 23.317 -5.444 -24.995 1.00 89.50 501 ASP A CA 1
ATOM 3826 C C . ASP A 1 501 ? 22.926 -6.271 -26.222 1.00 89.50 501 ASP A C 1
ATOM 3828 O O . ASP A 1 501 ? 21.882 -6.052 -26.840 1.00 89.50 501 ASP A O 1
ATOM 3832 N N . SER A 1 502 ? 23.811 -7.177 -26.646 1.00 88.31 502 SER A N 1
ATOM 3833 C CA . SER A 1 502 ? 23.607 -7.959 -27.868 1.00 88.31 502 SER A CA 1
ATOM 3834 C C . SER A 1 502 ? 24.363 -9.288 -27.865 1.00 88.31 502 SER A C 1
ATOM 3836 O O . SER A 1 502 ? 25.412 -9.426 -27.230 1.00 88.31 502 SER A O 1
ATOM 3838 N N . ASN A 1 503 ? 23.851 -10.264 -28.624 1.00 88.31 503 ASN A N 1
ATOM 3839 C CA . ASN A 1 503 ? 24.548 -11.517 -28.937 1.00 88.31 503 ASN A CA 1
ATOM 3840 C C . ASN A 1 503 ? 25.513 -11.393 -30.129 1.00 88.31 503 ASN A C 1
ATOM 3842 O O . ASN A 1 503 ? 26.281 -12.315 -30.406 1.00 88.31 503 ASN A O 1
ATOM 3846 N N . VAL A 1 504 ? 25.509 -10.263 -30.835 1.00 83.06 504 VAL A N 1
ATOM 3847 C CA . VAL A 1 504 ? 26.468 -9.991 -31.906 1.00 83.06 504 VAL A CA 1
ATOM 3848 C C . VAL A 1 504 ? 27.806 -9.597 -31.257 1.00 83.06 504 VAL A C 1
ATOM 3850 O O . VAL A 1 504 ? 27.814 -8.730 -30.385 1.00 83.06 504 VAL A O 1
ATOM 3853 N N . PRO A 1 505 ? 28.956 -10.194 -31.622 1.00 78.00 505 PRO A N 1
ATOM 3854 C CA . PRO A 1 505 ? 30.239 -9.836 -31.008 1.00 78.00 505 PRO A CA 1
ATOM 3855 C C . PRO A 1 505 ? 30.746 -8.450 -31.434 1.00 78.00 505 PRO A C 1
ATOM 3857 O O . PRO A 1 505 ? 30.698 -8.124 -32.620 1.00 78.00 505 PRO A O 1
ATOM 3860 N N . VAL A 1 506 ? 31.331 -7.693 -30.493 1.00 68.50 506 VAL A N 1
ATOM 3861 C CA . VAL A 1 506 ? 31.872 -6.324 -30.690 1.00 68.50 506 VAL A CA 1
ATOM 3862 C C . VAL A 1 506 ? 32.747 -6.154 -31.949 1.00 68.50 506 VAL A C 1
ATOM 3864 O O . VAL A 1 506 ? 32.551 -5.165 -32.654 1.00 68.50 506 VAL A O 1
ATOM 3867 N N . PRO A 1 507 ? 33.655 -7.087 -32.321 1.00 66.62 507 PRO A N 1
ATOM 3868 C CA . PRO A 1 507 ? 34.506 -6.924 -33.508 1.00 66.62 507 PRO A CA 1
ATOM 3869 C C . PRO A 1 507 ? 33.745 -6.768 -34.835 1.00 66.62 507 PRO A C 1
ATOM 3871 O O . PRO A 1 507 ? 34.267 -6.180 -35.783 1.00 66.62 507 PRO A O 1
ATOM 3874 N N . TYR A 1 508 ? 32.509 -7.275 -34.907 1.00 64.81 508 TYR A N 1
ATOM 3875 C CA . TYR A 1 508 ? 31.657 -7.186 -36.098 1.00 64.81 508 TYR A CA 1
ATOM 3876 C C . TYR A 1 508 ? 30.848 -5.892 -36.174 1.00 64.81 508 TYR A C 1
ATOM 3878 O O . TYR A 1 508 ? 30.164 -5.665 -37.168 1.00 64.81 508 TYR A O 1
ATOM 3886 N N . PHE A 1 509 ? 30.928 -5.037 -35.155 1.00 61.75 509 PHE A N 1
ATOM 3887 C CA . PHE A 1 509 ? 30.240 -3.755 -35.159 1.00 61.75 509 PHE A CA 1
ATOM 3888 C C . PHE A 1 509 ? 31.032 -2.652 -35.889 1.00 61.75 509 PHE A C 1
ATOM 3890 O O . PHE A 1 509 ? 30.490 -1.572 -36.092 1.00 61.75 509 PHE A O 1
ATOM 3897 N N . ASP A 1 510 ? 32.265 -2.903 -36.359 1.00 53.59 510 ASP A N 1
ATOM 3898 C CA . ASP A 1 510 ? 33.177 -1.872 -36.916 1.00 53.59 510 ASP A CA 1
ATOM 3899 C C . ASP A 1 510 ? 33.299 -0.655 -35.979 1.00 53.59 510 ASP A C 1
ATOM 3901 O O . ASP A 1 510 ? 33.242 0.500 -36.395 1.00 53.59 510 ASP A O 1
ATOM 3905 N N . LEU A 1 511 ? 33.438 -0.945 -34.682 1.00 50.88 511 LEU A N 1
ATOM 3906 C CA . LEU A 1 511 ? 33.620 0.038 -33.620 1.00 50.88 511 LEU A CA 1
ATOM 3907 C C . LEU A 1 511 ? 35.101 0.116 -33.255 1.00 50.88 511 LEU A C 1
ATOM 3909 O O . LEU A 1 511 ? 35.452 -0.037 -32.088 1.00 50.88 511 LEU A O 1
ATOM 3913 N N . ASP A 1 512 ? 35.965 0.440 -34.224 1.00 51.75 512 ASP A N 1
ATOM 3914 C CA . ASP A 1 512 ? 37.262 1.085 -33.928 1.00 51.75 512 ASP A CA 1
ATOM 3915 C C . ASP A 1 512 ? 37.015 2.516 -33.385 1.00 51.75 512 ASP A C 1
ATOM 3917 O O . ASP A 1 512 ? 37.703 3.468 -33.743 1.00 51.75 512 ASP A O 1
ATOM 3921 N N . LEU A 1 513 ? 35.962 2.672 -32.575 1.00 57.19 513 LEU A N 1
ATOM 3922 C CA . LEU A 1 513 ? 35.614 3.886 -31.883 1.00 57.19 513 LEU A CA 1
ATOM 3923 C C . LEU A 1 513 ? 36.566 4.014 -30.707 1.00 57.19 513 LEU A C 1
ATOM 3925 O O . LEU A 1 513 ? 36.729 3.074 -29.919 1.00 57.19 513 LEU A O 1
ATOM 3929 N N . THR A 1 514 ? 37.183 5.178 -30.577 1.00 62.62 514 THR A N 1
ATOM 3930 C CA . THR A 1 514 ? 37.961 5.486 -29.382 1.00 62.62 514 THR A CA 1
ATOM 3931 C C . THR A 1 514 ? 37.046 5.495 -28.156 1.00 62.62 514 THR A C 1
ATOM 3933 O O . THR A 1 514 ? 35.823 5.628 -28.257 1.00 62.62 514 THR A O 1
ATOM 3936 N N . GLU A 1 515 ? 37.633 5.366 -26.967 1.00 62.94 515 GLU A N 1
ATOM 3937 C CA . GLU A 1 515 ? 36.897 5.524 -25.707 1.00 62.94 515 GLU A CA 1
ATOM 3938 C C . GLU A 1 515 ? 36.114 6.854 -25.677 1.00 62.94 515 GLU A C 1
ATOM 3940 O O . GLU A 1 515 ? 34.972 6.893 -25.224 1.00 62.94 515 GLU A O 1
ATOM 3945 N N . ASP A 1 516 ? 36.667 7.915 -26.272 1.00 63.12 516 ASP A N 1
ATOM 3946 C CA . ASP A 1 516 ? 36.013 9.221 -26.412 1.00 63.12 516 ASP A CA 1
ATOM 3947 C C . ASP A 1 516 ? 34.776 9.190 -27.319 1.00 63.12 516 ASP A C 1
ATOM 3949 O O . ASP A 1 516 ? 33.769 9.831 -27.017 1.00 63.12 516 ASP A O 1
ATOM 3953 N N . GLU A 1 517 ? 34.813 8.446 -28.425 1.00 63.38 517 GLU A N 1
ATOM 3954 C CA . GLU A 1 517 ? 33.666 8.311 -29.328 1.00 63.38 517 GLU A CA 1
ATOM 3955 C C . GLU A 1 517 ? 32.550 7.484 -28.686 1.00 63.38 517 GLU A C 1
ATOM 3957 O O . GLU A 1 517 ? 31.371 7.824 -28.808 1.00 63.38 517 GLU A O 1
ATOM 3962 N N . TRP A 1 518 ? 32.910 6.445 -27.933 1.00 66.00 518 TRP A N 1
ATOM 3963 C CA . TRP A 1 518 ? 31.964 5.697 -27.111 1.00 66.00 518 TRP A CA 1
ATOM 3964 C C . TRP A 1 518 ? 31.312 6.562 -26.042 1.00 66.00 518 TRP A C 1
ATOM 3966 O O . TRP A 1 518 ? 30.087 6.550 -25.907 1.00 66.00 518 TRP A O 1
ATOM 3976 N N . ASN A 1 519 ? 32.108 7.363 -25.335 1.00 65.06 519 ASN A N 1
ATOM 3977 C CA . ASN A 1 519 ? 31.599 8.341 -24.383 1.00 65.06 519 ASN A CA 1
ATOM 3978 C C . ASN A 1 519 ? 30.668 9.345 -25.071 1.00 65.06 519 ASN A C 1
ATOM 3980 O O . ASN A 1 519 ? 29.597 9.640 -24.549 1.00 65.06 519 ASN A O 1
ATOM 3984 N N . TRP A 1 520 ? 31.011 9.810 -26.275 1.00 66.38 520 TRP A N 1
ATOM 3985 C CA . TRP A 1 520 ? 30.178 10.730 -27.049 1.00 66.38 520 TRP A CA 1
ATOM 3986 C C . TRP A 1 520 ? 28.814 10.131 -27.419 1.00 66.38 520 TRP A C 1
ATOM 3988 O O . TRP A 1 520 ? 27.787 10.762 -27.164 1.00 66.38 520 TRP A O 1
ATOM 3998 N N . TYR A 1 521 ? 28.767 8.909 -27.963 1.00 66.69 521 TYR A N 1
ATOM 3999 C CA . TYR A 1 521 ? 27.495 8.223 -28.238 1.00 66.69 521 TYR A CA 1
ATOM 4000 C C . TYR A 1 521 ? 26.715 7.944 -26.952 1.00 66.69 521 TYR A C 1
ATOM 4002 O O . TYR A 1 521 ? 25.497 8.121 -26.922 1.00 66.69 521 TYR A O 1
ATOM 4010 N N . GLY A 1 522 ? 27.414 7.561 -25.881 1.00 64.81 522 GLY A N 1
ATOM 4011 C CA . GLY A 1 522 ? 26.831 7.377 -24.558 1.00 64.81 522 GLY A CA 1
ATOM 4012 C C . GLY A 1 522 ? 26.132 8.641 -24.067 1.00 64.81 522 GLY A C 1
ATOM 4013 O O . GLY A 1 522 ? 24.957 8.581 -23.720 1.00 64.81 522 GLY A O 1
ATOM 4014 N N . HIS A 1 523 ? 26.794 9.797 -24.143 1.00 66.69 523 HIS A N 1
ATOM 4015 C CA . HIS A 1 523 ? 26.183 11.087 -23.820 1.00 66.69 523 HIS A CA 1
ATOM 4016 C C . HIS A 1 523 ? 24.945 11.363 -24.674 1.00 66.69 523 HIS A C 1
ATOM 4018 O O . HIS A 1 523 ? 23.921 11.750 -24.132 1.00 66.69 523 HIS A O 1
ATOM 4024 N N . ARG A 1 524 ? 24.972 11.083 -25.983 1.00 66.56 524 ARG A N 1
ATOM 4025 C CA . ARG A 1 524 ? 23.804 11.291 -26.859 1.00 66.56 524 ARG A CA 1
ATOM 4026 C C . ARG A 1 524 ? 22.607 10.414 -26.502 1.00 66.56 524 ARG A C 1
ATOM 4028 O O . ARG A 1 524 ? 21.479 10.896 -26.506 1.00 66.56 524 ARG A O 1
ATOM 4035 N N . PHE A 1 525 ? 22.827 9.135 -26.215 1.00 69.62 525 PHE A N 1
ATOM 4036 C CA . PHE A 1 525 ? 21.748 8.238 -25.796 1.00 69.62 525 PHE A CA 1
ATOM 4037 C C . PHE A 1 525 ? 21.246 8.579 -24.385 1.00 69.62 525 PHE A C 1
ATOM 4039 O O . PHE A 1 525 ? 20.042 8.517 -24.134 1.00 69.62 525 PHE A O 1
ATOM 4046 N N . GLY A 1 526 ? 22.150 9.000 -23.495 1.00 63.88 526 GLY A N 1
ATOM 4047 C CA . GLY A 1 526 ? 21.821 9.567 -22.188 1.00 63.88 526 GLY A CA 1
ATOM 4048 C C . GLY A 1 526 ? 20.938 10.810 -22.311 1.00 63.88 526 GLY A C 1
ATOM 4049 O O . GLY A 1 526 ? 19.869 10.838 -21.710 1.00 63.88 526 GLY A O 1
ATOM 4050 N N . ASP A 1 527 ? 21.306 11.766 -23.173 1.00 64.00 527 ASP A N 1
ATOM 4051 C CA . ASP A 1 527 ? 20.560 13.004 -23.447 1.00 64.00 527 ASP A CA 1
ATOM 4052 C C . ASP A 1 527 ? 19.111 12.720 -23.871 1.00 64.00 527 ASP A C 1
ATOM 4054 O O . ASP A 1 527 ? 18.199 13.451 -23.490 1.00 64.00 527 ASP A O 1
ATOM 4058 N N . VAL A 1 528 ? 18.869 11.660 -24.656 1.00 64.06 528 VAL A N 1
ATOM 4059 C CA . VAL A 1 528 ? 17.510 11.268 -25.071 1.00 64.06 528 VAL A CA 1
ATOM 4060 C C . VAL A 1 528 ? 16.673 10.870 -23.858 1.00 64.06 528 VAL A C 1
ATOM 4062 O O . VAL A 1 528 ? 15.546 11.347 -23.708 1.00 64.06 528 VAL A O 1
ATOM 4065 N N . ILE A 1 529 ? 17.214 10.033 -22.969 1.00 65.44 529 ILE A N 1
ATOM 4066 C CA . ILE A 1 529 ? 16.496 9.617 -21.760 1.00 65.44 529 ILE A CA 1
ATOM 4067 C C . ILE A 1 529 ? 16.361 10.775 -20.774 1.00 65.44 529 ILE A C 1
ATOM 4069 O O . ILE A 1 529 ? 15.288 10.951 -20.207 1.00 65.44 529 ILE A O 1
ATOM 4073 N N . GLU A 1 530 ? 17.399 11.588 -20.592 1.00 65.69 530 GLU A N 1
ATOM 4074 C CA . GLU A 1 530 ? 17.354 12.771 -19.734 1.00 65.69 530 GLU A CA 1
ATOM 4075 C C . GLU A 1 530 ? 16.356 13.804 -20.235 1.00 65.69 530 GLU A C 1
ATOM 4077 O O . GLU A 1 530 ? 15.660 14.414 -19.430 1.00 65.69 530 GLU A O 1
ATOM 4082 N N . LEU A 1 531 ? 16.234 13.993 -21.549 1.00 61.44 531 LEU A N 1
ATOM 4083 C CA . LEU A 1 531 ? 15.240 14.890 -22.117 1.00 61.44 531 LEU A CA 1
ATOM 4084 C C . LEU A 1 531 ? 13.830 14.357 -21.897 1.00 61.44 531 LEU A C 1
ATOM 4086 O O . LEU A 1 531 ? 12.951 15.137 -21.535 1.00 61.44 531 LEU A O 1
ATOM 4090 N N . VAL A 1 532 ? 13.610 13.054 -22.103 1.00 62.06 532 VAL A N 1
ATOM 4091 C CA . VAL A 1 532 ? 12.331 12.412 -21.778 1.00 62.06 532 VAL A CA 1
ATOM 4092 C C . VAL A 1 532 ? 12.038 12.632 -20.299 1.00 62.06 532 VAL A C 1
ATOM 4094 O O . VAL A 1 532 ? 11.021 13.224 -19.967 1.00 62.06 532 VAL A O 1
ATOM 4097 N N . ASP A 1 533 ? 12.958 12.270 -19.413 1.00 62.12 533 ASP A N 1
ATOM 4098 C CA . ASP A 1 533 ? 12.801 12.399 -17.969 1.00 62.12 533 ASP A CA 1
ATOM 4099 C C . ASP A 1 533 ? 12.572 13.857 -17.530 1.00 62.12 533 ASP A C 1
ATOM 4101 O O . ASP A 1 533 ? 11.646 14.149 -16.779 1.00 62.12 533 ASP A O 1
ATOM 4105 N N . HIS A 1 534 ? 13.324 14.810 -18.079 1.00 62.12 534 HIS A N 1
ATOM 4106 C CA . HIS A 1 534 ? 13.131 16.238 -17.849 1.00 62.12 534 HIS A CA 1
ATOM 4107 C C . HIS A 1 534 ? 11.761 16.708 -18.341 1.00 62.12 534 HIS A C 1
ATOM 4109 O O . HIS A 1 534 ? 11.055 17.410 -17.618 1.00 62.12 534 HIS A O 1
ATOM 4115 N N . ALA A 1 535 ? 11.358 16.327 -19.553 1.00 56.41 535 ALA A N 1
ATOM 4116 C CA . ALA A 1 535 ? 10.055 16.662 -20.113 1.00 56.41 535 ALA A CA 1
ATOM 4117 C C . ALA A 1 535 ? 8.918 16.106 -19.246 1.00 56.41 535 ALA A C 1
ATOM 4119 O O . ALA A 1 535 ? 7.941 16.819 -19.003 1.00 56.41 535 ALA A O 1
ATOM 4120 N N . LEU A 1 536 ? 9.077 14.884 -18.728 1.00 57.19 536 LEU A N 1
ATOM 4121 C CA . LEU A 1 536 ? 8.144 14.275 -17.789 1.00 57.19 536 LEU A CA 1
ATOM 4122 C C . LEU A 1 536 ? 8.111 15.051 -16.462 1.00 57.19 536 LEU A C 1
ATOM 4124 O O . LEU A 1 536 ? 7.026 15.442 -16.041 1.00 57.19 536 LEU A O 1
ATOM 4128 N N . ARG A 1 537 ? 9.260 15.431 -15.882 1.00 56.84 537 ARG A N 1
ATOM 4129 C CA . ARG A 1 537 ? 9.355 16.264 -14.659 1.00 56.84 537 ARG A CA 1
ATOM 4130 C C . ARG A 1 537 ? 8.763 17.666 -14.786 1.00 56.84 537 ARG A C 1
ATOM 4132 O O . ARG A 1 537 ? 8.312 18.243 -13.795 1.00 56.84 537 ARG A O 1
ATOM 4139 N N . GLN A 1 538 ? 8.783 18.244 -15.986 1.00 50.12 538 GLN A N 1
ATOM 4140 C CA . GLN A 1 538 ? 8.143 19.533 -16.267 1.00 50.12 538 GLN A CA 1
ATOM 4141 C C . GLN A 1 538 ? 6.620 19.415 -16.370 1.00 50.12 538 GLN A C 1
ATOM 4143 O O . GLN A 1 538 ? 5.919 20.434 -16.297 1.00 50.12 538 GLN A O 1
ATOM 4148 N N . LEU A 1 539 ? 6.080 18.197 -16.510 1.00 46.25 539 LEU A N 1
ATOM 4149 C CA . LEU A 1 539 ? 4.653 17.991 -16.335 1.00 46.25 539 LEU A CA 1
ATOM 4150 C C . LEU A 1 539 ? 4.287 18.377 -14.895 1.00 46.25 539 LEU A C 1
ATOM 4152 O O . LEU A 1 539 ? 5.053 18.128 -13.963 1.00 46.25 539 LEU A O 1
ATOM 4156 N N . PRO A 1 540 ? 3.098 18.960 -14.667 1.00 42.22 540 PRO A N 1
ATOM 4157 C CA . PRO A 1 540 ? 2.646 19.353 -13.329 1.00 42.22 540 PRO A CA 1
ATOM 4158 C C . PRO A 1 540 ? 2.659 18.223 -12.283 1.00 42.22 540 PRO A C 1
ATOM 4160 O O . PRO A 1 540 ? 2.481 18.510 -11.100 1.00 42.22 540 PRO A O 1
ATOM 4163 N N . TYR A 1 541 ? 2.830 16.982 -12.741 1.00 45.59 541 TYR A N 1
ATOM 4164 C CA . TYR A 1 541 ? 2.510 15.725 -12.080 1.00 45.59 541 TYR A CA 1
ATOM 4165 C C . TYR A 1 541 ? 3.750 14.948 -11.591 1.00 45.59 541 TYR A C 1
ATOM 4167 O O . TYR A 1 541 ? 3.674 14.163 -10.653 1.00 45.59 541 TYR A O 1
ATOM 4175 N N . ASP A 1 542 ? 4.934 15.205 -12.153 1.00 38.00 542 ASP A N 1
ATOM 4176 C CA . ASP A 1 542 ? 6.127 14.377 -11.899 1.00 38.00 542 ASP A CA 1
ATOM 4177 C C . ASP A 1 542 ? 7.183 15.064 -11.013 1.00 38.00 542 ASP A C 1
ATOM 4179 O O . ASP A 1 542 ? 8.371 14.745 -11.026 1.00 38.00 542 ASP A O 1
ATOM 4183 N N . ARG A 1 543 ? 6.761 16.030 -10.185 1.00 43.19 543 ARG A N 1
ATOM 4184 C CA . ARG A 1 543 ? 7.638 16.549 -9.124 1.00 43.19 543 ARG A CA 1
ATOM 4185 C C . ARG A 1 543 ? 7.787 15.474 -8.052 1.00 43.19 543 ARG A C 1
ATOM 4187 O O . ARG A 1 543 ? 6.787 14.946 -7.567 1.00 43.19 543 ARG A O 1
ATOM 4194 N N . ALA A 1 544 ? 9.035 15.153 -7.702 1.00 34.91 544 ALA A N 1
ATOM 4195 C CA . ALA A 1 544 ? 9.384 14.066 -6.793 1.00 34.91 544 ALA A CA 1
ATOM 4196 C C . ALA A 1 544 ? 8.470 14.018 -5.548 1.00 34.91 544 ALA A C 1
ATOM 4198 O O . ALA A 1 544 ? 8.170 15.069 -4.967 1.00 34.91 544 ALA A O 1
ATOM 4199 N N . PRO A 1 545 ? 8.029 12.823 -5.104 1.00 33.78 545 PRO A N 1
ATOM 4200 C CA . PRO A 1 545 ? 7.236 12.686 -3.889 1.00 33.78 545 PRO A CA 1
ATOM 4201 C C . PRO A 1 545 ? 8.035 13.233 -2.698 1.00 33.78 545 PRO A C 1
ATOM 4203 O O . PRO A 1 545 ? 8.985 12.607 -2.239 1.00 33.78 545 PRO A O 1
ATOM 4206 N N . GLY A 1 546 ? 7.664 14.428 -2.232 1.00 36.56 546 GLY A N 1
ATOM 4207 C CA . GLY A 1 546 ? 8.359 15.150 -1.161 1.00 36.56 546 GLY A CA 1
ATOM 4208 C C . GLY A 1 546 ? 8.837 16.559 -1.527 1.00 36.56 546 GLY A C 1
ATOM 4209 O O . GLY A 1 546 ? 9.104 17.341 -0.618 1.00 36.56 546 GLY A O 1
ATOM 4210 N N . VAL A 1 547 ? 8.881 16.942 -2.809 1.00 33.12 547 VAL A N 1
ATOM 4211 C CA . VAL A 1 547 ? 9.191 18.328 -3.201 1.00 33.12 547 VAL A CA 1
ATOM 4212 C C . VAL A 1 547 ? 7.905 19.150 -3.169 1.00 33.12 547 VAL A C 1
ATOM 4214 O O . VAL A 1 547 ? 7.092 19.157 -4.092 1.00 33.12 547 VAL A O 1
ATOM 4217 N N . SER A 1 548 ? 7.716 19.810 -2.030 1.00 32.59 548 SER A N 1
ATOM 4218 C CA . SER A 1 548 ? 6.644 20.757 -1.737 1.00 32.59 548 SER A CA 1
ATOM 4219 C C . SER A 1 548 ? 6.418 21.740 -2.900 1.00 32.59 548 SER A C 1
ATOM 4221 O O . SER A 1 548 ? 7.208 22.654 -3.129 1.00 32.59 548 SER A O 1
ATOM 4223 N N . ARG A 1 549 ? 5.269 21.642 -3.584 1.00 30.88 549 ARG A N 1
ATOM 4224 C CA . ARG A 1 549 ? 4.474 22.866 -3.712 1.00 30.88 549 ARG A CA 1
ATOM 4225 C C . ARG A 1 549 ? 3.993 23.135 -2.298 1.00 30.88 549 ARG A C 1
ATOM 4227 O O . ARG A 1 549 ? 3.370 22.250 -1.712 1.00 30.88 549 ARG A O 1
ATOM 4234 N N . THR A 1 550 ? 4.331 24.312 -1.776 1.00 29.53 550 THR A N 1
ATOM 4235 C CA . THR A 1 550 ? 3.728 24.894 -0.575 1.00 29.53 550 THR A CA 1
ATOM 4236 C C . THR A 1 550 ? 2.312 24.364 -0.431 1.00 29.53 550 THR A C 1
ATOM 4238 O O . THR A 1 550 ? 1.534 24.496 -1.380 1.00 29.53 550 THR A O 1
ATOM 4241 N N . ALA A 1 551 ? 2.045 23.686 0.696 1.00 31.59 551 ALA A N 1
ATOM 4242 C CA . ALA A 1 551 ? 0.749 23.104 1.031 1.00 31.59 551 ALA A CA 1
ATOM 4243 C C . ALA A 1 551 ? -0.342 23.980 0.428 1.00 31.59 551 ALA A C 1
ATOM 4245 O O . ALA A 1 551 ? -0.355 25.171 0.746 1.00 31.59 551 ALA A O 1
ATOM 4246 N N . ILE A 1 552 ? -1.144 23.429 -0.500 1.00 32.25 552 ILE A N 1
ATOM 4247 C CA . ILE A 1 552 ? -2.165 24.195 -1.226 1.00 32.25 552 ILE A CA 1
ATOM 4248 C C . ILE A 1 552 ? -2.884 25.034 -0.167 1.00 32.25 552 ILE A C 1
ATOM 4250 O O . ILE A 1 552 ? -3.503 24.440 0.724 1.00 32.25 552 ILE A O 1
ATOM 4254 N N . PRO A 1 553 ? -2.709 26.374 -0.166 1.00 28.47 553 PRO A N 1
ATOM 4255 C CA . PRO A 1 553 ? -3.266 27.189 0.892 1.00 28.47 553 PRO A CA 1
ATOM 4256 C C . PRO A 1 553 ? -4.768 26.967 0.888 1.00 28.47 553 PRO A C 1
ATOM 4258 O O . PRO A 1 553 ? -5.349 26.694 -0.162 1.00 28.47 553 PRO A O 1
ATOM 4261 N N . ASP A 1 554 ? -5.362 27.058 2.072 1.00 34.12 554 ASP A N 1
ATOM 4262 C CA . ASP A 1 554 ? -6.749 26.723 2.408 1.00 34.12 554 ASP A CA 1
ATOM 4263 C C . ASP A 1 554 ? -7.771 27.678 1.740 1.00 34.12 554 ASP A C 1
ATOM 4265 O O . ASP A 1 554 ? -8.684 28.200 2.375 1.00 34.12 554 ASP A O 1
ATOM 4269 N N . ARG A 1 555 ? -7.588 27.968 0.448 1.00 28.95 555 ARG A N 1
ATOM 4270 C CA . ARG A 1 555 ? -8.476 28.740 -0.406 1.00 28.95 555 ARG A CA 1
ATOM 4271 C C . ARG A 1 555 ? -9.412 27.795 -1.136 1.00 28.95 555 ARG A C 1
ATOM 4273 O O . ARG A 1 555 ? -9.047 26.706 -1.574 1.00 28.95 555 ARG A O 1
ATOM 4280 N N . GLU A 1 556 ? -10.646 28.253 -1.224 1.00 29.77 556 GLU A N 1
ATOM 4281 C CA . GLU A 1 556 ? -11.731 27.644 -1.966 1.00 29.77 556 GLU A CA 1
ATOM 4282 C C . GLU A 1 556 ? -11.273 27.385 -3.407 1.00 29.77 556 GLU A C 1
ATOM 4284 O O . GLU A 1 556 ? -11.027 28.319 -4.167 1.00 29.77 556 GLU A O 1
ATOM 4289 N N . ILE A 1 557 ? -11.110 26.112 -3.778 1.00 32.09 557 ILE A N 1
ATOM 4290 C CA . ILE A 1 557 ? -11.058 25.735 -5.190 1.00 32.09 557 ILE A CA 1
ATOM 4291 C C . ILE A 1 557 ? -12.497 25.894 -5.680 1.00 32.09 557 ILE A C 1
ATOM 4293 O O . ILE A 1 557 ? -13.307 24.968 -5.590 1.00 32.09 557 ILE A O 1
ATOM 4297 N N . THR A 1 558 ? -12.848 27.110 -6.088 1.00 24.91 558 THR A N 1
ATOM 4298 C CA . THR A 1 558 ? -14.087 27.369 -6.810 1.00 24.91 558 THR A CA 1
ATOM 4299 C C . THR A 1 558 ? -14.042 26.573 -8.112 1.00 24.91 558 THR A C 1
ATOM 4301 O O . THR A 1 558 ? -13.004 26.477 -8.769 1.00 24.91 558 THR A O 1
ATOM 4304 N N . LEU A 1 559 ? -15.170 25.953 -8.466 1.00 29.78 559 LEU A N 1
ATOM 4305 C CA . LEU A 1 559 ? -15.321 25.162 -9.693 1.00 29.78 559 LEU A CA 1
ATOM 4306 C C . LEU A 1 559 ? -15.017 25.976 -10.966 1.00 29.78 559 LEU A C 1
ATOM 4308 O O . LEU A 1 559 ? -14.715 25.376 -11.989 1.00 29.78 559 LEU A O 1
ATOM 4312 N N . ASP A 1 560 ? -14.984 27.307 -10.872 1.00 26.39 560 ASP A N 1
ATOM 4313 C CA . ASP A 1 560 ? -14.596 28.217 -11.958 1.00 26.39 560 ASP A CA 1
ATOM 4314 C C . ASP A 1 560 ? -13.069 28.366 -12.135 1.00 26.39 560 ASP A C 1
ATOM 4316 O O . ASP A 1 560 ? -12.607 28.894 -13.143 1.00 26.39 560 ASP A O 1
ATOM 4320 N N . GLY A 1 561 ? -12.266 27.902 -11.168 1.00 24.88 561 GLY A N 1
ATOM 4321 C CA . GLY A 1 561 ? -10.796 27.895 -11.223 1.00 24.88 561 GLY A CA 1
ATOM 4322 C C . GLY A 1 561 ? -10.185 26.520 -11.509 1.00 24.88 561 GLY A C 1
ATOM 4323 O O . GLY A 1 561 ? -8.979 26.413 -11.743 1.00 24.88 561 GLY A O 1
ATOM 4324 N N . VAL A 1 562 ? -11.001 25.461 -11.517 1.00 30.41 562 VAL A N 1
ATOM 4325 C CA . VAL A 1 562 ? -10.609 24.176 -12.097 1.00 30.41 562 VAL A CA 1
ATOM 4326 C C . VAL A 1 562 ? -10.789 24.330 -13.593 1.00 30.41 562 VAL A C 1
ATOM 4328 O O . VAL A 1 562 ? -11.866 24.072 -14.118 1.00 30.41 562 VAL A O 1
ATOM 4331 N N . VAL A 1 563 ? -9.732 24.758 -14.287 1.00 26.05 563 VAL A N 1
ATOM 4332 C CA . VAL A 1 563 ? -9.644 24.495 -15.724 1.00 26.05 563 VAL A CA 1
ATOM 4333 C C . VAL A 1 563 ? -9.849 22.984 -15.851 1.00 26.05 563 VAL A C 1
ATOM 4335 O O . VAL A 1 563 ? -9.034 22.235 -15.295 1.00 26.05 563 VAL A O 1
ATOM 4338 N N . PRO A 1 564 ? -10.951 22.509 -16.463 1.00 25.36 564 PRO A N 1
ATOM 4339 C CA . PRO A 1 564 ? -11.111 21.087 -16.692 1.00 25.36 564 PRO A CA 1
ATOM 4340 C C . PRO A 1 564 ? -9.844 20.624 -17.402 1.00 25.36 564 PRO A C 1
ATOM 4342 O O . PRO A 1 564 ? -9.307 21.349 -18.241 1.00 25.36 564 PRO A O 1
ATOM 4345 N N . ALA A 1 565 ? -9.323 19.453 -17.040 1.00 34.78 565 ALA A N 1
ATOM 4346 C CA . ALA A 1 565 ? -8.276 18.806 -17.817 1.00 34.78 565 ALA A CA 1
ATOM 4347 C C . ALA A 1 565 ? -8.861 18.427 -19.193 1.00 34.78 565 ALA A C 1
ATOM 4349 O O . ALA A 1 565 ? -9.125 17.264 -19.488 1.00 34.78 565 ALA A O 1
ATOM 4350 N N . GLU A 1 566 ? -9.142 19.426 -20.029 1.00 30.52 566 GLU A N 1
ATOM 4351 C CA . GLU A 1 566 ? -9.466 19.285 -21.431 1.00 30.52 566 GLU A CA 1
ATOM 4352 C C . GLU A 1 566 ? -8.200 18.843 -22.134 1.00 30.52 566 GLU A C 1
ATOM 4354 O O . GLU A 1 566 ? -7.458 19.645 -22.701 1.00 30.52 566 GLU A O 1
ATOM 4359 N N . ARG A 1 567 ? -7.970 17.526 -22.100 1.00 38.97 567 ARG A N 1
ATOM 4360 C CA . ARG A 1 567 ? -6.828 16.883 -22.750 1.00 38.97 567 ARG A CA 1
ATOM 4361 C C . ARG A 1 567 ? -5.501 17.446 -22.182 1.00 38.97 567 ARG A C 1
ATOM 4363 O O . ARG A 1 567 ? -5.496 18.382 -21.384 1.00 38.97 567 ARG A O 1
ATOM 4370 N N . PRO A 1 568 ? -4.338 16.854 -22.499 1.00 35.25 568 PRO A N 1
ATOM 4371 C CA . PRO A 1 568 ? -3.071 17.466 -22.120 1.00 35.25 568 PRO A CA 1
ATOM 4372 C C . PRO A 1 568 ? -3.096 18.938 -22.547 1.00 35.25 568 PRO A C 1
ATOM 4374 O O . PRO A 1 568 ? -3.508 19.238 -23.675 1.00 35.25 568 PRO A O 1
ATOM 4377 N N . THR A 1 569 ? -2.740 19.841 -21.624 1.00 37.88 569 THR A N 1
ATOM 4378 C CA . THR A 1 569 ? -2.676 21.286 -21.895 1.00 37.88 569 THR A CA 1
ATOM 4379 C C . THR A 1 569 ? -1.953 21.507 -23.222 1.00 37.88 569 THR A C 1
ATOM 4381 O O . THR A 1 569 ? -1.078 20.715 -23.572 1.00 37.88 569 THR A O 1
ATOM 4384 N N . ALA A 1 570 ? -2.270 22.565 -23.978 1.00 35.62 570 ALA A N 1
ATOM 4385 C CA . ALA A 1 570 ? -1.562 22.860 -25.232 1.00 35.62 570 ALA A CA 1
ATOM 4386 C C . ALA A 1 570 ? -0.033 22.777 -25.055 1.00 35.62 570 ALA A C 1
ATOM 4388 O O . ALA A 1 570 ? 0.655 22.283 -25.936 1.00 35.62 570 ALA A O 1
ATOM 4389 N N . ARG A 1 571 ? 0.465 23.126 -23.859 1.00 32.12 571 ARG A N 1
ATOM 4390 C CA . ARG A 1 571 ? 1.853 22.962 -23.415 1.00 32.12 571 ARG A CA 1
ATOM 4391 C C . ARG A 1 571 ? 2.279 21.505 -23.180 1.00 32.12 571 ARG A C 1
ATOM 4393 O O . ARG A 1 571 ? 3.335 21.137 -23.658 1.00 32.12 571 ARG A O 1
ATOM 4400 N N . GLY A 1 572 ? 1.483 20.667 -22.513 1.00 33.47 572 GLY A N 1
ATOM 4401 C CA . GLY A 1 572 ? 1.748 19.227 -22.366 1.00 33.47 572 GLY A CA 1
ATOM 4402 C C . GLY A 1 572 ? 1.689 18.459 -23.692 1.00 33.47 572 GLY A C 1
ATOM 4403 O O . GLY A 1 572 ? 2.534 17.611 -23.937 1.00 33.47 572 GLY A O 1
ATOM 4404 N N . LYS A 1 573 ? 0.765 18.814 -24.597 1.00 36.50 573 LYS A N 1
ATOM 4405 C CA . LYS A 1 573 ? 0.769 18.320 -25.985 1.00 36.50 573 LYS A CA 1
ATOM 4406 C C . LYS A 1 573 ? 1.960 18.838 -26.772 1.00 36.50 573 LYS A C 1
ATOM 4408 O O . LYS A 1 573 ? 2.507 18.073 -27.544 1.00 36.50 573 LYS A O 1
ATOM 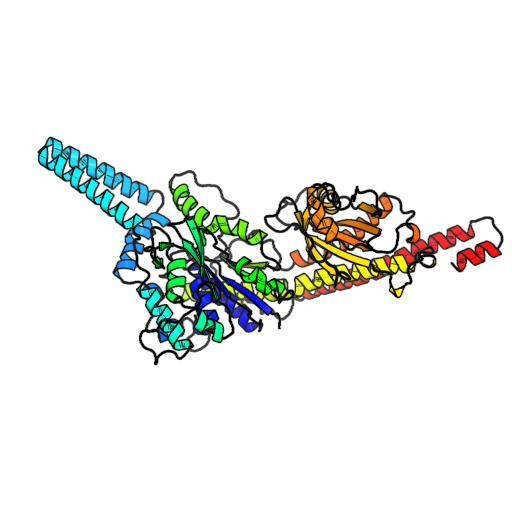4413 N N . LEU A 1 574 ? 2.369 20.094 -26.576 1.00 36.53 574 LEU A N 1
ATOM 4414 C CA . LEU A 1 574 ? 3.586 20.635 -27.185 1.00 36.53 574 LEU A CA 1
ATOM 4415 C C . LEU A 1 574 ? 4.843 19.952 -26.651 1.00 36.53 574 LEU A C 1
ATOM 4417 O O . LEU A 1 574 ? 5.773 19.787 -27.416 1.00 36.53 574 LEU A O 1
ATOM 4421 N N . VAL A 1 575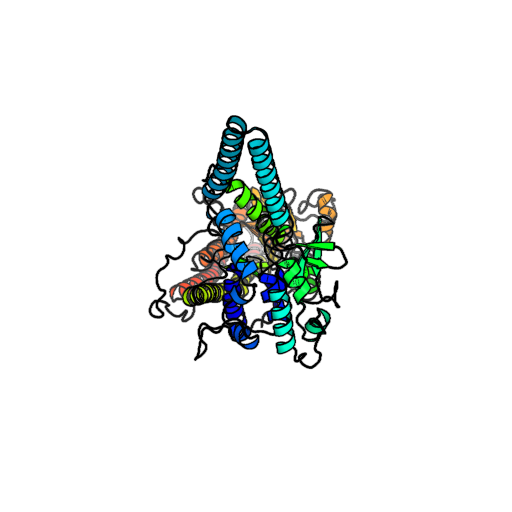 ? 4.886 19.576 -25.372 1.00 37.34 575 VAL A N 1
ATOM 4422 C CA . VAL A 1 575 ? 6.042 18.919 -24.744 1.00 37.34 575 VAL A CA 1
ATOM 4423 C C . VAL A 1 575 ? 6.112 17.449 -25.144 1.00 37.34 575 VAL A C 1
ATOM 4425 O O . VAL A 1 575 ? 7.184 16.986 -25.497 1.00 37.34 575 VAL A O 1
ATOM 4428 N N . LEU A 1 576 ? 4.979 16.744 -25.192 1.00 40.44 576 LEU A N 1
ATOM 4429 C CA . LEU A 1 576 ? 4.892 15.388 -25.745 1.00 40.44 576 LEU A CA 1
ATOM 4430 C C . LEU A 1 576 ? 5.195 15.379 -27.247 1.00 40.44 576 LEU A C 1
ATOM 4432 O O . LEU A 1 576 ? 6.022 14.603 -27.695 1.00 40.44 576 LEU A O 1
ATOM 4436 N N . ALA A 1 577 ? 4.632 16.318 -28.011 1.00 44.19 577 ALA A N 1
ATOM 4437 C CA . ALA A 1 577 ? 4.968 16.488 -29.421 1.00 44.19 577 ALA A CA 1
ATOM 4438 C C . ALA A 1 577 ? 6.402 16.990 -29.627 1.00 44.19 577 ALA A C 1
ATOM 4440 O O . ALA A 1 577 ? 6.954 16.750 -30.692 1.00 44.19 577 ALA A O 1
ATOM 4441 N N . ALA A 1 578 ? 7.016 17.676 -28.657 1.00 39.56 578 ALA A N 1
ATOM 4442 C CA . ALA A 1 578 ? 8.428 18.048 -28.684 1.00 39.56 578 ALA A CA 1
ATOM 4443 C C . ALA A 1 578 ? 9.326 16.872 -28.307 1.00 39.56 578 ALA A C 1
ATOM 4445 O O . ALA A 1 578 ? 10.399 16.783 -28.876 1.00 39.56 578 ALA A O 1
ATOM 4446 N N . ALA A 1 579 ? 8.901 15.966 -27.423 1.00 40.81 579 ALA A N 1
ATOM 4447 C CA . ALA A 1 579 ? 9.590 14.708 -27.150 1.00 40.81 579 ALA A CA 1
ATOM 4448 C C . ALA A 1 579 ? 9.512 13.784 -28.374 1.00 40.81 579 ALA A C 1
ATOM 4450 O O . ALA A 1 579 ? 10.548 13.327 -28.837 1.00 40.81 579 ALA A O 1
ATOM 4451 N N . ASP A 1 580 ? 8.331 13.632 -28.982 1.00 43.38 580 ASP A N 1
ATOM 4452 C CA . ASP A 1 580 ? 8.135 12.885 -30.231 1.00 43.38 580 ASP A CA 1
ATOM 4453 C C . ASP A 1 580 ? 8.864 13.556 -31.413 1.00 43.38 580 ASP A C 1
ATOM 4455 O O . ASP A 1 580 ? 9.510 12.891 -32.219 1.00 43.38 580 ASP A O 1
ATOM 4459 N N . SER A 1 581 ? 8.824 14.893 -31.517 1.00 44.56 581 SER A N 1
ATOM 4460 C CA . SER A 1 581 ? 9.568 15.637 -32.547 1.00 44.56 581 SER A CA 1
ATOM 4461 C C . SER A 1 581 ? 11.065 15.639 -32.286 1.00 44.56 581 SER A C 1
ATOM 4463 O O . SER A 1 581 ? 11.819 15.722 -33.246 1.00 44.56 58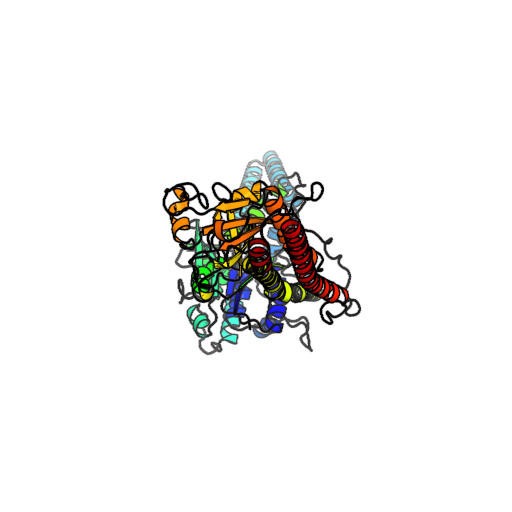1 SER A O 1
ATOM 4465 N N . TYR A 1 582 ? 11.516 15.564 -31.033 1.00 40.66 582 TYR A N 1
ATOM 4466 C CA . TYR A 1 582 ? 12.927 15.434 -30.697 1.00 40.66 582 TYR A CA 1
ATOM 4467 C C . TYR A 1 582 ? 13.404 14.017 -30.962 1.00 40.66 582 TYR A C 1
ATOM 4469 O O . TYR A 1 582 ? 14.467 13.889 -31.541 1.00 40.66 582 TYR A O 1
ATOM 4477 N N . ALA A 1 583 ? 12.628 12.979 -30.643 1.00 41.69 583 ALA A N 1
ATOM 4478 C CA . ALA A 1 583 ? 12.921 11.600 -31.022 1.00 41.69 583 ALA A CA 1
ATOM 4479 C C . ALA A 1 583 ? 13.034 11.485 -32.551 1.00 41.69 583 ALA A C 1
ATOM 4481 O O . ALA A 1 583 ? 14.071 11.076 -33.064 1.00 41.69 583 ALA A O 1
ATOM 4482 N N . ALA A 1 584 ? 12.058 12.020 -33.292 1.00 46.16 584 ALA A N 1
ATOM 4483 C CA . ALA A 1 584 ? 12.100 12.066 -34.753 1.00 46.16 584 ALA A CA 1
ATOM 4484 C C . ALA A 1 584 ? 13.211 12.983 -35.315 1.00 46.16 584 ALA A C 1
ATOM 4486 O O . ALA A 1 584 ? 13.759 12.722 -36.387 1.00 46.16 584 ALA A O 1
ATOM 4487 N N . ALA A 1 585 ? 13.563 14.081 -34.638 1.00 40.72 585 ALA A N 1
ATOM 4488 C CA . ALA A 1 585 ? 14.668 14.959 -35.039 1.00 40.72 585 ALA A CA 1
ATOM 4489 C C . ALA A 1 585 ? 16.036 14.367 -34.681 1.00 40.72 585 ALA A C 1
ATOM 4491 O O . ALA A 1 585 ? 16.996 14.614 -35.404 1.00 40.72 585 ALA A O 1
ATOM 4492 N N . SER A 1 586 ? 16.114 13.588 -33.607 1.00 39.53 586 SER A N 1
ATOM 4493 C CA . SER A 1 586 ? 17.243 12.764 -33.183 1.00 39.53 586 SER A CA 1
ATOM 4494 C C . SER A 1 586 ? 17.481 11.678 -34.220 1.00 39.53 586 SER A C 1
ATOM 4496 O O . SER A 1 586 ? 18.581 11.608 -34.745 1.00 39.53 586 SER A O 1
ATOM 4498 N N . GLU A 1 587 ? 16.447 10.947 -34.644 1.00 45.16 587 GLU A N 1
ATOM 4499 C CA . GLU A 1 587 ? 16.540 9.978 -35.742 1.00 45.16 587 GLU A CA 1
ATOM 4500 C C . GLU A 1 587 ? 17.023 10.632 -37.040 1.00 45.16 587 GLU A C 1
ATOM 4502 O O . GLU A 1 587 ? 17.948 10.136 -37.680 1.00 45.16 587 GLU A O 1
ATOM 4507 N N . ARG A 1 588 ? 16.458 11.787 -37.422 1.00 48.09 588 ARG A N 1
ATOM 4508 C CA . ARG A 1 588 ? 16.883 12.510 -38.636 1.00 48.09 588 ARG A CA 1
ATOM 4509 C C . ARG A 1 588 ? 18.301 13.068 -38.535 1.00 48.09 588 ARG A C 1
ATOM 4511 O O . ARG A 1 588 ? 18.998 13.097 -39.544 1.00 48.09 588 ARG A O 1
ATOM 4518 N N . ARG A 1 589 ? 18.730 13.532 -37.358 1.00 42.94 589 ARG A N 1
ATOM 4519 C CA . ARG A 1 589 ? 20.086 14.062 -37.130 1.00 42.94 589 ARG A CA 1
ATOM 4520 C C . ARG A 1 589 ? 21.115 12.949 -37.013 1.00 42.94 589 ARG A C 1
ATOM 4522 O O . ARG A 1 589 ? 22.163 13.069 -37.623 1.00 42.94 589 ARG A O 1
ATOM 4529 N N . LEU A 1 590 ? 20.787 11.849 -36.342 1.00 43.31 590 LEU A N 1
ATOM 4530 C CA . LEU A 1 590 ? 21.597 10.638 -36.311 1.00 43.31 590 LEU A CA 1
ATOM 4531 C C . LEU A 1 590 ? 21.750 10.075 -37.727 1.00 43.31 590 LEU A C 1
ATOM 4533 O O . LEU A 1 590 ? 22.864 9.806 -38.151 1.00 43.31 590 LEU A O 1
ATOM 4537 N N . ALA A 1 591 ? 20.671 10.004 -38.511 1.00 47.19 591 ALA A N 1
ATOM 4538 C CA . ALA A 1 591 ? 20.740 9.623 -39.921 1.00 47.19 591 ALA A CA 1
ATOM 4539 C C . ALA A 1 591 ? 21.594 10.600 -40.755 1.00 47.19 591 ALA A C 1
ATOM 4541 O O . ALA A 1 591 ? 22.362 10.167 -41.613 1.00 47.19 591 ALA A O 1
ATOM 4542 N N . ALA A 1 592 ? 21.502 11.909 -40.498 1.00 48.34 592 ALA A N 1
ATOM 4543 C CA . ALA A 1 592 ? 22.318 12.918 -41.173 1.00 48.34 592 ALA A CA 1
ATOM 4544 C C . ALA A 1 592 ? 23.806 12.848 -40.781 1.00 48.34 592 ALA A C 1
ATOM 4546 O O . ALA A 1 592 ? 24.659 13.031 -41.645 1.00 48.34 592 ALA A O 1
ATOM 4547 N N . ASP A 1 593 ? 24.126 12.535 -39.527 1.00 44.56 593 ASP A N 1
ATOM 4548 C CA . ASP A 1 593 ? 25.498 12.403 -39.025 1.00 44.56 593 ASP A CA 1
ATOM 4549 C C . ASP A 1 593 ? 26.128 11.061 -39.426 1.00 44.56 593 ASP A C 1
ATOM 4551 O O . ASP A 1 593 ? 27.310 11.020 -39.784 1.00 44.56 593 ASP A O 1
ATOM 4555 N N . ILE A 1 594 ? 25.338 9.980 -39.476 1.00 47.00 594 ILE A N 1
ATOM 4556 C CA . ILE A 1 594 ? 25.716 8.717 -40.128 1.00 47.00 594 ILE A CA 1
ATOM 4557 C C . ILE A 1 594 ? 26.053 9.013 -41.588 1.00 47.00 594 ILE A C 1
ATOM 4559 O O . ILE A 1 594 ? 27.143 8.678 -42.048 1.00 47.00 594 ILE A O 1
ATOM 4563 N N . LYS A 1 595 ? 25.177 9.732 -42.299 1.00 51.06 595 LYS A N 1
ATOM 4564 C CA . LYS A 1 595 ? 25.420 10.137 -43.684 1.00 51.06 595 LYS A CA 1
ATOM 4565 C C . LYS A 1 595 ? 26.677 11.003 -43.825 1.00 51.06 595 LYS A C 1
ATOM 4567 O O . LYS A 1 595 ? 27.494 10.727 -44.691 1.00 51.06 595 LYS A O 1
ATOM 4572 N N . ALA A 1 596 ? 26.894 11.993 -42.961 1.00 49.03 596 ALA A N 1
ATOM 4573 C CA . ALA A 1 596 ? 28.089 12.839 -42.992 1.00 49.03 596 ALA A CA 1
ATOM 4574 C C . ALA A 1 596 ? 29.376 12.049 -42.691 1.00 49.03 596 ALA A C 1
ATOM 4576 O O . ALA A 1 596 ? 30.457 12.369 -43.188 1.00 49.03 596 ALA A O 1
ATOM 4577 N N . THR A 1 597 ? 29.282 11.001 -41.878 1.00 46.44 597 THR A N 1
ATOM 4578 C CA . THR A 1 597 ? 30.399 10.098 -41.578 1.00 46.44 597 THR A CA 1
ATOM 4579 C C . THR A 1 597 ? 30.689 9.164 -42.753 1.00 46.44 597 THR A C 1
ATOM 4581 O O . THR A 1 597 ? 31.855 8.996 -43.113 1.00 46.44 597 THR A O 1
ATOM 4584 N N . LEU A 1 598 ? 29.653 8.652 -43.423 1.00 49.53 598 LEU A N 1
ATOM 4585 C CA . LEU A 1 598 ? 29.774 7.916 -44.685 1.00 49.53 598 LEU A CA 1
ATOM 4586 C C . LEU A 1 598 ? 30.369 8.797 -45.795 1.00 49.53 598 LEU A C 1
ATOM 4588 O O . LEU A 1 598 ? 31.299 8.370 -46.473 1.00 49.53 598 LEU A O 1
ATOM 4592 N N . ASP A 1 599 ? 29.928 10.052 -45.912 1.00 57.00 599 ASP A N 1
ATOM 4593 C CA . ASP A 1 599 ? 30.440 11.023 -46.887 1.00 57.00 599 ASP A CA 1
ATOM 4594 C C . ASP A 1 599 ? 31.931 11.345 -46.624 1.00 57.00 599 ASP A C 1
ATOM 4596 O O . ASP A 1 599 ? 32.743 11.404 -47.552 1.00 57.00 599 ASP A O 1
ATOM 4600 N N . ARG A 1 600 ? 32.345 11.466 -45.350 1.00 54.53 600 ARG A N 1
ATOM 4601 C CA . ARG A 1 600 ? 33.764 11.617 -44.964 1.00 54.53 600 ARG A CA 1
ATOM 4602 C C . ARG A 1 600 ? 34.596 10.377 -45.299 1.00 54.53 600 ARG A C 1
ATOM 4604 O O . ARG A 1 600 ? 35.721 10.523 -45.778 1.00 54.53 600 ARG A O 1
ATOM 4611 N N . ARG A 1 601 ? 34.056 9.172 -45.088 1.00 52.97 601 ARG A N 1
ATOM 4612 C CA . ARG A 1 601 ? 34.718 7.908 -45.459 1.00 52.97 601 ARG A CA 1
ATOM 4613 C C . ARG A 1 601 ? 34.843 7.772 -46.982 1.00 52.97 601 ARG A C 1
ATOM 4615 O O . ARG A 1 601 ? 35.931 7.455 -47.458 1.00 52.97 601 ARG A O 1
ATOM 4622 N N . ALA A 1 602 ? 33.811 8.133 -47.746 1.00 55.81 602 ALA A N 1
ATOM 4623 C CA . ALA A 1 602 ? 33.853 8.187 -49.209 1.00 55.81 602 ALA A CA 1
ATOM 4624 C C . ALA A 1 602 ? 34.945 9.148 -49.720 1.00 55.81 602 ALA A C 1
ATOM 4626 O O . ALA A 1 602 ? 35.747 8.784 -50.580 1.00 55.81 602 ALA A O 1
ATOM 4627 N N . ALA A 1 603 ? 35.061 10.338 -49.121 1.00 58.62 603 ALA A N 1
ATOM 4628 C CA . ALA A 1 603 ? 36.113 11.304 -49.449 1.00 58.62 603 ALA A CA 1
ATOM 4629 C C . ALA A 1 603 ? 37.530 10.855 -49.031 1.00 58.62 603 ALA A C 1
ATOM 4631 O O . ALA A 1 603 ? 38.526 11.339 -49.579 1.00 58.62 603 ALA A O 1
ATOM 4632 N N . SER A 1 604 ? 37.652 9.965 -48.044 1.00 53.22 604 SER A N 1
ATOM 4633 C CA . SER A 1 604 ? 38.924 9.325 -47.692 1.00 53.22 604 SER A CA 1
ATOM 4634 C C . SER A 1 604 ? 39.293 8.214 -48.677 1.00 53.22 604 SER A C 1
ATOM 4636 O O . SER A 1 604 ? 40.462 8.115 -49.034 1.00 53.22 604 SER A O 1
ATOM 4638 N N . ILE A 1 605 ? 38.321 7.449 -49.190 1.00 58.28 605 ILE A N 1
ATOM 4639 C CA . ILE A 1 605 ? 38.541 6.411 -50.215 1.00 58.28 605 ILE A CA 1
ATOM 4640 C C . ILE A 1 605 ? 39.088 7.015 -51.520 1.00 58.28 605 ILE A C 1
ATOM 4642 O O . ILE A 1 605 ? 40.001 6.452 -52.123 1.00 58.28 605 ILE A O 1
ATOM 4646 N N . GLU A 1 606 ? 38.606 8.196 -51.926 1.00 61.47 606 GLU A N 1
ATOM 4647 C CA . GLU A 1 606 ? 39.136 8.928 -53.093 1.00 61.47 606 GLU A CA 1
ATOM 4648 C C . GLU A 1 606 ? 40.629 9.265 -52.969 1.00 61.47 606 GLU A C 1
ATOM 4650 O O . GLU A 1 606 ? 41.362 9.240 -53.963 1.00 61.47 606 GLU A O 1
ATOM 4655 N N . ARG A 1 607 ? 41.088 9.546 -51.742 1.00 59.50 607 ARG A N 1
ATOM 4656 C CA . ARG A 1 607 ? 42.463 9.961 -51.426 1.00 59.50 607 ARG A CA 1
ATOM 4657 C C . ARG A 1 607 ? 43.457 8.803 -51.320 1.00 59.50 607 ARG A C 1
ATOM 4659 O O . ARG A 1 607 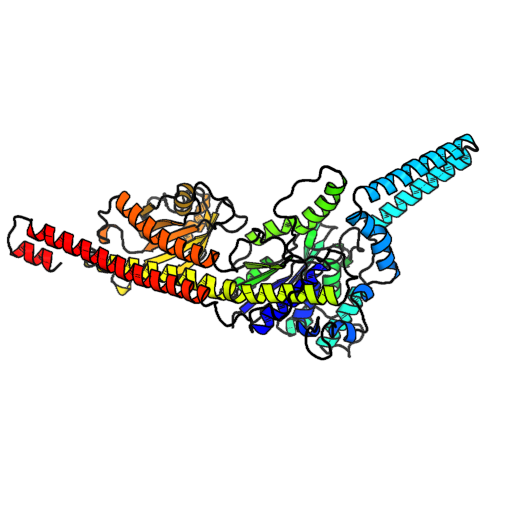? 44.658 9.053 -51.255 1.00 59.50 607 ARG A O 1
ATOM 4666 N N . ILE A 1 608 ? 42.994 7.553 -51.336 1.00 59.78 608 ILE A N 1
ATOM 4667 C CA . ILE A 1 608 ? 43.868 6.375 -51.322 1.00 59.78 608 ILE A CA 1
ATOM 4668 C C . ILE A 1 608 ? 44.549 6.243 -52.696 1.00 59.78 608 ILE A C 1
ATOM 4670 O O . ILE A 1 608 ? 43.882 6.165 -53.731 1.00 59.78 608 ILE A O 1
ATOM 4674 N N . GLN A 1 609 ? 45.886 6.209 -52.727 1.00 52.00 609 GLN A N 1
ATOM 4675 C CA . GLN A 1 609 ? 46.649 5.875 -53.935 1.00 52.00 609 GLN A CA 1
ATOM 4676 C C . GLN A 1 609 ? 46.612 4.352 -54.147 1.00 52.00 609 GLN A C 1
ATOM 4678 O O . GLN A 1 609 ? 47.361 3.610 -53.522 1.00 52.00 609 GLN A O 1
ATOM 4683 N N . GLY A 1 610 ? 45.701 3.883 -55.001 1.00 59.09 610 GLY A N 1
ATOM 4684 C CA . GLY A 1 610 ? 45.529 2.469 -55.345 1.00 59.09 610 GLY A CA 1
ATOM 4685 C C . GLY A 1 610 ? 44.659 2.276 -56.593 1.00 59.09 610 GLY A C 1
ATOM 4686 O O . GLY A 1 610 ? 43.974 3.209 -57.014 1.00 59.09 610 GLY A O 1
ATOM 4687 N N . ASP A 1 611 ? 44.714 1.072 -57.174 1.00 64.50 611 ASP A N 1
ATOM 4688 C CA . ASP A 1 611 ? 43.970 0.630 -58.369 1.00 64.50 611 ASP A CA 1
ATOM 4689 C C . ASP A 1 611 ? 42.450 0.898 -58.254 1.00 64.50 611 ASP A C 1
ATOM 4691 O O . ASP A 1 611 ? 41.825 0.666 -57.215 1.00 64.50 611 ASP A O 1
ATOM 4695 N N . GLU A 1 612 ? 41.845 1.369 -59.348 1.00 68.94 612 GLU A N 1
ATOM 4696 C CA . GLU A 1 612 ? 40.405 1.598 -59.520 1.00 68.94 612 GLU A CA 1
ATOM 4697 C C . GLU A 1 612 ? 39.530 0.374 -59.192 1.00 68.94 612 GLU A C 1
ATOM 4699 O O . GLU A 1 612 ? 38.353 0.520 -58.857 1.00 68.94 612 GLU A O 1
ATOM 4704 N N . ALA A 1 613 ? 40.055 -0.851 -59.267 1.00 59.12 613 ALA A N 1
ATOM 4705 C CA . ALA A 1 613 ? 39.360 -2.044 -58.783 1.00 59.12 613 ALA A CA 1
ATOM 4706 C C . ALA A 1 613 ? 39.144 -2.011 -57.257 1.00 59.12 613 ALA A C 1
ATOM 4708 O O . ALA A 1 613 ? 38.029 -2.256 -56.790 1.00 59.12 613 ALA A O 1
ATOM 4709 N N . SER A 1 614 ? 40.162 -1.617 -56.490 1.00 51.59 614 SER A N 1
ATOM 4710 C CA . SER A 1 614 ? 40.103 -1.497 -55.027 1.00 51.59 614 SER A CA 1
ATOM 4711 C C . SER A 1 614 ? 39.229 -0.325 -54.588 1.00 51.59 614 SER A C 1
ATOM 4713 O O . SER A 1 614 ? 38.435 -0.464 -53.658 1.00 51.59 614 SER A O 1
ATOM 4715 N N . LYS A 1 615 ? 39.289 0.808 -55.303 1.00 53.47 615 LYS A N 1
ATOM 4716 C CA . LYS A 1 615 ? 38.378 1.941 -55.068 1.00 53.47 615 LYS A CA 1
ATOM 4717 C C . LYS A 1 615 ? 36.925 1.572 -55.359 1.00 53.47 615 LYS A C 1
ATOM 4719 O O . LYS A 1 615 ? 36.043 1.896 -54.571 1.00 53.47 615 LYS A O 1
ATOM 4724 N N . ARG A 1 616 ? 36.656 0.843 -56.449 1.00 59.62 616 ARG A N 1
ATOM 4725 C CA . ARG A 1 616 ? 35.301 0.351 -56.762 1.00 59.62 616 ARG A CA 1
ATOM 4726 C C . ARG A 1 616 ? 34.787 -0.662 -55.748 1.00 59.62 616 ARG A C 1
ATOM 4728 O O . ARG A 1 616 ? 33.595 -0.637 -55.455 1.00 59.62 616 ARG A O 1
ATOM 4735 N N . TRP A 1 617 ? 35.648 -1.524 -55.212 1.00 55.12 617 TRP A N 1
ATOM 4736 C CA . TRP A 1 617 ? 35.277 -2.438 -54.132 1.00 55.12 617 TRP A CA 1
ATOM 4737 C C . TRP A 1 617 ? 34.943 -1.673 -52.841 1.00 55.12 617 TRP A C 1
ATOM 4739 O O . TRP A 1 617 ? 33.880 -1.900 -52.274 1.00 55.12 617 TRP A O 1
ATOM 4749 N N . LEU A 1 618 ? 35.770 -0.692 -52.454 1.00 50.88 618 LEU A N 1
ATOM 4750 C CA . LEU A 1 618 ? 35.544 0.173 -51.286 1.00 50.88 618 LEU A CA 1
ATOM 4751 C C . LEU A 1 618 ? 34.337 1.116 -51.418 1.00 50.88 618 LEU A C 1
ATOM 4753 O O . LEU A 1 618 ? 33.806 1.521 -50.399 1.00 50.88 618 LEU A O 1
ATOM 4757 N N . ARG A 1 619 ? 33.922 1.497 -52.637 1.00 57.31 619 ARG A N 1
ATOM 4758 C CA . ARG A 1 619 ? 32.701 2.298 -52.875 1.00 57.31 619 ARG A CA 1
ATOM 4759 C C . ARG A 1 619 ? 31.419 1.456 -52.919 1.00 57.31 619 ARG A C 1
ATOM 4761 O O . ARG A 1 619 ? 30.336 2.006 -52.755 1.00 57.31 619 ARG A O 1
ATOM 4768 N N . ARG A 1 620 ? 31.519 0.163 -53.263 1.00 52.84 620 ARG A N 1
ATOM 4769 C CA . ARG A 1 620 ? 30.376 -0.775 -53.261 1.00 52.84 620 ARG A CA 1
ATOM 4770 C C . ARG A 1 620 ? 30.070 -1.308 -51.863 1.00 52.84 620 ARG A C 1
ATOM 4772 O O . ARG A 1 620 ? 28.923 -1.668 -51.613 1.00 52.84 620 ARG A O 1
ATOM 4779 N N . ARG A 1 621 ? 31.106 -1.434 -51.036 1.00 43.88 621 ARG A N 1
ATOM 4780 C CA . ARG A 1 621 ? 31.044 -1.775 -49.616 1.00 43.88 621 ARG A CA 1
ATOM 4781 C C . ARG A 1 621 ? 30.768 -0.520 -48.796 1.00 43.88 621 ARG A C 1
ATOM 4783 O O . ARG A 1 621 ? 30.138 -0.676 -47.731 1.00 43.88 621 ARG A O 1
#

Sequence (621 aa):
MKDVFLIFEGGGARCIAHIGALRALERKGVNIKGVAGTSAGAMIAALVAAGYRSDDLFSTEGEMAGTSPLLRSIGLRTARDLFRRRDLAALTLLARPLLTAGRWAAVIAITLIVGGFMGAGYWARVCLPCGIAAAVIEILLLLLLAYRLLSGLASLDRLRDKLDQALRLRLGMLNAPGQPVTFRDLRRRGLPLRIVATNVDRGTLRLFSDKTTPDMAVADAVTASMAVPMLFKPRRIDGQRHVDGALVSNLPAWTFDEERALFPDAATIAFEIADPRSVGEAGGNGASSLMAGIARSALFGATVLERRGTQHLQGFPLQTTVGLLDFDMSRARVVRAIRNAQAFTDAEIDFRLIDLPRHYRQACKDIHDGVHTLLAHSPRVGDCPIPAAQRIIRVNIAFQEAGNVGSLRIRYGYGMDGYPDNDLVLPIAGSQAGDVYVSQMARVFAVQADDGTDRWLDGDENRHRRQLRWPEMKWVFAIPISAYDAGRAPLESRPAVLHIDSNVPVPYFDLDLTEDEWNWYGHRFGDVIELVDHALRQLPYDRAPGVSRTAIPDREITLDGVVPAERPTARGKLVLAAADSYAAASERRLAADIKATLDRRAASIERIQGDEASKRWLRRR